Protein AF-A0A7S1TZX6-F1 (afdb_monomer_lite)

pLDDT: mean 81.47, std 16.45, range [40.19, 98.0]

Foldseek 3Di:
DDDDDDDDDDDDDDDDDDDDDDDDDDPPDPPPVCVVVVVVVVVVVVVVVVVVVVVVVVVVVVVVVVVVVVVVVVVVVLVVQLVCLLVQNAAADPVQAAFAAEEEEAFQHDPVVLVCCVVVPRRYAYEHAHSVVCVVSSCVNCVSNVHNRYHYAHHLCLLPLVSCPRNQAEQRNFDADPVRATEHEYEYEQEADPDPVVVCVVCVVPDRHTSDDLVSLLSNQVSNVVVNQVNHVVVVVVVVVVVVVVVPDPDDDPPDDDDDPDPPPPDRHHYAYEYEEAQQDWDQDPPRDTDGNVRCCVVPVSGRYYDHPCVVVLVVVLVVQLVVCVVVVVVLVVVCVVDPVSVPDDDRPAAEDEDEDPDVVVVVVSQVSSCVRNVHGYHYPVRVVVVLVVCCVVVVVVVSVVPDD

Structure (mmCIF, N/CA/C/O backbone):
data_AF-A0A7S1TZX6-F1
#
_entry.id   AF-A0A7S1TZX6-F1
#
loop_
_atom_site.group_PDB
_atom_site.id
_atom_site.type_symbol
_atom_site.label_atom_id
_atom_site.label_alt_id
_atom_site.label_comp_id
_atom_site.label_asym_id
_atom_site.label_entity_id
_atom_site.label_seq_id
_atom_site.pdbx_PDB_ins_code
_atom_site.Cartn_x
_atom_site.Cartn_y
_atom_site.Cartn_z
_atom_site.occupancy
_atom_site.B_iso_or_equiv
_atom_site.auth_seq_id
_atom_site.auth_comp_id
_atom_site.auth_asym_id
_atom_site.auth_atom_id
_atom_site.pdbx_PDB_model_num
ATOM 1 N N . PRO A 1 1 ? -36.248 17.668 15.592 1.00 43.88 1 PRO A N 1
ATOM 2 C CA . PRO A 1 1 ? -36.673 16.410 16.256 1.00 43.88 1 PRO A CA 1
ATOM 3 C C . PRO A 1 1 ? -35.793 16.163 17.499 1.00 43.88 1 PRO A C 1
ATOM 5 O O . PRO A 1 1 ? -34.654 15.756 17.356 1.00 43.88 1 PRO A O 1
ATOM 8 N N . TRP A 1 2 ? -36.149 16.548 18.720 1.00 40.19 2 TRP A N 1
ATOM 9 C CA . TRP A 1 2 ? -37.441 16.517 19.392 1.00 40.19 2 TRP A CA 1
ATOM 10 C C . TRP A 1 2 ? -37.632 17.768 20.257 1.00 40.19 2 TRP A C 1
ATOM 12 O O . TRP A 1 2 ? -36.689 18.249 20.879 1.00 40.19 2 TRP A O 1
ATOM 22 N N . ALA A 1 3 ? -38.860 18.282 20.257 1.00 42.69 3 ALA A N 1
ATOM 23 C CA . ALA A 1 3 ? -39.301 19.406 21.065 1.00 42.69 3 ALA A CA 1
ATOM 24 C C . ALA A 1 3 ? -39.999 18.905 22.336 1.00 42.69 3 ALA A C 1
ATOM 26 O O . ALA A 1 3 ? -40.673 17.876 22.340 1.00 42.69 3 ALA A O 1
ATOM 27 N N . SER A 1 4 ? -39.815 19.674 23.399 1.00 48.91 4 SER A N 1
ATOM 28 C CA . SER A 1 4 ? -40.460 19.593 24.701 1.00 48.91 4 SER A CA 1
ATOM 29 C C . SER A 1 4 ? -41.943 19.979 24.644 1.00 48.91 4 SER A C 1
ATOM 31 O O . SER A 1 4 ? -42.313 20.939 23.974 1.00 48.91 4 SER A O 1
ATOM 33 N N . SER A 1 5 ? -42.782 19.275 25.411 1.00 45.03 5 SER A N 1
ATOM 34 C CA . SER A 1 5 ? -44.053 19.769 25.975 1.00 45.03 5 SER A CA 1
ATOM 35 C C . SER A 1 5 ? -44.575 18.792 27.042 1.00 45.03 5 SER A C 1
ATOM 37 O O . SER A 1 5 ? -44.648 17.597 26.759 1.00 45.03 5 SER A O 1
ATOM 39 N N . PRO A 1 6 ? -44.969 19.256 28.241 1.00 55.25 6 PRO A N 1
ATOM 40 C CA . PRO A 1 6 ? -45.874 18.526 29.127 1.00 55.25 6 PRO A CA 1
ATOM 41 C C . PRO A 1 6 ? -47.339 18.962 28.895 1.00 55.25 6 PRO A C 1
ATOM 43 O O . PRO A 1 6 ? -47.577 20.127 28.562 1.00 55.25 6 PRO A O 1
ATOM 46 N N . PRO A 1 7 ? -48.340 18.078 29.076 1.00 54.97 7 PRO A N 1
ATOM 47 C CA . PRO A 1 7 ? -49.736 18.439 28.878 1.00 54.97 7 PRO A CA 1
ATOM 48 C C . PRO A 1 7 ? -50.384 19.037 30.136 1.00 54.97 7 PRO A C 1
ATOM 50 O O . PRO A 1 7 ? -50.297 18.498 31.236 1.00 54.97 7 PRO A O 1
ATOM 53 N N . GLY A 1 8 ? -51.039 20.174 29.892 1.00 40.62 8 GLY A N 1
ATOM 54 C CA . GLY A 1 8 ? -52.385 20.577 30.314 1.00 40.62 8 GLY A CA 1
ATOM 55 C C . GLY A 1 8 ? -53.061 19.870 31.489 1.00 40.62 8 GLY A C 1
ATOM 56 O O . GLY A 1 8 ? -53.340 18.675 31.452 1.00 40.62 8 GLY A O 1
ATOM 57 N N . GLY A 1 9 ? -53.452 20.684 32.472 1.00 41.34 9 GLY A N 1
ATOM 58 C CA . GLY A 1 9 ? -54.417 20.325 33.500 1.00 41.34 9 GLY A CA 1
ATOM 59 C C . GLY A 1 9 ? -55.816 20.063 32.936 1.00 41.34 9 GLY A C 1
ATOM 60 O O . GLY A 1 9 ? -56.297 20.777 32.058 1.00 41.34 9 GLY A O 1
ATOM 61 N N . GLY A 1 10 ? -56.474 19.050 33.494 1.00 41.59 10 GLY A N 1
ATOM 62 C CA . GLY A 1 10 ? -57.908 18.822 33.374 1.00 41.59 10 GLY A CA 1
ATOM 63 C C . GLY A 1 10 ? -58.571 19.133 34.711 1.00 41.59 10 GLY A C 1
ATOM 64 O O . GLY A 1 10 ? -58.334 18.443 35.700 1.00 41.59 10 GLY A O 1
ATOM 65 N N . ALA A 1 11 ? -59.381 20.187 34.737 1.00 45.25 11 ALA A N 1
ATOM 66 C CA . ALA A 1 11 ? -60.305 20.472 35.822 1.00 45.25 11 ALA A CA 1
ATOM 67 C C . ALA A 1 11 ? -61.515 19.532 35.701 1.00 45.25 11 ALA A C 1
ATOM 69 O O . ALA A 1 11 ? -62.225 19.569 34.698 1.00 45.25 11 ALA A O 1
ATOM 70 N N . ALA A 1 12 ? -61.759 18.712 36.722 1.00 42.88 12 ALA A N 1
ATOM 71 C CA . ALA A 1 12 ? -63.009 17.983 36.886 1.00 42.88 12 ALA A CA 1
ATOM 72 C C . ALA A 1 12 ? -63.681 18.461 38.175 1.00 42.88 12 ALA A C 1
ATOM 74 O O . ALA A 1 12 ? -63.168 18.280 39.279 1.00 42.88 12 ALA A O 1
ATOM 75 N N . ALA A 1 13 ? -64.818 19.122 37.985 1.00 47.53 13 ALA A N 1
ATOM 76 C CA . ALA A 1 13 ? -65.748 19.523 39.020 1.00 47.53 13 ALA A CA 1
ATOM 77 C C . ALA A 1 13 ? -66.343 18.287 39.712 1.00 47.53 13 ALA A C 1
ATOM 79 O O . ALA A 1 13 ? -66.833 17.378 39.046 1.00 47.53 13 ALA A O 1
ATOM 80 N N . ALA A 1 14 ? -66.359 18.290 41.043 1.00 44.19 14 ALA A N 1
ATOM 81 C CA . ALA A 1 14 ? -67.194 17.398 41.833 1.00 44.19 14 ALA A CA 1
ATOM 82 C C . ALA A 1 14 ? -67.961 18.241 42.853 1.00 44.19 14 ALA A C 1
ATOM 84 O O . ALA A 1 14 ? -67.382 18.897 43.719 1.00 44.19 14 ALA A O 1
ATOM 85 N N . ALA A 1 15 ? -69.277 18.251 42.666 1.00 52.75 15 ALA A N 1
ATOM 86 C CA . ALA A 1 15 ? -70.264 18.878 43.520 1.00 52.75 15 ALA A CA 1
ATOM 87 C C . ALA A 1 15 ? -70.200 18.302 44.942 1.00 52.75 15 ALA A C 1
ATOM 89 O O . ALA A 1 15 ? -70.263 17.087 45.125 1.00 52.75 15 ALA A O 1
ATOM 90 N N . ALA A 1 16 ? -70.120 19.179 45.942 1.00 43.97 16 ALA A N 1
ATOM 91 C CA . ALA A 1 16 ? -70.277 18.821 47.343 1.00 43.97 16 ALA A CA 1
ATOM 92 C C . ALA A 1 16 ? -71.576 19.438 47.868 1.00 43.97 16 ALA A C 1
ATOM 94 O O . ALA A 1 16 ? -71.802 20.645 47.776 1.00 43.97 16 ALA A O 1
ATOM 95 N N . ALA A 1 17 ? -72.435 18.549 48.353 1.00 48.28 17 ALA A N 1
ATOM 96 C CA . ALA A 1 17 ? -73.750 18.804 48.904 1.00 48.28 17 ALA A CA 1
ATOM 97 C C . AL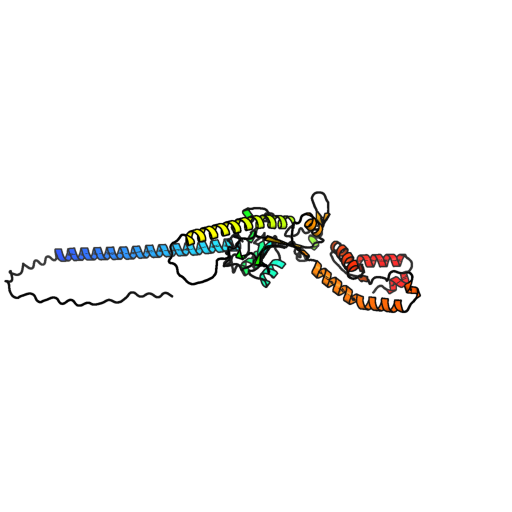A A 1 17 ? -73.714 19.691 50.160 1.00 48.28 17 ALA A C 1
ATOM 99 O O . ALA A 1 17 ? -72.768 19.657 50.948 1.00 48.28 17 ALA A O 1
ATOM 100 N N . ALA A 1 18 ? -74.791 20.454 50.341 1.00 52.69 18 ALA A N 1
ATOM 101 C CA . ALA A 1 18 ? -75.049 21.284 51.508 1.00 52.69 18 ALA A CA 1
ATOM 102 C C . ALA A 1 18 ? -75.212 20.441 52.792 1.00 52.69 18 ALA A C 1
ATOM 104 O O . ALA A 1 18 ? -75.983 19.477 52.779 1.00 52.69 18 ALA A O 1
ATOM 105 N N . PRO A 1 19 ? -74.551 20.805 53.908 1.00 58.22 19 PRO A N 1
ATOM 106 C CA . PRO A 1 19 ? -74.873 20.273 55.225 1.00 58.22 19 PRO A CA 1
ATOM 107 C C . PRO A 1 19 ? -76.014 21.063 55.917 1.00 58.22 19 PRO A C 1
ATOM 109 O O . PRO A 1 19 ? -76.268 22.219 55.570 1.00 58.22 19 PRO A O 1
ATOM 112 N N . PRO A 1 20 ? -76.720 20.423 56.871 1.00 59.84 20 PRO A N 1
ATOM 113 C CA . PRO A 1 20 ? -77.959 20.895 57.509 1.00 59.84 20 PRO A CA 1
ATOM 114 C C . PRO A 1 20 ? -77.770 22.054 58.514 1.00 59.84 20 PRO A C 1
ATOM 116 O O . PRO A 1 20 ? -76.640 22.342 58.913 1.00 59.84 20 PRO A O 1
ATOM 119 N N . PRO A 1 21 ? -78.874 22.709 58.940 1.00 56.88 21 PRO A N 1
ATOM 120 C CA . PRO A 1 21 ? -78.853 23.841 59.863 1.00 56.88 21 PRO A CA 1
ATOM 121 C C . PRO A 1 21 ? -78.749 23.411 61.335 1.00 56.88 21 PRO A C 1
ATOM 123 O O . PRO A 1 21 ? -79.190 22.330 61.713 1.00 56.88 21 PRO A O 1
ATOM 126 N N . ASP A 1 22 ? -78.211 24.327 62.140 1.00 55.03 22 ASP A N 1
ATOM 127 C CA . ASP A 1 22 ? -78.401 24.478 63.586 1.00 55.03 22 ASP A CA 1
ATOM 128 C C . ASP A 1 22 ? -78.277 23.235 64.479 1.00 55.03 22 ASP A C 1
ATOM 130 O O . ASP A 1 22 ? -79.243 22.556 64.824 1.00 55.03 22 ASP A O 1
ATOM 134 N N . ALA A 1 23 ? -77.076 23.072 65.032 1.00 48.22 23 ALA A N 1
ATOM 135 C CA . ALA A 1 23 ? -76.910 22.553 66.381 1.00 48.22 23 ALA A CA 1
ATOM 136 C C . ALA A 1 23 ? -75.883 23.424 67.118 1.00 48.22 23 ALA A C 1
ATOM 138 O O . ALA A 1 23 ? -74.691 23.361 66.836 1.00 48.22 23 ALA A O 1
ATOM 139 N N . GLY A 1 24 ? -76.403 24.264 68.019 1.00 50.59 24 GLY A N 1
ATOM 140 C CA . GLY A 1 24 ? -75.735 24.902 69.157 1.00 50.59 24 GLY A CA 1
ATOM 141 C C . GLY A 1 24 ? -74.248 25.219 69.018 1.00 50.59 24 GLY A C 1
ATOM 142 O O . GLY A 1 24 ? -73.406 24.367 69.282 1.00 50.59 24 GLY A O 1
ATOM 143 N N . LEU A 1 25 ? -73.946 26.488 68.736 1.00 54.00 25 LEU A N 1
ATOM 144 C CA . LEU A 1 25 ? -72.635 27.091 68.970 1.00 54.00 25 LEU A CA 1
ATOM 145 C C . LEU A 1 25 ? -72.185 26.829 70.423 1.00 54.00 25 LEU A C 1
ATOM 147 O O . LEU A 1 25 ? -72.789 27.389 71.344 1.00 54.00 25 LEU A O 1
ATOM 151 N N . PRO A 1 26 ? -71.124 26.037 70.668 1.00 65.75 26 PRO A N 1
ATOM 152 C CA . PRO A 1 26 ? -70.394 26.165 71.917 1.00 65.75 26 PRO A CA 1
ATOM 153 C C . PRO A 1 26 ? -69.751 27.563 71.960 1.00 65.75 26 PRO A C 1
ATOM 155 O O . PRO A 1 26 ? -69.431 28.125 70.905 1.00 65.75 26 PRO A O 1
ATOM 158 N N . PRO A 1 27 ? -69.577 28.155 73.155 1.00 64.19 27 PRO A N 1
ATOM 159 C CA . PRO A 1 27 ? -68.960 29.469 73.289 1.00 64.19 27 PRO A CA 1
ATOM 160 C C . PRO A 1 27 ? -67.597 29.477 72.584 1.00 64.19 27 PRO A C 1
ATOM 162 O O . PRO A 1 27 ? -66.893 28.460 72.629 1.00 64.19 27 PRO A O 1
ATOM 165 N N . PRO A 1 28 ? -67.221 30.588 71.921 1.00 59.44 28 PRO A N 1
ATOM 166 C CA . PRO A 1 28 ? -65.953 30.663 71.215 1.00 59.44 28 PRO A CA 1
ATOM 167 C C . PRO A 1 28 ? -64.838 30.297 72.200 1.00 59.44 28 PRO A C 1
ATOM 169 O O . PRO A 1 28 ? -64.794 30.873 73.295 1.00 59.44 28 PRO A O 1
ATOM 172 N N . PRO A 1 29 ? -63.969 29.322 71.871 1.00 62.72 29 PRO A N 1
ATOM 173 C CA . PRO A 1 29 ? -62.828 29.038 72.717 1.00 62.72 29 PRO A CA 1
ATOM 174 C C . PRO A 1 29 ? -62.040 30.341 72.874 1.00 62.72 29 PRO A C 1
ATOM 176 O O . PRO A 1 29 ? -61.973 31.128 71.922 1.00 62.72 29 PRO A O 1
ATOM 179 N N . PRO A 1 30 ? -61.487 30.607 74.068 1.00 53.19 30 PRO A N 1
ATOM 180 C CA . PRO A 1 30 ? -60.738 31.826 74.305 1.00 53.19 30 PRO A CA 1
ATOM 181 C C . PRO A 1 30 ? -59.703 31.965 73.192 1.00 53.19 30 PRO A C 1
ATOM 183 O O . PRO A 1 30 ? -58.960 31.019 72.920 1.00 53.19 30 PRO A O 1
ATOM 186 N N . HIS A 1 31 ? -59.685 33.126 72.532 1.00 53.53 31 HIS A N 1
ATOM 187 C CA . HIS A 1 31 ? -58.597 33.527 71.654 1.00 53.53 31 HIS A CA 1
ATOM 188 C C . HIS A 1 31 ? -57.337 33.644 72.513 1.00 53.53 31 HIS A C 1
ATOM 190 O O . HIS A 1 31 ? -56.897 34.731 72.880 1.00 53.53 31 HIS A O 1
ATOM 196 N N . ILE A 1 32 ? -56.747 32.501 72.854 1.00 52.62 32 ILE A N 1
ATOM 197 C CA . ILE A 1 32 ? -55.339 32.427 73.165 1.00 52.62 32 ILE A CA 1
ATOM 198 C C . ILE A 1 32 ? -54.704 32.689 71.812 1.00 52.62 32 ILE A C 1
ATOM 200 O O . ILE A 1 32 ? -54.556 31.801 70.972 1.00 52.62 32 ILE A O 1
ATOM 204 N N . HIS A 1 33 ? -54.427 33.966 71.568 1.00 50.19 33 HIS A N 1
ATOM 205 C CA . HIS A 1 33 ? -53.440 34.394 70.605 1.00 50.19 33 HIS A CA 1
ATOM 206 C C . HIS A 1 33 ? -52.102 33.819 71.062 1.00 50.19 33 HIS A C 1
ATOM 208 O O . HIS A 1 33 ? -51.241 34.522 71.586 1.00 50.19 33 HIS A O 1
ATOM 214 N N . ASP A 1 34 ? -51.941 32.507 70.901 1.00 49.25 34 ASP A N 1
ATOM 215 C CA . ASP A 1 34 ? -50.688 31.828 71.137 1.00 49.25 34 ASP A CA 1
ATOM 216 C C . ASP A 1 34 ? -49.831 32.101 69.905 1.00 49.25 34 ASP A C 1
ATOM 218 O O . ASP A 1 34 ? -49.605 31.265 69.026 1.00 49.25 34 ASP A O 1
ATOM 222 N N . HIS A 1 35 ? -49.397 33.359 69.807 1.00 52.50 35 HIS A N 1
ATOM 223 C CA . HIS A 1 35 ? -48.445 33.823 68.812 1.00 52.50 35 HIS A CA 1
ATOM 224 C C . HIS A 1 35 ? -47.194 32.926 68.817 1.00 52.50 35 HIS A C 1
ATOM 226 O O . HIS A 1 35 ? -46.535 32.805 67.792 1.00 52.50 35 HIS A O 1
ATOM 232 N N . SER A 1 36 ? -46.918 32.217 69.917 1.00 54.78 36 SER A N 1
ATOM 233 C CA . SER A 1 36 ? -45.843 31.231 70.037 1.00 54.78 36 SER A CA 1
ATOM 234 C C . SER A 1 36 ? -46.018 29.990 69.129 1.00 54.78 36 SER A C 1
ATOM 236 O O . SER A 1 36 ? -45.044 29.526 68.527 1.00 54.78 36 SER A O 1
ATOM 238 N N . VAL A 1 37 ? -47.246 29.488 68.929 1.00 54.25 37 VAL A N 1
ATOM 239 C CA . VAL A 1 37 ? -47.546 28.307 68.084 1.00 54.25 37 VAL A CA 1
ATOM 240 C C . VAL A 1 37 ? -47.561 28.677 66.591 1.00 54.25 37 VAL A C 1
ATOM 242 O O . VAL A 1 37 ? -47.129 27.912 65.723 1.00 54.25 37 VAL A O 1
ATOM 245 N N . VAL A 1 38 ? -47.981 29.903 66.269 1.00 57.44 38 VAL A N 1
ATOM 246 C CA . VAL A 1 38 ? -47.939 30.435 64.895 1.00 57.44 38 VAL A CA 1
ATOM 247 C C . VAL A 1 38 ? -46.505 30.801 64.482 1.00 57.44 38 VAL A C 1
ATOM 249 O O . VAL A 1 38 ? -46.101 30.525 63.354 1.00 57.44 38 VAL A O 1
ATOM 252 N N . VAL A 1 39 ? -45.697 31.352 65.396 1.00 59.66 39 VAL A N 1
ATOM 253 C CA . VAL A 1 39 ? -44.287 31.692 65.129 1.00 59.66 39 VAL A CA 1
ATOM 254 C C . VAL A 1 39 ? -43.419 30.437 64.989 1.00 59.66 39 VAL A C 1
ATOM 256 O O . VAL A 1 39 ? -42.605 30.366 64.068 1.00 59.66 39 VAL A O 1
ATOM 259 N N . SER A 1 40 ? -43.616 29.415 65.828 1.00 68.19 40 SER A N 1
ATOM 260 C CA . SER A 1 40 ? -42.875 28.146 65.717 1.00 68.19 40 SER A CA 1
ATOM 261 C C . SER A 1 40 ? -43.184 27.400 64.413 1.00 68.19 40 SER A C 1
ATOM 263 O O . SER A 1 40 ? -42.260 26.951 63.734 1.00 68.19 40 SER A O 1
ATOM 265 N N . SER A 1 41 ? -44.450 27.352 63.988 1.00 73.06 41 SER A N 1
ATOM 266 C CA . SER A 1 41 ? -44.830 26.747 62.702 1.00 73.06 41 SER A CA 1
ATOM 267 C C . SER A 1 41 ? -44.348 27.549 61.483 1.00 73.06 41 SER A C 1
ATOM 269 O O . SER A 1 41 ? -43.955 26.950 60.478 1.00 73.06 41 SER A O 1
ATOM 271 N N . ALA A 1 42 ? -44.302 28.884 61.558 1.00 75.25 42 ALA A N 1
ATOM 272 C CA . ALA A 1 42 ? -43.724 29.727 60.509 1.00 75.25 42 ALA A CA 1
ATOM 273 C C . ALA A 1 42 ? -42.205 29.524 60.373 1.00 75.25 42 ALA A C 1
ATOM 275 O O . ALA A 1 42 ? -41.704 29.363 59.258 1.00 75.25 42 ALA A O 1
ATOM 276 N N . LEU A 1 43 ? -41.482 29.450 61.495 1.00 80.88 43 LEU A N 1
ATOM 277 C CA . LEU A 1 43 ? -40.040 29.190 61.517 1.00 80.88 43 LEU A CA 1
ATOM 278 C C . LEU A 1 43 ? -39.712 27.796 60.960 1.00 80.88 43 LEU A C 1
ATOM 280 O O . LEU A 1 43 ? -38.785 27.634 60.169 1.00 80.88 43 LEU A O 1
ATOM 284 N N . GLN A 1 44 ? -40.516 26.791 61.307 1.00 80.62 44 GLN A N 1
ATOM 285 C CA . GLN A 1 44 ? -40.342 25.422 60.824 1.00 80.62 44 GLN A CA 1
ATOM 286 C C . GLN A 1 44 ? -40.613 25.307 59.315 1.00 80.62 44 GLN A C 1
ATOM 288 O O . GLN A 1 44 ? -39.852 24.653 58.601 1.00 80.62 44 GLN A O 1
ATOM 293 N N . ARG A 1 45 ? -41.635 26.006 58.796 1.00 82.44 45 ARG A N 1
ATOM 294 C CA . ARG A 1 45 ? -41.876 26.114 57.346 1.00 82.44 45 ARG A CA 1
ATOM 295 C C . ARG A 1 45 ? -40.728 26.829 56.635 1.00 82.44 45 ARG A C 1
ATOM 297 O O . ARG A 1 45 ? -40.283 26.329 55.609 1.00 82.44 45 ARG A O 1
ATOM 304 N N . ALA A 1 46 ? -40.206 27.922 57.199 1.00 81.75 46 ALA A N 1
ATOM 305 C CA . ALA A 1 46 ? -39.063 28.645 56.643 1.00 81.75 46 ALA A CA 1
ATOM 306 C C . ALA A 1 46 ? -37.801 27.762 56.566 1.00 81.75 46 ALA A C 1
ATOM 308 O O . ALA A 1 46 ? -37.141 27.710 55.526 1.00 81.75 46 ALA A O 1
ATOM 309 N N . HIS A 1 47 ? -37.508 26.994 57.621 1.00 86.12 47 HIS A N 1
ATOM 310 C CA . HIS A 1 47 ? -36.407 26.025 57.631 1.00 86.12 47 HIS A CA 1
ATOM 311 C C . HIS A 1 47 ? -36.589 24.913 56.593 1.00 86.12 47 HIS A C 1
ATOM 313 O O . HIS A 1 47 ? -35.634 24.564 55.899 1.00 86.12 47 HIS A O 1
ATOM 319 N N . LEU A 1 48 ? -37.802 24.373 56.442 1.00 86.31 48 LEU A N 1
ATOM 320 C CA . LEU A 1 48 ? -38.090 23.358 55.426 1.00 86.31 48 LEU A CA 1
ATOM 321 C C . LEU A 1 48 ? -37.949 23.918 54.007 1.00 86.31 48 LEU A C 1
ATOM 323 O O . LEU A 1 48 ? -37.349 23.257 53.159 1.00 86.31 48 LEU A O 1
ATOM 327 N N . THR A 1 49 ? -38.422 25.141 53.752 1.00 88.56 49 THR A N 1
ATOM 328 C CA . THR A 1 49 ? -38.227 25.802 52.454 1.00 88.56 49 THR A CA 1
ATOM 329 C C . THR A 1 49 ? -36.754 26.083 52.175 1.00 88.56 49 THR A C 1
ATOM 331 O O . THR A 1 49 ? -36.304 25.833 51.061 1.00 88.56 49 THR A O 1
ATOM 334 N N . ALA A 1 50 ? -35.983 26.504 53.184 1.00 89.56 50 ALA A N 1
ATOM 335 C CA . ALA A 1 50 ? -34.548 26.753 53.053 1.00 89.56 50 ALA A CA 1
ATOM 336 C C . ALA A 1 50 ? -33.756 25.460 52.779 1.00 89.56 50 ALA A C 1
ATOM 338 O O . ALA A 1 50 ? -32.852 25.442 51.943 1.00 89.56 50 ALA A O 1
ATOM 339 N N . LEU A 1 51 ? -34.113 24.349 53.436 1.00 90.06 51 LEU A N 1
ATOM 340 C CA . LEU A 1 51 ? -33.519 23.034 53.177 1.00 90.06 51 LEU A CA 1
ATOM 341 C C . LEU A 1 51 ? -33.888 22.504 51.787 1.00 90.06 51 LEU A C 1
ATOM 343 O O . LEU A 1 51 ? -33.035 21.939 51.100 1.00 90.06 51 LEU A O 1
ATOM 347 N N . ALA A 1 52 ? -35.137 22.695 51.356 1.00 87.62 52 ALA A N 1
ATOM 348 C CA . ALA A 1 52 ? -35.578 22.323 50.017 1.00 87.62 52 ALA A CA 1
ATOM 349 C C . ALA A 1 52 ? -34.840 23.134 48.938 1.00 87.62 52 ALA A C 1
ATOM 351 O O . ALA A 1 52 ? -34.333 22.547 47.980 1.00 87.62 52 ALA A O 1
ATOM 352 N N . SER A 1 53 ? -34.689 24.451 49.121 1.00 91.12 53 SER A N 1
ATOM 353 C CA . SER A 1 53 ? -33.925 25.297 48.198 1.00 91.12 53 SER A CA 1
ATOM 354 C C . SER A 1 53 ? -32.437 24.945 48.193 1.00 91.12 53 SER A C 1
ATOM 356 O O . SER A 1 53 ? -31.845 24.853 47.121 1.00 91.12 53 SER A O 1
ATOM 358 N N . ALA A 1 54 ? -31.834 24.668 49.355 1.00 90.94 54 ALA A N 1
ATOM 359 C CA . ALA A 1 54 ? -30.432 24.257 49.445 1.00 90.94 54 ALA A CA 1
ATOM 360 C C . ALA A 1 54 ? -30.178 22.925 48.721 1.00 90.94 54 ALA A C 1
ATOM 362 O O . ALA A 1 54 ? -29.214 22.808 47.967 1.00 90.94 54 ALA A O 1
ATOM 363 N N . ARG A 1 55 ? -31.071 21.937 48.877 1.00 88.88 55 ARG A N 1
ATOM 364 C CA . ARG A 1 55 ? -31.007 20.676 48.119 1.00 88.88 55 ARG A CA 1
ATOM 365 C C . ARG A 1 55 ? -31.132 20.906 46.617 1.00 88.88 55 ARG A C 1
ATOM 367 O O . ARG A 1 55 ? -30.396 20.279 45.864 1.00 88.88 55 ARG A O 1
ATOM 374 N N . GLY A 1 56 ? -32.015 21.811 46.192 1.00 94.12 56 GLY A N 1
ATOM 375 C CA . GLY A 1 56 ? -32.150 22.199 44.787 1.00 94.12 56 GLY A CA 1
ATOM 376 C C . GLY A 1 56 ? -30.859 22.796 44.221 1.00 94.12 56 GLY A C 1
ATOM 377 O O . GLY A 1 56 ? -30.386 22.357 43.174 1.00 94.12 56 GLY A O 1
ATOM 378 N N . VAL A 1 57 ? -30.238 23.730 44.950 1.00 93.31 57 VAL A N 1
ATOM 379 C CA . VAL A 1 57 ? -28.950 24.331 44.566 1.00 93.31 57 VAL A CA 1
ATOM 380 C C . VAL A 1 57 ? -27.857 23.264 44.492 1.00 93.31 57 VAL A C 1
ATOM 382 O O . VAL A 1 57 ? -27.186 23.156 43.468 1.00 93.31 57 VAL A O 1
ATOM 385 N N . ILE A 1 58 ? -27.719 22.415 45.514 1.00 93.00 58 ILE A N 1
ATOM 386 C CA . ILE A 1 58 ? -26.714 21.340 45.529 1.00 93.00 58 ILE A CA 1
ATOM 387 C C . ILE A 1 58 ? -26.930 20.372 44.359 1.00 93.00 58 ILE A C 1
ATOM 389 O O . ILE A 1 58 ? -25.979 20.051 43.651 1.00 93.00 58 ILE A O 1
ATOM 393 N N . ALA A 1 59 ? -28.170 19.946 44.105 1.00 93.06 59 ALA A N 1
ATOM 394 C CA . ALA A 1 59 ? -28.488 19.062 42.987 1.00 93.06 59 ALA A CA 1
ATOM 395 C C . ALA A 1 59 ? -28.125 19.697 41.635 1.00 93.06 59 ALA A C 1
ATOM 397 O O . ALA A 1 59 ? -27.532 19.028 40.790 1.00 93.06 59 ALA A O 1
ATOM 398 N N . SER A 1 60 ? -28.402 20.993 41.447 1.00 92.19 60 SER A N 1
ATOM 399 C CA . SER A 1 60 ? -28.025 21.710 40.222 1.00 92.19 60 SER A CA 1
ATOM 400 C C . SER A 1 60 ? -26.506 21.762 40.016 1.00 92.19 60 SER A C 1
ATOM 402 O O . SER A 1 60 ? -26.031 21.523 38.907 1.00 92.19 60 SER A O 1
ATOM 404 N N . VAL A 1 61 ? -25.733 21.970 41.089 1.00 95.88 61 VAL A N 1
ATOM 405 C CA . VAL A 1 61 ? -24.263 21.965 41.047 1.00 95.88 61 VAL A CA 1
ATOM 406 C C . VAL A 1 61 ? -23.728 20.569 40.720 1.00 95.88 61 VAL A C 1
ATOM 408 O O . VAL A 1 61 ? -22.809 20.443 39.912 1.00 95.88 61 VAL A O 1
ATOM 411 N N . VAL A 1 62 ? -24.315 19.510 41.288 1.00 95.75 62 VAL A N 1
ATOM 412 C CA . VAL A 1 62 ? -23.928 18.121 40.988 1.00 95.75 62 VAL A CA 1
ATOM 413 C C . VAL A 1 62 ? -24.204 17.774 39.526 1.00 95.75 62 VAL A C 1
ATOM 415 O O . VAL A 1 62 ? -23.321 17.236 38.860 1.00 95.75 62 VAL A O 1
ATOM 418 N N . VAL A 1 63 ? -25.384 18.115 39.000 1.00 95.75 63 VAL A N 1
ATOM 419 C CA . VAL A 1 63 ? -25.726 17.880 37.587 1.00 95.75 63 VAL A CA 1
ATOM 420 C C . VAL A 1 63 ? -24.788 18.660 36.665 1.00 95.75 63 VAL A C 1
ATOM 422 O O . VAL A 1 63 ? -24.262 18.092 35.709 1.00 95.75 63 VAL A O 1
ATOM 425 N N . LEU A 1 64 ? -24.509 19.930 36.971 1.00 95.31 64 LEU A N 1
ATOM 426 C CA . LEU A 1 64 ? -23.575 20.739 36.188 1.00 95.31 64 LEU A CA 1
ATOM 427 C C . LEU A 1 64 ? -22.157 20.146 36.206 1.00 95.31 64 LEU A C 1
ATOM 429 O O . LEU A 1 64 ? -21.516 20.059 35.162 1.00 95.31 64 LEU A O 1
ATOM 433 N N . SER A 1 65 ? -21.688 19.675 37.364 1.00 96.00 65 SER A N 1
ATOM 434 C CA . SER A 1 65 ? -20.394 18.994 37.499 1.00 96.00 65 SER A CA 1
ATOM 435 C C . SER A 1 65 ? -20.330 17.706 36.667 1.00 96.00 65 SER A C 1
ATOM 437 O O . SER A 1 65 ? -19.352 17.466 35.960 1.00 96.00 65 SER A O 1
ATOM 439 N N . GLN A 1 66 ? -21.399 16.902 36.664 1.00 97.12 66 GLN A N 1
ATOM 440 C CA . GLN A 1 66 ? -21.486 15.700 35.829 1.00 97.12 66 GLN A CA 1
ATOM 441 C C . GLN A 1 66 ? -21.459 16.027 34.330 1.00 97.12 66 GLN A C 1
ATOM 443 O O . GLN A 1 66 ? -20.769 15.341 33.576 1.00 97.12 66 GLN A O 1
ATOM 448 N N . LEU A 1 67 ? -22.149 17.088 33.900 1.00 95.94 67 LEU A N 1
ATOM 449 C CA . LEU A 1 67 ? -22.129 17.545 32.507 1.00 95.94 67 LEU A CA 1
ATOM 450 C C . LEU A 1 67 ? -20.742 18.043 32.085 1.00 95.94 67 LEU A C 1
ATOM 452 O O . LEU A 1 67 ? -20.267 17.678 31.011 1.00 95.94 67 LEU A O 1
ATOM 456 N N . LEU A 1 68 ? -20.065 18.821 32.936 1.00 95.94 68 LEU A N 1
ATOM 457 C CA . LEU A 1 68 ? -18.698 19.280 32.675 1.00 95.94 68 LEU A CA 1
ATOM 458 C C . LEU A 1 68 ? -17.720 18.103 32.574 1.00 95.94 68 LEU A C 1
ATOM 460 O O . LEU A 1 68 ? -16.915 18.063 31.646 1.00 95.94 68 LEU A O 1
ATOM 464 N N . ASN A 1 69 ? -17.830 17.111 33.462 1.00 96.12 69 ASN A N 1
ATOM 465 C CA . ASN A 1 69 ? -17.011 15.898 33.404 1.00 96.12 69 ASN A CA 1
ATOM 466 C C . ASN A 1 69 ? -17.283 15.080 32.134 1.00 96.12 69 ASN A C 1
ATOM 468 O O . ASN A 1 69 ? -16.347 14.598 31.497 1.00 96.12 69 ASN A O 1
ATOM 472 N N . ALA A 1 70 ? -18.550 14.935 31.736 1.00 95.44 70 ALA A N 1
ATOM 473 C CA . ALA A 1 70 ? -18.912 14.256 30.496 1.00 95.44 70 ALA A CA 1
ATOM 474 C C . ALA A 1 70 ? -18.316 14.970 29.272 1.00 95.44 70 ALA A C 1
ATOM 476 O O . ALA A 1 70 ? -17.713 14.320 28.418 1.00 95.44 70 ALA A O 1
ATOM 477 N N . PHE A 1 71 ? -18.402 16.302 29.230 1.00 97.06 71 PHE A N 1
ATOM 478 C CA . PHE A 1 71 ? -17.819 17.112 28.163 1.00 97.06 71 PHE A CA 1
ATOM 479 C C . PHE A 1 71 ? -16.288 17.004 28.115 1.00 97.06 71 PHE A C 1
ATOM 481 O O . PHE A 1 71 ? -15.720 16.769 27.051 1.00 97.06 71 PHE A O 1
ATOM 488 N N . GLN A 1 72 ? -15.603 17.101 29.259 1.00 97.12 72 GLN A N 1
ATOM 489 C CA . GLN A 1 72 ? -14.146 16.937 29.329 1.00 97.12 72 GLN A CA 1
ATOM 490 C C . GLN A 1 72 ? -13.701 15.545 28.864 1.00 97.12 72 GLN A C 1
ATOM 492 O O . GLN A 1 72 ? -12.737 15.423 28.104 1.00 97.12 72 GLN A O 1
ATOM 497 N N . ASN A 1 73 ? -14.424 14.497 29.267 1.00 96.38 73 ASN A N 1
ATOM 498 C CA . ASN A 1 73 ? -14.158 13.133 28.819 1.00 96.38 73 ASN A CA 1
ATOM 499 C C . ASN A 1 73 ? -14.375 12.974 27.312 1.00 96.38 73 ASN A C 1
ATOM 501 O O . ASN A 1 73 ? -13.589 12.288 26.662 1.00 96.38 73 ASN A O 1
ATOM 505 N N . GLN A 1 74 ? -15.391 13.630 26.747 1.00 96.31 74 GLN A N 1
ATOM 506 C CA . GLN A 1 74 ? -15.634 13.631 25.308 1.00 96.31 74 GLN A CA 1
ATOM 507 C C . GLN A 1 74 ? -14.500 14.324 24.545 1.00 96.31 74 GLN A C 1
ATOM 509 O O . GLN A 1 74 ? -13.940 13.726 23.630 1.00 96.31 74 GLN A O 1
ATOM 514 N N . VAL A 1 75 ? -14.096 15.532 24.957 1.00 96.75 75 VAL A N 1
ATOM 515 C CA . VAL A 1 75 ? -12.979 16.260 24.328 1.00 96.75 75 VAL A CA 1
ATOM 516 C C . VAL A 1 75 ? -11.692 15.435 24.380 1.00 96.75 75 VAL A C 1
ATOM 518 O O . VAL A 1 75 ? -10.990 15.321 23.376 1.00 96.75 75 VAL A O 1
ATOM 521 N N . ARG A 1 76 ? -11.400 14.799 25.522 1.00 97.12 76 ARG A N 1
ATOM 522 C CA . ARG A 1 76 ? -10.223 13.934 25.676 1.00 97.12 76 ARG A CA 1
ATOM 523 C C . ARG A 1 76 ? -10.307 12.679 24.807 1.00 97.12 76 ARG A C 1
ATOM 525 O O . ARG A 1 76 ? -9.306 12.284 24.215 1.00 97.12 76 ARG A O 1
ATOM 532 N N . ALA A 1 77 ? -11.478 12.050 24.727 1.00 95.81 77 ALA A N 1
ATOM 533 C CA . ALA A 1 77 ? -11.694 10.884 23.877 1.00 95.81 77 ALA A CA 1
ATOM 534 C C . ALA A 1 77 ? -11.532 11.234 22.392 1.00 95.81 77 ALA A C 1
ATOM 536 O O . ALA A 1 77 ? -10.914 10.470 21.654 1.00 95.81 77 ALA A O 1
ATOM 537 N N . ASP A 1 78 ? -12.023 12.399 21.968 1.00 95.81 78 ASP A N 1
ATOM 538 C CA . ASP A 1 78 ? -11.891 12.874 20.593 1.00 95.81 78 ASP A CA 1
ATOM 539 C C . ASP A 1 78 ? -10.442 13.241 20.251 1.00 95.81 78 ASP A C 1
ATOM 541 O O . ASP A 1 78 ? -9.968 12.885 19.174 1.00 95.81 78 ASP A O 1
ATOM 545 N N . GLN A 1 79 ? -9.703 13.875 21.167 1.00 96.88 79 GLN A N 1
ATOM 546 C CA . GLN A 1 79 ? -8.267 14.129 20.997 1.00 96.88 79 GLN A CA 1
ATOM 547 C C . GLN A 1 79 ? -7.470 12.825 20.886 1.00 96.88 79 GLN A C 1
ATOM 549 O O . GLN A 1 79 ? -6.696 12.666 19.945 1.00 96.88 79 GLN A O 1
ATOM 554 N N . LEU A 1 80 ? -7.707 11.869 21.791 1.00 96.81 80 LEU A N 1
ATOM 555 C CA . LEU A 1 80 ? -7.041 10.566 21.763 1.00 96.81 80 LEU A CA 1
ATOM 556 C C . LEU A 1 80 ? -7.379 9.791 20.484 1.00 96.81 80 LEU A C 1
ATOM 558 O O . LEU A 1 80 ? -6.514 9.129 19.915 1.00 96.81 80 LEU A O 1
ATOM 562 N N . ARG A 1 81 ? -8.633 9.867 20.018 1.00 95.94 81 ARG A N 1
ATOM 563 C CA . ARG A 1 81 ? -9.040 9.266 18.745 1.00 95.94 81 ARG A CA 1
ATOM 564 C C . ARG A 1 81 ? -8.291 9.915 17.588 1.00 95.94 81 ARG A C 1
ATOM 566 O O . ARG A 1 81 ? -7.701 9.194 16.798 1.00 95.94 81 ARG A O 1
ATOM 573 N N . ARG A 1 82 ? -8.254 11.250 17.509 1.00 96.62 82 ARG A N 1
ATOM 574 C CA . ARG A 1 82 ? -7.518 11.967 16.453 1.00 96.62 82 ARG A CA 1
ATOM 575 C C . ARG A 1 82 ? -6.038 11.611 16.448 1.00 96.62 82 ARG A C 1
ATOM 577 O O . ARG A 1 82 ? -5.493 11.366 15.381 1.00 96.62 82 ARG A O 1
ATOM 584 N N . GLU A 1 83 ? -5.408 11.524 17.615 1.00 96.62 83 GLU A N 1
ATOM 585 C CA . GLU A 1 83 ? -4.010 11.102 17.744 1.00 96.62 83 GLU A CA 1
ATOM 586 C C . GLU A 1 83 ? -3.801 9.671 17.228 1.00 96.62 83 GLU A C 1
ATOM 588 O O . GLU A 1 83 ? -2.878 9.417 16.459 1.00 96.62 83 GLU A O 1
ATOM 593 N N . LYS A 1 84 ? -4.694 8.735 17.573 1.00 96.75 84 LYS A N 1
ATOM 594 C CA . LYS A 1 84 ? -4.641 7.355 17.062 1.00 96.75 84 LYS A CA 1
ATOM 595 C C . LYS A 1 84 ? -4.881 7.268 15.559 1.00 96.75 84 LYS A C 1
ATOM 597 O O . LYS A 1 84 ? -4.203 6.490 14.890 1.00 96.75 84 LYS A O 1
ATOM 602 N N . THR A 1 85 ? -5.811 8.060 15.032 1.00 96.25 85 THR A N 1
ATOM 603 C CA . THR A 1 85 ? -6.103 8.149 13.598 1.00 96.25 85 THR A CA 1
ATOM 604 C C . THR A 1 85 ? -4.909 8.715 12.834 1.00 96.25 85 THR A C 1
ATOM 606 O O . THR A 1 85 ? -4.462 8.122 11.856 1.00 96.25 85 THR A O 1
ATOM 609 N N . LEU A 1 86 ? -4.340 9.828 13.305 1.00 96.31 86 LEU A N 1
ATOM 610 C CA . LEU A 1 86 ? -3.132 10.440 12.739 1.00 96.31 86 LEU A CA 1
ATOM 611 C C . LEU A 1 86 ? -1.868 9.613 12.986 1.00 96.31 86 LEU A C 1
ATOM 613 O O . LEU A 1 86 ? -0.843 9.899 12.384 1.00 96.31 86 LEU A O 1
ATOM 617 N N . GLY A 1 87 ? -1.929 8.612 13.862 1.00 96.75 87 GLY A N 1
ATOM 618 C CA . GLY A 1 87 ? -0.879 7.622 14.078 1.00 96.75 87 GLY A CA 1
ATOM 619 C C . GLY A 1 87 ? -1.127 6.286 13.375 1.00 96.75 87 GLY A C 1
ATOM 620 O O . GLY A 1 87 ? -0.386 5.345 13.647 1.00 96.75 87 GLY A O 1
ATOM 621 N N . GLY A 1 88 ? -2.178 6.165 12.551 1.00 96.38 88 GLY A N 1
ATOM 622 C CA . GLY A 1 88 ? -2.467 4.964 11.757 1.00 96.38 88 GLY A CA 1
ATOM 623 C C . GLY A 1 88 ? -2.789 3.716 12.587 1.00 96.38 88 GLY A C 1
ATOM 624 O O . GLY A 1 88 ? -2.519 2.603 12.146 1.00 96.38 88 GLY A O 1
ATOM 625 N N . LYS A 1 89 ? -3.312 3.891 13.810 1.00 95.38 89 LYS A N 1
ATOM 626 C CA . LYS A 1 89 ? -3.620 2.803 14.766 1.00 95.38 89 LYS A CA 1
ATOM 627 C C . LYS A 1 89 ? -5.100 2.687 15.113 1.00 95.38 89 LYS A C 1
ATOM 629 O O . LYS A 1 89 ? -5.491 1.781 15.851 1.00 95.38 89 LYS A O 1
ATOM 634 N N . GLU A 1 90 ? -5.918 3.631 14.659 1.00 95.69 90 GLU A N 1
ATOM 635 C CA . GLU A 1 90 ? -7.357 3.582 14.893 1.00 95.69 90 GLU A CA 1
ATOM 636 C C . GLU A 1 90 ? -7.992 2.508 14.007 1.00 95.69 90 GLU A C 1
ATOM 638 O O . GLU A 1 90 ? -7.661 2.368 12.830 1.00 95.69 90 GLU A O 1
ATOM 643 N N . ARG A 1 91 ? -8.917 1.733 14.581 1.00 93.75 91 ARG A N 1
ATOM 644 C CA . ARG A 1 91 ? -9.618 0.679 13.847 1.00 93.75 91 ARG A CA 1
ATOM 645 C C . ARG A 1 91 ? -10.394 1.278 12.681 1.00 93.75 91 ARG A C 1
ATOM 647 O O . ARG A 1 91 ? -11.207 2.185 12.858 1.00 93.75 91 ARG A O 1
ATOM 654 N N . ILE A 1 92 ? -10.224 0.677 11.515 1.00 91.62 92 ILE A N 1
ATOM 655 C CA . ILE A 1 92 ? -10.897 1.117 10.306 1.00 91.62 92 ILE A CA 1
ATOM 656 C C . ILE A 1 92 ? -12.305 0.529 10.303 1.00 91.62 92 ILE A C 1
ATOM 658 O O . ILE A 1 92 ? -12.505 -0.688 10.341 1.00 91.62 92 ILE A O 1
ATOM 662 N N . LEU A 1 93 ? -13.305 1.407 10.336 1.00 85.81 93 LEU A N 1
ATOM 663 C CA . LEU A 1 93 ? -14.701 0.995 10.307 1.00 85.81 93 LEU A CA 1
ATOM 664 C C . LEU A 1 93 ? -15.170 0.876 8.849 1.00 85.81 93 LEU A C 1
ATOM 666 O O . LEU A 1 93 ? -14.951 1.808 8.073 1.00 85.81 93 LEU A O 1
ATOM 670 N N . PRO A 1 94 ? -15.877 -0.206 8.475 1.00 79.12 94 PRO A N 1
ATOM 671 C CA . PRO A 1 94 ? -16.383 -0.393 7.108 1.00 79.12 94 PRO A CA 1
ATOM 672 C C . PRO A 1 94 ? -17.374 0.683 6.669 1.00 79.12 94 PRO A C 1
ATOM 674 O O . PRO A 1 94 ? -17.599 0.882 5.491 1.00 79.12 94 PRO A O 1
ATOM 677 N N . THR A 1 95 ? -18.000 1.375 7.620 1.00 77.38 95 THR A N 1
ATOM 678 C CA . THR A 1 95 ? -18.925 2.475 7.328 1.00 77.38 95 THR A CA 1
ATOM 679 C C . THR A 1 95 ? -18.213 3.776 6.972 1.00 77.38 95 THR A C 1
ATOM 681 O O . THR A 1 95 ? -18.861 4.684 6.469 1.00 77.38 95 THR A O 1
ATOM 684 N N . LEU A 1 96 ? -16.927 3.895 7.314 1.00 75.81 96 LEU A N 1
ATOM 685 C CA . LEU A 1 96 ? -16.115 5.101 7.114 1.00 75.81 96 LEU A CA 1
ATOM 686 C C . LEU A 1 96 ? -15.121 4.958 5.964 1.00 75.81 96 LEU A C 1
ATOM 688 O O . LEU A 1 96 ? -14.536 5.943 5.538 1.00 75.81 96 LEU A O 1
ATOM 692 N N . THR A 1 97 ? -14.895 3.728 5.520 1.00 71.56 97 THR A N 1
ATOM 693 C CA . THR A 1 97 ? -14.052 3.417 4.374 1.00 71.56 97 THR A CA 1
ATOM 694 C C . THR A 1 97 ? -14.941 2.841 3.293 1.00 71.56 97 THR A C 1
ATOM 696 O O . THR A 1 97 ? -15.958 2.221 3.603 1.00 71.56 97 THR A O 1
ATOM 699 N N . GLY A 1 98 ? -14.616 3.102 2.033 1.00 81.44 98 GLY A N 1
ATOM 700 C CA . GLY A 1 98 ? -15.437 2.676 0.912 1.00 81.44 98 GLY A CA 1
ATOM 701 C C . GLY A 1 98 ? -15.695 1.167 0.933 1.00 81.44 98 GLY A C 1
ATOM 702 O O . GLY A 1 98 ? -15.059 0.384 1.642 1.00 81.44 98 GLY A O 1
ATOM 703 N N . ARG A 1 99 ? -16.644 0.722 0.116 1.00 90.75 99 ARG A N 1
ATOM 704 C CA . ARG A 1 99 ? -16.741 -0.709 -0.201 1.00 90.75 99 ARG A CA 1
ATOM 705 C C . ARG A 1 99 ? -15.646 -1.055 -1.200 1.00 90.75 99 ARG A C 1
ATOM 707 O O . ARG A 1 99 ? -15.279 -0.204 -1.999 1.00 90.75 99 ARG A O 1
ATOM 714 N N . GLU A 1 100 ? -15.214 -2.311 -1.198 1.00 93.50 100 GLU A N 1
ATOM 715 C CA . GLU A 1 100 ? -14.250 -2.841 -2.168 1.00 93.50 100 GLU A CA 1
ATOM 716 C C . GLU A 1 100 ? -12.918 -2.079 -2.093 1.00 93.50 100 GLU A C 1
ATOM 718 O O . GLU A 1 100 ? -12.641 -1.172 -2.874 1.00 93.50 100 GLU A O 1
ATOM 723 N N . ILE A 1 101 ? -12.122 -2.435 -1.085 1.00 94.69 101 ILE A N 1
ATOM 724 C CA . ILE A 1 101 ? -10.889 -1.740 -0.723 1.00 94.69 101 ILE A CA 1
ATOM 725 C C . ILE A 1 101 ? -9.688 -2.536 -1.224 1.00 94.69 101 ILE A C 1
ATOM 727 O O . ILE A 1 101 ? -9.574 -3.738 -0.972 1.00 94.69 101 ILE A O 1
ATOM 731 N N . VAL A 1 102 ? -8.763 -1.835 -1.870 1.00 96.44 102 VAL A N 1
ATOM 732 C CA . VAL A 1 102 ? -7.414 -2.306 -2.172 1.00 96.44 102 VAL A CA 1
ATOM 733 C C . VAL A 1 102 ? -6.493 -1.867 -1.042 1.00 96.44 102 VAL A C 1
ATOM 735 O O . VAL A 1 102 ? -6.321 -0.673 -0.798 1.00 96.44 102 VAL A O 1
ATOM 738 N N . LEU A 1 103 ? -5.907 -2.830 -0.333 1.00 97.38 103 LEU A N 1
ATOM 739 C CA . LEU A 1 103 ? -4.878 -2.530 0.657 1.00 97.38 103 LEU A CA 1
ATOM 740 C C . LEU A 1 103 ? -3.541 -2.377 -0.055 1.00 97.38 103 LEU A C 1
ATOM 742 O O . LEU A 1 103 ? -3.139 -3.308 -0.744 1.00 97.38 103 LEU A O 1
ATOM 746 N N . ARG A 1 104 ? -2.849 -1.254 0.130 1.00 97.69 104 ARG A N 1
ATOM 747 C CA . ARG A 1 104 ? -1.572 -0.985 -0.539 1.00 97.69 104 ARG A CA 1
ATOM 748 C C . ARG A 1 104 ? -0.434 -0.845 0.467 1.00 97.69 104 ARG A C 1
ATOM 750 O O . ARG A 1 104 ? -0.483 0.027 1.326 1.00 97.69 104 ARG A O 1
ATOM 757 N N . LEU A 1 105 ? 0.585 -1.691 0.366 1.00 98.00 105 LEU A N 1
ATOM 758 C CA . LEU A 1 105 ? 1.836 -1.604 1.121 1.00 98.00 105 LEU A CA 1
ATOM 759 C C . LEU A 1 105 ? 2.731 -0.575 0.435 1.00 98.00 105 LEU A C 1
ATOM 761 O O . LEU A 1 105 ? 3.015 -0.735 -0.743 1.00 98.00 105 LEU A O 1
ATOM 765 N N . CYS A 1 106 ? 3.105 0.488 1.141 1.00 96.06 106 CYS A N 1
ATOM 766 C CA . CYS A 1 106 ? 3.688 1.680 0.522 1.00 96.06 106 CYS A CA 1
ATOM 767 C C . CYS A 1 106 ? 5.128 1.974 0.963 1.00 96.06 106 CYS A C 1
ATOM 769 O O . CYS A 1 106 ? 5.654 2.998 0.554 1.00 96.06 106 CYS A O 1
ATOM 771 N N . GLY A 1 107 ? 5.720 1.168 1.853 1.00 95.31 107 GLY A N 1
ATOM 772 C CA . GLY A 1 107 ? 7.005 1.500 2.475 1.00 95.31 107 GLY A CA 1
ATOM 773 C C . GLY A 1 107 ? 6.938 2.785 3.308 1.00 95.31 107 GLY A C 1
ATOM 774 O O . GLY A 1 107 ? 5.889 3.132 3.872 1.00 95.31 107 GLY A O 1
ATOM 775 N N . ALA A 1 108 ? 8.058 3.498 3.391 1.00 93.81 108 ALA A N 1
ATOM 776 C CA . ALA A 1 108 ? 8.167 4.761 4.119 1.00 93.81 108 ALA A CA 1
ATOM 777 C C . ALA A 1 108 ? 7.305 5.879 3.506 1.00 93.81 108 ALA A C 1
ATOM 779 O O . ALA A 1 108 ? 6.589 6.578 4.231 1.00 93.81 108 ALA A O 1
ATOM 780 N N . GLN A 1 109 ? 7.329 6.011 2.181 1.00 92.31 109 GLN A N 1
ATOM 781 C CA . GLN A 1 109 ? 6.570 6.991 1.409 1.00 92.31 109 GLN A CA 1
ATOM 782 C C . GLN A 1 109 ? 6.261 6.442 0.008 1.00 92.31 109 GLN A C 1
ATOM 784 O O . GLN A 1 109 ? 6.932 5.547 -0.482 1.00 92.31 109 GLN A O 1
ATOM 789 N N . SER A 1 110 ? 5.224 6.968 -0.648 1.00 91.75 110 SER A N 1
ATOM 790 C CA . SER A 1 110 ? 4.907 6.597 -2.034 1.00 91.75 110 SER A CA 1
ATOM 791 C C . SER A 1 110 ? 4.083 7.693 -2.704 1.00 91.75 110 SER A C 1
ATOM 793 O O . SER A 1 110 ? 2.918 7.927 -2.358 1.00 91.75 110 SER A O 1
ATOM 795 N N . GLU A 1 111 ? 4.674 8.357 -3.695 1.00 88.12 111 GLU A N 1
ATOM 796 C CA . GLU A 1 111 ? 3.999 9.390 -4.486 1.00 88.12 111 GLU A CA 1
ATOM 797 C C . GLU A 1 111 ? 2.864 8.806 -5.327 1.00 88.12 111 GLU A C 1
ATOM 799 O O . GLU A 1 111 ? 1.761 9.359 -5.380 1.00 88.12 111 GLU A O 1
ATOM 804 N N . THR A 1 112 ? 3.095 7.626 -5.908 1.00 88.62 112 THR A N 1
ATOM 805 C CA . THR A 1 112 ? 2.089 6.861 -6.650 1.00 88.62 112 THR A CA 1
ATOM 806 C C . THR A 1 112 ? 0.863 6.590 -5.784 1.00 88.62 112 THR A C 1
ATOM 808 O O . THR A 1 112 ? -0.276 6.688 -6.251 1.00 88.62 112 THR A O 1
ATOM 811 N N . THR A 1 113 ? 1.065 6.295 -4.499 1.00 92.38 113 THR A N 1
ATOM 812 C CA . THR A 1 113 ? -0.022 6.111 -3.537 1.00 92.38 113 THR A CA 1
ATOM 813 C C . THR A 1 113 ? -0.723 7.420 -3.213 1.00 92.38 113 THR A C 1
ATOM 815 O O . THR A 1 113 ? -1.952 7.443 -3.191 1.00 92.38 113 THR A O 1
ATOM 818 N N . VAL A 1 114 ? 0.001 8.521 -3.008 1.00 91.75 114 VAL A N 1
ATOM 819 C CA . VAL A 1 114 ? -0.618 9.841 -2.787 1.00 91.75 114 VAL A CA 1
ATOM 820 C C . VAL A 1 114 ? -1.502 10.235 -3.978 1.00 91.75 114 VAL A C 1
ATOM 822 O O . VAL A 1 114 ? -2.651 10.652 -3.797 1.00 91.75 114 VAL A O 1
ATOM 825 N N . LEU A 1 115 ? -1.026 10.013 -5.203 1.00 91.31 115 LEU A N 1
ATOM 826 C CA . LEU A 1 115 ? -1.804 10.239 -6.418 1.00 91.31 115 LEU A CA 1
ATOM 827 C C . LEU A 1 115 ? -3.007 9.287 -6.523 1.00 91.31 115 LEU A C 1
ATOM 829 O O . LEU A 1 115 ? -4.106 9.712 -6.892 1.00 91.31 115 LEU A O 1
ATOM 833 N N . ALA A 1 116 ? -2.833 8.007 -6.180 1.00 91.62 116 ALA A N 1
ATOM 834 C CA . ALA A 1 116 ? -3.916 7.025 -6.164 1.00 91.62 116 ALA A CA 1
ATOM 835 C C . ALA A 1 116 ? -5.001 7.390 -5.142 1.00 91.62 116 ALA A C 1
ATOM 837 O O . ALA A 1 116 ? -6.186 7.315 -5.462 1.00 91.62 116 ALA A O 1
ATOM 838 N N . LEU A 1 117 ? -4.620 7.873 -3.957 1.00 91.94 117 LEU A N 1
ATOM 839 C CA . LEU A 1 117 ? -5.550 8.415 -2.966 1.00 91.94 117 LEU A CA 1
ATOM 840 C C . LEU A 1 117 ? -6.328 9.602 -3.528 1.00 91.94 117 LEU A C 1
ATOM 842 O O . LEU A 1 117 ? -7.523 9.728 -3.269 1.00 91.94 117 LEU A O 1
ATOM 846 N N . HIS A 1 118 ? -5.686 10.452 -4.333 1.00 90.94 118 HIS A N 1
ATOM 847 C CA . HIS A 1 118 ? -6.368 11.557 -4.998 1.00 90.94 118 HIS A CA 1
ATOM 848 C C . HIS A 1 118 ? -7.390 11.106 -6.039 1.00 90.94 118 HIS A C 1
ATOM 850 O O . HIS A 1 118 ? -8.475 11.681 -6.113 1.00 90.94 118 HIS A O 1
ATOM 856 N N . ARG A 1 119 ? -7.076 10.072 -6.820 1.00 93.31 119 ARG A N 1
ATOM 857 C CA . ARG A 1 119 ? -7.948 9.593 -7.903 1.00 93.31 119 ARG A CA 1
ATOM 858 C C . ARG A 1 119 ? -9.064 8.667 -7.427 1.00 93.31 119 ARG A C 1
ATOM 860 O O . ARG A 1 119 ? -10.193 8.797 -7.885 1.00 93.31 119 ARG A O 1
ATOM 867 N N . TYR A 1 120 ? -8.746 7.737 -6.533 1.00 91.50 120 TYR A N 1
ATOM 868 C CA . TYR A 1 120 ? -9.636 6.642 -6.136 1.00 91.50 120 TYR A CA 1
ATOM 869 C C . TYR A 1 120 ? -10.215 6.814 -4.730 1.00 91.50 120 TYR A C 1
ATOM 871 O O . TYR A 1 120 ? -11.158 6.113 -4.366 1.00 91.50 120 TYR A O 1
ATOM 879 N N . GLY A 1 121 ? -9.689 7.756 -3.942 1.00 89.25 121 GLY A N 1
ATOM 880 C CA . GLY A 1 121 ? -10.237 8.111 -2.638 1.00 89.25 121 GLY A CA 1
ATOM 881 C C . GLY A 1 121 ? -10.304 6.921 -1.685 1.00 89.25 121 GLY A C 1
ATOM 882 O O . GLY A 1 121 ? -9.296 6.295 -1.375 1.00 89.25 121 GLY A O 1
ATOM 883 N N . GLU A 1 122 ? -11.513 6.623 -1.217 1.00 90.25 122 GLU A N 1
ATOM 884 C CA . GLU A 1 122 ? -11.788 5.659 -0.146 1.00 90.25 122 GLU A CA 1
ATOM 885 C C . GLU A 1 122 ? -11.608 4.183 -0.547 1.00 90.25 122 GLU A C 1
ATOM 887 O O . GLU A 1 122 ? -11.733 3.302 0.303 1.00 90.25 122 GLU A O 1
ATOM 892 N N . HIS A 1 123 ? -11.330 3.905 -1.825 1.00 93.81 123 HIS A N 1
ATOM 893 C CA . HIS A 1 123 ? -11.095 2.551 -2.338 1.00 93.81 123 HIS A CA 1
ATOM 894 C C . HIS A 1 123 ? -9.658 2.063 -2.143 1.00 93.81 123 HIS A C 1
ATOM 896 O O . HIS A 1 123 ? -9.391 0.877 -2.323 1.00 93.81 123 HIS A O 1
ATOM 902 N N . VAL A 1 124 ? -8.729 2.949 -1.779 1.00 95.31 124 VAL A N 1
ATOM 903 C CA . VAL A 1 124 ? -7.337 2.588 -1.498 1.00 95.31 124 VAL A CA 1
ATOM 904 C C . VAL A 1 124 ? -7.069 2.815 -0.023 1.00 95.31 124 VAL A C 1
ATOM 906 O O . VAL A 1 124 ? -7.277 3.910 0.496 1.00 95.31 124 VAL A O 1
ATOM 909 N N . LEU A 1 125 ? -6.588 1.773 0.646 1.00 96.88 125 LEU A N 1
ATOM 910 C CA . LEU A 1 125 ? -6.156 1.841 2.029 1.00 96.88 125 LEU A CA 1
ATOM 911 C C . LEU A 1 125 ? -4.631 1.710 2.097 1.00 96.88 125 LEU A C 1
ATOM 913 O O . LEU A 1 125 ? -4.110 0.594 2.005 1.00 96.88 125 LEU A O 1
ATOM 917 N N . PRO A 1 126 ? -3.914 2.831 2.245 1.00 97.12 126 PRO A N 1
ATOM 918 C CA . PRO A 1 126 ? -2.468 2.846 2.230 1.00 97.12 126 PRO A CA 1
ATOM 919 C C . PRO A 1 126 ? -1.908 2.398 3.581 1.00 97.12 126 PRO A C 1
ATOM 921 O O . PRO A 1 126 ? -2.451 2.710 4.649 1.00 97.12 126 PRO A O 1
ATOM 924 N N . VAL A 1 127 ? -0.803 1.668 3.513 1.00 97.69 127 VAL A N 1
ATOM 925 C CA . VAL A 1 127 ? -0.050 1.151 4.649 1.00 97.69 127 VAL A CA 1
ATOM 926 C C . VAL A 1 127 ? 1.367 1.696 4.576 1.00 97.69 127 VAL A C 1
ATOM 928 O O . VAL A 1 127 ? 2.180 1.199 3.795 1.00 97.69 127 VAL A O 1
ATOM 931 N N . PHE A 1 128 ? 1.641 2.704 5.398 1.00 97.44 128 PHE A N 1
ATOM 932 C CA . PHE A 1 128 ? 2.930 3.391 5.454 1.00 97.44 128 PHE A CA 1
ATOM 933 C C . PHE A 1 128 ? 3.755 2.936 6.655 1.00 97.44 128 PHE A C 1
ATOM 935 O O . PHE A 1 128 ? 3.206 2.441 7.646 1.00 97.44 128 PHE A O 1
ATOM 942 N N . GLU A 1 129 ? 5.064 3.151 6.576 1.00 96.56 129 GLU A N 1
ATOM 943 C CA . GLU A 1 129 ? 6.004 2.866 7.659 1.00 96.56 129 GLU A CA 1
ATOM 944 C C . GLU A 1 129 ? 6.335 4.080 8.531 1.00 96.56 129 GLU A C 1
ATOM 946 O O . GLU A 1 129 ? 6.580 3.932 9.734 1.00 96.56 129 GLU A O 1
ATOM 951 N N . ASP A 1 130 ? 6.302 5.284 7.949 1.00 95.06 130 ASP A N 1
ATOM 952 C CA . ASP A 1 130 ? 6.630 6.530 8.639 1.00 95.06 130 ASP A CA 1
ATOM 953 C C . ASP A 1 130 ? 5.514 7.575 8.502 1.00 95.06 130 ASP A C 1
ATOM 955 O O . ASP A 1 130 ? 5.288 8.166 7.450 1.00 95.06 130 ASP A O 1
ATOM 959 N N . ALA A 1 131 ? 4.839 7.860 9.617 1.00 94.19 131 ALA A N 1
ATOM 960 C CA . ALA A 1 131 ? 3.793 8.877 9.693 1.00 94.19 131 ALA A CA 1
ATOM 961 C C . ALA A 1 131 ? 4.302 10.305 9.422 1.00 94.19 131 ALA A C 1
ATOM 963 O O . ALA A 1 131 ? 3.518 11.170 9.030 1.00 94.19 131 ALA A O 1
ATOM 964 N N . GLY A 1 132 ? 5.581 10.577 9.696 1.00 94.31 132 GLY A N 1
ATOM 965 C CA . GLY A 1 132 ? 6.201 11.890 9.546 1.00 94.31 132 GLY A CA 1
ATOM 966 C C . GLY A 1 132 ? 6.294 12.306 8.084 1.00 94.31 132 GLY A C 1
ATOM 967 O O . GLY A 1 132 ? 5.833 13.399 7.736 1.00 94.31 132 GLY A O 1
ATOM 968 N N . LEU A 1 133 ? 6.802 11.403 7.240 1.00 91.81 133 LEU A N 1
ATOM 969 C CA . LEU A 1 133 ? 6.997 11.628 5.803 1.00 91.81 133 LEU A CA 1
ATOM 970 C C . LEU A 1 133 ? 5.671 11.850 5.068 1.00 91.81 133 LEU A C 1
ATOM 972 O O . LEU A 1 133 ? 5.567 12.730 4.220 1.00 91.81 133 LEU A O 1
ATOM 976 N N . VAL A 1 134 ? 4.611 11.140 5.465 1.00 92.75 134 VAL A N 1
ATOM 977 C CA . VAL A 1 134 ? 3.284 11.250 4.828 1.00 92.75 134 VAL A CA 1
ATOM 978 C C . VAL A 1 134 ? 2.294 12.130 5.594 1.00 92.75 134 VAL A C 1
ATOM 980 O O . VAL A 1 134 ? 1.095 12.133 5.303 1.00 92.75 134 VAL A O 1
ATOM 983 N N . SER A 1 135 ? 2.759 12.899 6.583 1.00 93.56 135 SER A N 1
ATOM 984 C CA . SER A 1 135 ? 1.880 13.626 7.510 1.00 93.56 135 SER A CA 1
ATOM 985 C C . SER A 1 135 ? 0.940 14.621 6.818 1.00 93.56 135 SER A C 1
ATOM 987 O O . SER A 1 135 ? -0.202 14.784 7.256 1.00 93.56 135 SER A O 1
ATOM 989 N N . ALA A 1 136 ? 1.377 15.262 5.730 1.00 94.50 136 ALA A N 1
ATOM 990 C CA . ALA A 1 136 ? 0.548 16.178 4.948 1.00 94.50 136 ALA A CA 1
ATOM 991 C C . ALA A 1 136 ? -0.609 15.440 4.251 1.00 94.50 136 ALA A C 1
ATOM 993 O O . ALA A 1 136 ? -1.774 15.763 4.496 1.00 94.50 136 ALA A O 1
ATOM 994 N N . ALA A 1 137 ? -0.292 14.395 3.478 1.00 92.69 137 ALA A N 1
ATOM 995 C CA . ALA A 1 137 ? -1.276 13.575 2.772 1.00 92.69 137 ALA A CA 1
ATOM 996 C C . ALA A 1 137 ? -2.257 12.898 3.746 1.00 92.69 137 ALA A C 1
ATOM 998 O O . ALA A 1 137 ? -3.470 12.904 3.528 1.00 92.69 137 ALA A O 1
ATOM 999 N N . VAL A 1 138 ? -1.750 12.377 4.869 1.00 93.88 138 VAL A N 1
ATOM 1000 C CA . VAL A 1 138 ? -2.569 11.777 5.929 1.00 93.88 138 VAL A CA 1
ATOM 1001 C C . VAL A 1 138 ? -3.503 12.803 6.561 1.00 93.88 138 VAL A C 1
ATOM 1003 O O . VAL A 1 138 ? -4.686 12.511 6.734 1.00 93.88 138 VAL A O 1
ATOM 1006 N N . ARG A 1 139 ? -3.030 14.004 6.923 1.00 95.50 139 ARG A N 1
ATOM 1007 C CA . ARG A 1 139 ? -3.885 15.036 7.543 1.00 95.50 139 ARG A CA 1
ATOM 1008 C C . ARG A 1 139 ? -4.987 15.502 6.608 1.00 95.50 139 ARG A C 1
ATOM 1010 O O . ARG A 1 139 ? -6.116 15.678 7.062 1.00 95.50 139 ARG A O 1
ATOM 1017 N N . GLU A 1 140 ? -4.668 15.689 5.333 1.00 94.75 140 GLU A N 1
ATOM 1018 C CA . GLU A 1 140 ? -5.649 16.052 4.316 1.00 94.75 140 GLU A CA 1
ATOM 1019 C C . GLU A 1 140 ? -6.725 14.965 4.196 1.00 94.75 140 GLU A C 1
ATOM 1021 O O . GLU A 1 140 ? -7.912 15.232 4.390 1.00 94.75 140 GLU A O 1
ATOM 1026 N N . ARG A 1 141 ? -6.309 13.711 3.976 1.00 92.19 141 ARG A N 1
ATOM 1027 C CA . ARG A 1 141 ? -7.223 12.586 3.720 1.00 92.19 141 ARG A CA 1
ATOM 1028 C C . ARG A 1 141 ? -8.040 12.172 4.933 1.00 92.19 141 ARG A C 1
ATOM 1030 O O . ARG A 1 141 ? -9.233 11.917 4.812 1.00 92.19 141 ARG A O 1
ATOM 1037 N N . SER A 1 142 ? -7.424 12.155 6.111 1.00 93.88 142 SER A N 1
ATOM 1038 C CA . SER A 1 142 ? -8.103 11.814 7.367 1.00 93.88 142 SER A CA 1
ATOM 1039 C C . SER A 1 142 ? -9.006 12.933 7.886 1.00 93.88 142 SER A C 1
ATOM 1041 O O . SER A 1 142 ? -9.583 12.784 8.965 1.00 93.88 142 SER A O 1
ATOM 1043 N N . GLN A 1 143 ? -9.110 14.064 7.173 1.00 95.00 143 GLN A N 1
ATOM 1044 C CA . GLN A 1 143 ? -9.808 15.267 7.627 1.00 95.00 143 GLN A CA 1
ATOM 1045 C C . GLN A 1 143 ? -9.324 15.692 9.023 1.00 95.00 143 GLN A C 1
ATOM 1047 O O . GLN A 1 143 ? -10.111 15.839 9.955 1.00 95.00 143 GLN A O 1
ATOM 1052 N N . GLN A 1 144 ? -8.007 15.845 9.187 1.00 96.12 144 GLN A N 1
ATOM 1053 C CA . GLN A 1 144 ? -7.359 16.178 10.465 1.00 96.12 144 GLN A CA 1
ATOM 1054 C C . GLN A 1 144 ? -7.587 15.121 11.566 1.00 96.12 144 GLN A C 1
ATOM 1056 O O . GLN A 1 144 ? -7.795 15.447 12.739 1.00 96.12 144 GLN A O 1
ATOM 1061 N N . GLY A 1 145 ? -7.551 13.836 11.199 1.00 94.88 145 GLY A N 1
ATOM 1062 C CA . GLY A 1 145 ? -7.690 12.716 12.134 1.00 94.88 145 GLY A CA 1
ATOM 1063 C C . GLY A 1 145 ? -9.131 12.346 12.498 1.00 94.88 145 GLY A C 1
ATOM 1064 O O . GLY A 1 145 ? -9.341 11.579 13.440 1.00 94.88 145 GLY A O 1
ATOM 1065 N N . LEU A 1 146 ? -10.127 12.879 11.788 1.00 93.94 146 LEU A N 1
ATOM 1066 C CA . LEU A 1 146 ? -11.531 12.508 11.977 1.00 93.94 146 LEU A CA 1
ATOM 1067 C C . LEU A 1 146 ? -11.855 11.131 11.383 1.00 93.94 146 LEU A C 1
ATOM 1069 O O . LEU A 1 146 ? -12.704 10.429 11.933 1.00 93.94 146 LEU A O 1
ATOM 1073 N N . LEU A 1 147 ? -11.174 10.735 10.301 1.00 94.06 147 LEU A N 1
ATOM 1074 C CA . LEU A 1 147 ? -11.434 9.495 9.567 1.00 94.06 147 LEU A CA 1
ATOM 1075 C C . LEU A 1 147 ? -10.200 8.572 9.531 1.00 94.06 147 LEU A C 1
ATOM 1077 O O . LEU A 1 147 ? -9.127 9.011 9.111 1.00 94.06 147 LEU A O 1
ATOM 1081 N N . PRO A 1 148 ? -10.327 7.288 9.924 1.00 94.38 148 PRO A N 1
ATOM 1082 C CA . PRO A 1 148 ? -9.257 6.301 9.802 1.00 94.38 148 PRO A CA 1
ATOM 1083 C C . PRO A 1 148 ? -9.151 5.809 8.356 1.00 94.38 148 PRO A C 1
ATOM 1085 O O . PRO A 1 148 ? -9.824 4.863 7.958 1.00 94.38 148 PRO A O 1
ATOM 1088 N N . CYS A 1 149 ? -8.311 6.479 7.567 1.00 94.12 149 CYS A N 1
ATOM 1089 C CA . CYS A 1 149 ? -8.154 6.232 6.131 1.00 94.12 149 CYS A CA 1
ATOM 1090 C C . CYS A 1 149 ? -6.779 5.667 5.734 1.00 94.12 149 CYS A C 1
ATOM 1092 O O . CYS A 1 149 ? -6.436 5.691 4.559 1.00 94.12 149 CYS A O 1
ATOM 1094 N N . TRP A 1 150 ? -5.963 5.226 6.693 1.00 96.81 150 TRP A N 1
ATOM 1095 C CA . TRP A 1 150 ? -4.630 4.666 6.456 1.00 96.81 150 TRP A CA 1
ATOM 1096 C C . TRP A 1 150 ? -4.195 3.806 7.647 1.00 96.81 150 TRP A C 1
ATOM 1098 O O . TRP A 1 150 ? -4.834 3.832 8.704 1.00 96.81 150 TRP A O 1
ATOM 1108 N N . TRP A 1 151 ? -3.114 3.048 7.479 1.00 97.81 151 TRP A N 1
ATOM 1109 C CA . TRP A 1 151 ? -2.578 2.171 8.514 1.00 97.81 151 TRP A CA 1
ATOM 1110 C C . TRP A 1 151 ? -1.061 2.325 8.659 1.00 97.81 151 TRP A C 1
ATOM 1112 O O . TRP A 1 151 ? -0.356 2.479 7.664 1.00 97.81 151 TRP A O 1
ATOM 1122 N N . LEU A 1 152 ? -0.563 2.265 9.896 1.00 97.88 152 LEU A N 1
ATOM 1123 C CA . LEU A 1 152 ? 0.866 2.343 10.193 1.00 97.88 152 LEU A CA 1
ATOM 1124 C C . LEU A 1 152 ? 1.425 0.948 10.493 1.00 97.88 152 LEU A C 1
ATOM 1126 O O . LEU A 1 152 ? 1.032 0.303 11.470 1.00 97.88 152 LEU A O 1
ATOM 1130 N N . VAL A 1 153 ? 2.402 0.519 9.704 1.00 97.75 153 VAL A N 1
ATOM 1131 C CA . VAL A 1 153 ? 3.289 -0.607 10.028 1.00 97.75 153 VAL A CA 1
ATOM 1132 C C . VAL A 1 153 ? 4.634 -0.028 10.461 1.00 97.75 153 VAL A C 1
ATOM 1134 O O . VAL A 1 153 ? 4.938 1.114 10.169 1.00 97.75 153 VAL A O 1
ATOM 1137 N N . ARG A 1 154 ? 5.423 -0.741 11.267 1.00 96.88 154 ARG A N 1
ATOM 1138 C CA . ARG A 1 154 ? 6.789 -0.279 11.566 1.00 96.88 154 ARG A CA 1
ATOM 1139 C C . ARG A 1 154 ? 7.734 -0.728 10.449 1.00 96.88 154 ARG A C 1
ATOM 1141 O O . ARG A 1 154 ? 7.511 -1.843 9.968 1.00 96.88 154 ARG A O 1
ATOM 1148 N N . PRO A 1 155 ? 8.812 0.030 10.174 1.00 95.31 155 PRO A N 1
ATOM 1149 C CA . PRO A 1 155 ? 9.855 -0.386 9.246 1.00 95.31 155 PRO A CA 1
ATOM 1150 C C . PRO A 1 155 ? 10.282 -1.831 9.472 1.00 95.31 155 PRO A C 1
ATOM 1152 O O . PRO A 1 155 ? 10.536 -2.234 10.620 1.00 95.31 155 PRO A O 1
ATOM 1155 N N . HIS A 1 156 ? 10.298 -2.622 8.404 1.00 95.06 156 HIS A N 1
ATOM 1156 C CA . HIS A 1 156 ? 10.704 -4.029 8.424 1.00 95.06 156 HIS A CA 1
ATOM 1157 C C . HIS A 1 156 ? 9.861 -4.941 9.335 1.00 95.06 156 HIS A C 1
ATOM 1159 O O . HIS A 1 156 ? 10.332 -5.949 9.886 1.00 95.06 156 HIS A O 1
ATOM 1165 N N . LYS A 1 157 ? 8.593 -4.582 9.586 1.00 97.25 157 LYS A N 1
ATOM 1166 C CA . LYS A 1 157 ? 7.669 -5.362 10.435 1.00 97.25 157 LYS A CA 1
ATOM 1167 C C . LYS A 1 157 ? 6.405 -5.818 9.718 1.00 97.25 157 LYS A C 1
ATOM 1169 O O . LYS A 1 157 ? 5.461 -6.217 10.401 1.00 97.25 157 LYS A O 1
ATOM 1174 N N . TYR A 1 158 ? 6.379 -5.877 8.391 1.00 96.69 158 TYR A N 1
ATOM 1175 C CA . TYR A 1 158 ? 5.232 -6.408 7.639 1.00 96.69 158 TYR A CA 1
ATOM 1176 C C . TYR A 1 158 ? 4.884 -7.872 7.992 1.00 96.69 158 TYR A C 1
ATOM 1178 O O . TYR A 1 158 ? 3.706 -8.228 8.081 1.00 96.69 158 TYR A O 1
ATOM 1186 N N . ALA A 1 159 ? 5.871 -8.716 8.324 1.00 96.38 159 ALA A N 1
ATOM 1187 C CA . ALA A 1 159 ? 5.624 -10.074 8.834 1.00 96.38 159 ALA A CA 1
ATOM 1188 C C . ALA A 1 159 ? 5.018 -10.121 10.247 1.00 96.38 159 ALA A C 1
ATOM 1190 O O . ALA A 1 159 ? 4.416 -11.127 10.634 1.00 96.38 159 ALA A O 1
ATOM 1191 N N . SER A 1 160 ? 5.191 -9.073 11.056 1.00 96.75 160 SER A N 1
ATOM 1192 C CA . SER A 1 160 ? 4.825 -9.111 12.471 1.00 96.75 160 SER A CA 1
ATOM 1193 C C . SER A 1 160 ? 3.310 -9.127 12.648 1.00 96.75 160 SER A C 1
ATOM 1195 O O . SER A 1 160 ? 2.585 -8.296 12.109 1.00 96.75 160 SER A O 1
ATOM 1197 N N . ARG A 1 161 ? 2.816 -10.046 13.482 1.00 93.50 161 ARG A N 1
ATOM 1198 C CA . ARG A 1 161 ? 1.385 -10.148 13.803 1.00 93.50 161 ARG A CA 1
ATOM 1199 C C . ARG A 1 161 ? 0.832 -8.864 14.428 1.00 93.50 161 ARG A C 1
ATOM 1201 O O . ARG A 1 161 ? -0.310 -8.503 14.160 1.00 93.50 161 ARG A O 1
ATOM 1208 N N . ASN A 1 162 ? 1.641 -8.186 15.240 1.00 96.06 162 ASN A N 1
ATOM 1209 C CA . ASN A 1 162 ? 1.233 -6.966 15.938 1.00 96.06 162 ASN A CA 1
ATOM 1210 C C . ASN A 1 162 ? 1.084 -5.780 14.976 1.00 96.06 162 ASN A C 1
ATOM 1212 O O . ASN A 1 162 ? 0.381 -4.830 15.297 1.00 96.06 162 ASN A O 1
ATOM 1216 N N . SER A 1 163 ? 1.699 -5.845 13.790 1.00 96.56 163 SER A N 1
ATOM 1217 C CA . SER A 1 163 ? 1.566 -4.812 12.757 1.00 96.56 163 SER A CA 1
ATOM 1218 C C . SER A 1 163 ? 0.160 -4.749 12.167 1.00 96.56 163 SER A C 1
ATOM 1220 O O . SER A 1 163 ? -0.208 -3.725 11.617 1.00 96.56 163 SER A O 1
ATOM 1222 N N . TRP A 1 164 ? -0.642 -5.808 12.309 1.00 96.56 164 TRP A N 1
ATOM 1223 C CA . TRP A 1 164 ? -1.999 -5.913 11.750 1.00 96.56 164 TRP A CA 1
ATOM 1224 C C . TRP A 1 164 ? -3.081 -5.994 12.833 1.00 96.56 164 TRP A C 1
ATOM 1226 O O . TRP A 1 164 ? -4.250 -6.306 12.567 1.00 96.56 164 TRP A O 1
ATOM 1236 N N . GLU A 1 165 ? -2.694 -5.792 14.092 1.00 94.00 165 GLU A N 1
ATOM 1237 C CA . GLU A 1 165 ? -3.607 -5.865 15.221 1.00 94.00 165 GLU A CA 1
ATOM 1238 C C . GLU A 1 165 ? -4.546 -4.653 15.231 1.00 94.00 165 GLU A C 1
ATOM 1240 O O . GLU A 1 165 ? -4.112 -3.512 15.189 1.00 94.00 165 GLU A O 1
ATOM 1245 N N . GLY A 1 166 ? -5.856 -4.901 15.288 1.00 91.69 166 GLY A N 1
ATOM 1246 C CA . GLY A 1 166 ? -6.869 -3.842 15.356 1.00 91.69 166 GLY A CA 1
ATOM 1247 C C . GLY A 1 166 ? -7.394 -3.327 14.011 1.00 91.69 166 GLY A C 1
ATOM 1248 O O . GLY A 1 166 ? -8.475 -2.746 14.006 1.00 91.69 166 GLY A O 1
ATOM 1249 N N . MET A 1 167 ? -6.731 -3.616 12.884 1.00 92.75 167 MET A N 1
ATOM 1250 C CA . MET A 1 167 ? -7.097 -3.096 11.553 1.00 92.75 167 MET A CA 1
ATOM 1251 C C . MET A 1 167 ? -8.549 -3.396 11.136 1.00 92.75 167 MET A C 1
ATOM 1253 O O . MET A 1 167 ? -9.225 -2.543 10.576 1.00 92.75 167 MET A O 1
ATOM 1257 N N . GLY A 1 168 ? -9.065 -4.576 11.499 1.00 90.69 168 GLY A N 1
ATOM 1258 C CA . GLY A 1 168 ? -10.486 -4.912 11.385 1.00 90.69 168 GLY A CA 1
ATOM 1259 C C . GLY A 1 168 ? -10.987 -5.096 9.949 1.00 90.69 168 GLY A C 1
ATOM 1260 O O . GLY A 1 168 ? -11.855 -4.358 9.501 1.00 90.69 168 GLY A O 1
ATOM 1261 N N . VAL A 1 169 ? -10.520 -6.137 9.266 1.00 92.75 169 VAL A N 1
ATOM 1262 C CA . VAL A 1 169 ? -10.956 -6.510 7.916 1.00 92.75 169 VAL A CA 1
ATOM 1263 C C . VAL A 1 169 ? -12.379 -7.063 7.936 1.00 92.75 169 VAL A C 1
ATOM 1265 O O . VAL A 1 169 ? -12.742 -7.905 8.767 1.00 92.75 169 VAL A O 1
ATOM 1268 N N . THR A 1 170 ? -13.194 -6.618 6.982 1.00 91.75 170 THR A N 1
ATOM 1269 C CA . THR A 1 170 ? -14.573 -7.087 6.817 1.00 91.75 170 THR A CA 1
ATOM 1270 C C . THR A 1 170 ? -14.842 -7.558 5.396 1.00 91.75 170 THR A C 1
ATOM 1272 O O . THR A 1 170 ? -14.104 -7.246 4.469 1.00 91.75 170 THR A O 1
ATOM 1275 N N . GLU A 1 171 ? -15.924 -8.314 5.203 1.00 91.44 171 GLU A N 1
ATOM 1276 C CA . GLU A 1 171 ? -16.319 -8.803 3.874 1.00 91.44 171 GLU A CA 1
ATOM 1277 C C . GLU A 1 171 ? -16.623 -7.683 2.868 1.00 91.44 171 GLU A C 1
ATOM 1279 O O . GLU A 1 171 ? -16.648 -7.938 1.664 1.00 91.44 171 GLU A O 1
ATOM 1284 N N . GLU A 1 172 ? -16.909 -6.471 3.347 1.00 91.88 172 GLU A N 1
ATOM 1285 C CA . GLU A 1 172 ? -17.198 -5.298 2.517 1.00 91.88 172 GLU A CA 1
ATOM 1286 C C . GLU A 1 172 ? -15.950 -4.760 1.823 1.00 91.88 172 GLU A C 1
ATOM 1288 O O . GLU A 1 172 ? -16.080 -4.119 0.788 1.00 91.88 172 GLU A O 1
ATOM 1293 N N . TRP A 1 173 ? -14.759 -5.081 2.336 1.00 93.56 173 TRP A N 1
ATOM 1294 C CA . TRP A 1 173 ? -13.493 -4.738 1.692 1.00 93.56 173 TRP A CA 1
ATOM 1295 C C . TRP A 1 173 ? -13.211 -5.614 0.473 1.00 93.56 173 TRP A C 1
ATOM 1297 O O . TRP A 1 173 ? -12.439 -5.227 -0.392 1.00 93.56 173 TRP A O 1
ATOM 1307 N N . LEU A 1 174 ? -13.822 -6.796 0.388 1.00 94.38 174 LEU A N 1
ATOM 1308 C CA . LEU A 1 174 ? -13.545 -7.732 -0.693 1.00 94.38 174 LEU A CA 1
ATOM 1309 C C . LEU A 1 174 ? -14.211 -7.268 -1.994 1.00 94.38 174 LEU A C 1
ATOM 1311 O O . LEU A 1 174 ? -15.431 -7.087 -2.028 1.00 94.38 174 LEU A O 1
ATOM 1315 N N . LEU A 1 175 ? -13.429 -7.179 -3.068 1.00 94.12 175 LEU A N 1
ATOM 1316 C CA . LEU A 1 175 ? -13.900 -6.832 -4.405 1.00 94.12 175 LEU A CA 1
ATOM 1317 C C . LEU A 1 175 ? -14.810 -7.932 -4.948 1.00 94.12 175 LEU A C 1
ATOM 1319 O O . LEU A 1 175 ? -14.494 -9.127 -4.855 1.00 94.12 175 LEU A O 1
ATOM 1323 N N . ARG A 1 176 ? -15.939 -7.546 -5.546 1.00 91.81 176 ARG A N 1
ATOM 1324 C CA . ARG A 1 176 ? -16.835 -8.483 -6.224 1.00 91.81 176 ARG A CA 1
ATOM 1325 C C . ARG A 1 176 ? -16.367 -8.733 -7.649 1.00 91.81 176 ARG A C 1
ATOM 1327 O O . ARG A 1 176 ? -16.164 -7.823 -8.439 1.00 91.81 176 ARG A O 1
ATOM 1334 N N . THR A 1 177 ? -16.261 -10.005 -7.998 1.00 90.12 177 THR A N 1
ATOM 1335 C CA . THR A 1 177 ? -16.005 -10.436 -9.376 1.00 90.12 177 THR A CA 1
ATOM 1336 C C . THR A 1 177 ? -17.309 -10.571 -10.158 1.00 90.12 177 THR A C 1
ATOM 1338 O O . THR A 1 177 ? -18.376 -10.767 -9.572 1.00 90.12 177 THR A O 1
ATOM 1341 N N . SER A 1 178 ? -17.213 -10.595 -11.489 1.00 89.00 178 SER A N 1
ATOM 1342 C CA . SER A 1 178 ? -18.335 -10.908 -12.392 1.00 89.00 178 SER A CA 1
ATOM 1343 C C . SER A 1 178 ? -18.998 -12.261 -12.094 1.00 89.00 178 SER A C 1
ATOM 1345 O O . SER A 1 178 ? -20.189 -12.435 -12.322 1.00 89.00 178 SER A O 1
ATOM 1347 N N . THR A 1 179 ? -18.250 -13.208 -11.517 1.00 87.25 179 THR A N 1
ATOM 1348 C CA . THR A 1 179 ? -18.760 -14.527 -11.096 1.00 87.25 179 THR A CA 1
ATOM 1349 C C . THR A 1 179 ? -19.500 -14.511 -9.751 1.00 87.25 179 THR A C 1
ATOM 1351 O O . THR A 1 179 ? -19.902 -15.561 -9.254 1.00 87.25 179 THR A O 1
ATOM 1354 N N . GLY A 1 180 ? -19.623 -13.349 -9.101 1.00 85.38 180 GLY A N 1
ATOM 1355 C CA . GLY A 1 180 ? -20.195 -13.208 -7.759 1.00 85.38 180 GLY A CA 1
ATOM 1356 C C . GLY A 1 180 ? -19.261 -13.638 -6.620 1.00 85.38 180 GLY A C 1
ATOM 1357 O O . GLY A 1 180 ? -19.610 -13.489 -5.447 1.00 85.38 180 GLY A O 1
ATOM 1358 N N . ARG A 1 181 ? -18.058 -14.140 -6.932 1.00 87.81 181 ARG A N 1
ATOM 1359 C CA . ARG A 1 181 ? -17.008 -14.418 -5.938 1.00 87.81 181 ARG A CA 1
ATOM 1360 C C . ARG A 1 181 ? -16.414 -13.120 -5.404 1.00 87.81 181 ARG A C 1
ATOM 1362 O O . ARG A 1 181 ? -16.426 -12.106 -6.100 1.00 87.81 181 ARG A O 1
ATOM 1369 N N . ARG A 1 182 ? -15.862 -13.182 -4.193 1.00 90.50 182 ARG A N 1
ATOM 1370 C CA . ARG A 1 182 ? -15.206 -12.058 -3.522 1.00 90.50 182 ARG A CA 1
ATOM 1371 C C . ARG A 1 182 ? -13.706 -12.292 -3.388 1.00 90.50 182 ARG A C 1
ATOM 1373 O O . ARG A 1 182 ? -13.300 -13.406 -3.049 1.00 90.50 182 ARG A O 1
ATOM 1380 N N . ILE A 1 183 ? -12.913 -11.258 -3.647 1.00 95.25 183 ILE A N 1
ATOM 1381 C CA . ILE A 1 183 ? -11.449 -11.316 -3.621 1.00 95.25 183 ILE A CA 1
ATOM 1382 C C . ILE A 1 183 ? -10.909 -10.191 -2.738 1.00 95.25 183 ILE A C 1
ATOM 1384 O O . ILE A 1 183 ? -11.332 -9.046 -2.855 1.00 95.25 183 ILE A O 1
ATOM 1388 N N . LEU A 1 184 ? -9.979 -10.525 -1.848 1.00 96.31 184 LEU A N 1
ATOM 1389 C CA . LEU A 1 184 ? -9.164 -9.551 -1.131 1.00 96.31 184 LEU A CA 1
ATOM 1390 C C . LEU A 1 184 ? -8.002 -9.135 -2.032 1.00 96.31 184 LEU A C 1
ATOM 1392 O O . LEU A 1 184 ? -7.204 -9.993 -2.398 1.00 96.31 184 LEU A O 1
ATOM 1396 N N . VAL A 1 185 ? -7.886 -7.857 -2.375 1.00 97.44 185 VAL A N 1
ATOM 1397 C CA . VAL A 1 185 ? -6.740 -7.373 -3.154 1.00 97.44 185 VAL A CA 1
ATOM 1398 C C . VAL A 1 185 ? -5.750 -6.710 -2.212 1.00 97.44 185 VAL A C 1
ATOM 1400 O O . VAL A 1 185 ? -6.113 -5.816 -1.444 1.00 97.44 185 VAL A O 1
ATOM 1403 N N . VAL A 1 186 ? -4.512 -7.188 -2.268 1.00 97.75 186 VAL A N 1
ATOM 1404 C CA . VAL A 1 186 ? -3.383 -6.606 -1.555 1.00 97.75 186 VAL A CA 1
ATOM 1405 C C . VAL A 1 186 ? -2.333 -6.247 -2.584 1.00 97.75 186 VAL A C 1
ATOM 1407 O O . VAL A 1 186 ? -1.891 -7.098 -3.350 1.00 97.75 186 VAL A O 1
ATOM 1410 N N . GLU A 1 187 ? -1.965 -4.984 -2.604 1.00 97.69 187 GLU A N 1
ATOM 1411 C CA . GLU A 1 187 ? -0.988 -4.404 -3.499 1.00 97.69 187 GLU A CA 1
ATOM 1412 C C . GLU A 1 187 ? 0.256 -4.019 -2.704 1.00 97.69 187 GLU A C 1
ATOM 1414 O O . GLU A 1 187 ? 0.145 -3.634 -1.543 1.00 97.69 187 GLU A O 1
ATOM 1419 N N . ALA A 1 188 ? 1.431 -4.119 -3.305 1.00 96.88 188 ALA A N 1
ATOM 1420 C CA . ALA A 1 188 ? 2.648 -3.535 -2.771 1.00 96.88 188 ALA A CA 1
ATOM 1421 C C . ALA A 1 188 ? 3.290 -2.649 -3.823 1.00 96.88 188 ALA A C 1
ATOM 1423 O O . ALA A 1 188 ? 3.459 -3.068 -4.967 1.00 96.88 188 ALA A O 1
ATOM 1424 N N . ASP A 1 189 ? 3.623 -1.442 -3.400 1.00 94.50 189 ASP A N 1
ATOM 1425 C CA . ASP A 1 189 ? 4.353 -0.466 -4.177 1.00 94.50 189 ASP A CA 1
ATOM 1426 C C . ASP A 1 189 ? 5.828 -0.549 -3.796 1.00 94.50 189 ASP A C 1
ATOM 1428 O O . ASP A 1 189 ? 6.229 -0.084 -2.733 1.00 94.50 189 ASP A O 1
ATOM 1432 N N . ALA A 1 190 ? 6.599 -1.232 -4.636 1.00 89.31 190 ALA A N 1
ATOM 1433 C CA . ALA A 1 190 ? 8.041 -1.391 -4.507 1.00 89.31 190 ALA A CA 1
ATOM 1434 C C . ALA A 1 190 ? 8.768 -0.580 -5.595 1.00 89.31 190 ALA A C 1
ATOM 1436 O O . ALA A 1 190 ? 9.838 -0.973 -6.061 1.00 89.31 190 ALA A O 1
ATOM 1437 N N . THR A 1 191 ? 8.173 0.531 -6.051 1.00 83.06 191 THR A N 1
ATOM 1438 C CA . THR A 1 191 ? 8.869 1.474 -6.929 1.00 83.06 191 THR A CA 1
ATOM 1439 C C . THR A 1 191 ? 9.936 2.233 -6.152 1.00 83.06 191 THR A C 1
ATOM 1441 O O . THR A 1 191 ? 9.720 2.613 -5.003 1.00 83.06 191 THR A O 1
ATOM 1444 N N . ILE A 1 192 ? 11.073 2.481 -6.793 1.00 75.75 192 ILE A N 1
ATOM 1445 C CA . ILE A 1 192 ? 12.132 3.318 -6.232 1.00 75.75 192 ILE A CA 1
ATOM 1446 C C . ILE A 1 192 ? 11.624 4.769 -6.252 1.00 75.75 192 ILE A C 1
ATOM 1448 O O . ILE A 1 192 ? 11.192 5.221 -7.316 1.00 75.75 192 ILE A O 1
ATOM 1452 N N . PRO A 1 193 ? 11.615 5.490 -5.118 1.00 69.19 193 PRO A N 1
ATOM 1453 C CA . PRO A 1 193 ? 11.264 6.905 -5.127 1.00 69.19 193 PRO A CA 1
ATOM 1454 C C . PRO A 1 193 ? 12.278 7.679 -5.979 1.00 69.19 193 PRO A C 1
ATOM 1456 O O . PRO A 1 193 ? 13.484 7.472 -5.838 1.00 69.19 193 PRO A O 1
ATOM 1459 N N . GLU A 1 194 ? 11.803 8.584 -6.838 1.00 63.56 194 GLU A N 1
ATOM 1460 C CA . GLU A 1 194 ? 12.680 9.561 -7.489 1.00 63.56 194 GLU A CA 1
ATOM 1461 C C . GLU A 1 194 ? 13.286 10.430 -6.378 1.00 63.56 194 GLU A C 1
ATOM 1463 O O . GLU A 1 194 ? 12.590 11.200 -5.717 1.00 63.56 194 GLU A O 1
ATOM 1468 N N . ALA A 1 195 ? 14.575 10.255 -6.085 1.00 57.06 195 ALA A N 1
ATOM 1469 C CA . ALA A 1 195 ? 15.244 11.134 -5.143 1.00 57.06 195 ALA A CA 1
ATOM 1470 C C . ALA A 1 195 ? 15.323 12.527 -5.779 1.00 57.06 195 ALA A C 1
ATOM 1472 O O . ALA A 1 195 ? 15.790 12.654 -6.907 1.00 57.06 195 ALA A O 1
ATOM 1473 N N . ASP A 1 196 ? 14.904 13.574 -5.057 1.00 55.66 196 ASP A N 1
ATOM 1474 C CA . ASP A 1 196 ? 15.103 14.964 -5.479 1.00 55.66 196 ASP A CA 1
ATOM 1475 C C . ASP A 1 196 ? 16.540 15.125 -6.006 1.00 55.66 196 ASP A C 1
ATOM 1477 O O . ASP A 1 196 ? 17.500 14.944 -5.246 1.00 55.66 196 ASP A O 1
ATOM 1481 N N . GLY A 1 197 ? 16.689 15.443 -7.300 1.00 49.84 197 GLY A N 1
ATOM 1482 C CA . GLY A 1 197 ? 17.929 15.325 -8.093 1.00 49.84 197 GLY A CA 1
ATOM 1483 C C . GLY A 1 197 ? 19.163 16.102 -7.600 1.00 49.84 197 GLY A C 1
ATOM 1484 O O . GLY A 1 197 ? 20.178 16.167 -8.286 1.00 49.84 197 GLY A O 1
ATOM 1485 N N . GLN A 1 198 ? 19.118 16.697 -6.406 1.00 45.78 198 GLN A N 1
ATOM 1486 C CA . GLN A 1 198 ? 20.265 17.272 -5.701 1.00 45.78 198 GLN A CA 1
ATOM 1487 C C . GLN A 1 198 ? 20.903 16.318 -4.672 1.00 45.78 198 GLN A C 1
ATOM 1489 O O . GLN A 1 198 ? 22.074 16.498 -4.340 1.00 45.78 198 GLN A O 1
ATOM 1494 N N . ALA A 1 199 ? 20.190 15.299 -4.173 1.00 47.88 199 ALA A N 1
ATOM 1495 C CA . ALA A 1 199 ? 20.740 14.316 -3.226 1.00 47.88 199 ALA A CA 1
ATOM 1496 C C . ALA A 1 199 ? 21.386 13.098 -3.915 1.00 47.88 199 ALA A C 1
ATOM 1498 O O . ALA A 1 199 ? 22.144 12.357 -3.288 1.00 47.88 199 ALA A O 1
ATOM 1499 N N . GLU A 1 200 ? 21.103 12.908 -5.201 1.00 44.44 200 GLU A N 1
ATOM 1500 C CA . GLU A 1 200 ? 21.481 11.735 -5.992 1.00 44.44 200 GLU A CA 1
ATOM 1501 C C . GLU A 1 200 ? 22.951 11.776 -6.442 1.00 44.44 200 GLU A C 1
ATOM 1503 O O . GLU A 1 200 ? 23.669 10.786 -6.309 1.00 44.44 200 GLU A O 1
ATOM 1508 N N . ALA A 1 201 ? 23.469 12.957 -6.806 1.00 47.94 201 ALA A N 1
ATOM 1509 C CA . ALA A 1 201 ? 24.881 13.144 -7.169 1.00 47.94 201 ALA A CA 1
ATOM 1510 C C . ALA A 1 201 ? 25.863 12.832 -6.018 1.00 47.94 201 ALA A C 1
ATOM 1512 O O . ALA A 1 201 ? 27.035 12.551 -6.254 1.00 47.94 201 ALA A O 1
ATOM 1513 N N . ALA A 1 202 ? 25.394 12.860 -4.765 1.00 47.59 202 ALA A N 1
ATOM 1514 C CA . ALA A 1 202 ? 26.178 12.463 -3.594 1.00 47.59 202 ALA A CA 1
ATOM 1515 C C . ALA A 1 202 ? 25.944 11.000 -3.167 1.00 47.59 202 ALA A C 1
ATOM 1517 O O . ALA A 1 202 ? 26.700 10.478 -2.347 1.00 47.59 202 ALA A O 1
ATOM 1518 N N . ARG A 1 203 ? 24.900 10.341 -3.691 1.00 47.34 203 ARG A N 1
ATOM 1519 C CA . ARG A 1 203 ? 24.470 8.986 -3.305 1.00 47.34 203 ARG A CA 1
ATOM 1520 C C . ARG A 1 203 ? 24.668 7.932 -4.396 1.00 47.34 203 ARG A C 1
ATOM 1522 O O . ARG A 1 203 ? 24.548 6.757 -4.074 1.00 47.34 203 ARG A O 1
ATOM 1529 N N . SER A 1 204 ? 25.058 8.303 -5.620 1.00 44.28 204 SER A N 1
ATOM 1530 C CA . SER A 1 204 ? 25.156 7.391 -6.778 1.00 44.28 204 SER A CA 1
ATOM 1531 C C . SER A 1 204 ? 26.182 6.245 -6.665 1.00 44.28 204 SER A C 1
ATOM 1533 O O . SER A 1 204 ? 26.301 5.442 -7.583 1.00 44.28 204 SER A O 1
ATOM 1535 N N . ALA A 1 205 ? 26.912 6.121 -5.550 1.00 47.09 205 ALA A N 1
ATOM 1536 C CA . ALA A 1 205 ? 27.761 4.961 -5.256 1.00 47.09 205 ALA A CA 1
ATOM 1537 C C . ALA A 1 205 ? 27.091 3.911 -4.342 1.00 47.09 205 ALA A C 1
ATOM 1539 O O . ALA A 1 205 ? 27.625 2.815 -4.176 1.00 47.09 205 ALA A O 1
ATOM 1540 N N . ALA A 1 206 ? 25.946 4.229 -3.732 1.00 50.31 206 ALA A N 1
ATOM 1541 C CA . ALA A 1 206 ? 25.175 3.312 -2.904 1.00 50.31 206 ALA A CA 1
ATOM 1542 C C . ALA A 1 206 ? 23.847 3.020 -3.606 1.00 50.31 206 ALA A C 1
ATOM 1544 O O . ALA A 1 206 ? 23.024 3.919 -3.768 1.00 50.31 206 ALA A O 1
ATOM 1545 N N . VAL A 1 207 ? 23.667 1.765 -4.028 1.00 54.72 207 VAL A N 1
ATOM 1546 C CA . VAL A 1 207 ? 22.390 1.214 -4.506 1.00 54.72 207 VAL A CA 1
ATOM 1547 C C . VAL A 1 207 ? 21.276 1.761 -3.618 1.00 54.72 207 VAL A C 1
ATOM 1549 O O . VAL A 1 207 ? 21.310 1.577 -2.402 1.00 54.72 207 VAL A O 1
ATOM 1552 N N . THR A 1 208 ? 20.359 2.531 -4.200 1.00 61.81 208 THR A N 1
ATOM 1553 C CA . THR A 1 208 ? 19.242 3.097 -3.447 1.00 61.81 208 THR A CA 1
ATOM 1554 C C . THR A 1 208 ? 18.283 1.948 -3.199 1.00 61.81 208 THR A C 1
ATOM 1556 O O . THR A 1 208 ? 17.600 1.494 -4.117 1.00 61.81 208 THR A O 1
ATOM 1559 N N . ASP A 1 209 ? 18.328 1.395 -1.988 1.00 67.31 209 ASP A N 1
ATOM 1560 C CA . ASP A 1 209 ? 17.424 0.320 -1.605 1.00 67.31 209 ASP A CA 1
ATOM 1561 C C . ASP A 1 209 ? 15.977 0.825 -1.766 1.00 67.31 209 ASP A C 1
ATOM 1563 O O . ASP A 1 209 ? 15.682 1.962 -1.381 1.00 67.31 209 ASP A O 1
ATOM 1567 N N . PRO A 1 210 ? 15.081 0.039 -2.390 1.00 72.56 210 PRO A N 1
ATOM 1568 C CA . PRO A 1 210 ? 13.692 0.444 -2.565 1.00 72.56 210 PRO A CA 1
ATOM 1569 C C . PRO A 1 210 ? 13.042 0.702 -1.200 1.00 72.56 210 PRO A C 1
ATOM 1571 O O . PRO A 1 210 ? 13.280 -0.049 -0.255 1.00 72.56 210 PRO A O 1
ATOM 1574 N N . ASP A 1 211 ? 12.163 1.709 -1.116 1.00 84.12 211 ASP A N 1
ATOM 1575 C CA . ASP A 1 211 ? 11.439 2.059 0.123 1.00 84.12 211 ASP A CA 1
ATOM 1576 C C . ASP A 1 211 ? 10.650 0.875 0.706 1.00 84.12 211 ASP A C 1
ATOM 1578 O O . ASP A 1 211 ? 10.398 0.820 1.909 1.00 84.12 211 ASP A O 1
ATOM 1582 N N . LEU A 1 212 ? 10.244 -0.065 -0.150 1.00 91.19 212 LEU A N 1
ATOM 1583 C CA . LEU A 1 212 ? 9.656 -1.338 0.233 1.00 91.19 212 LEU A CA 1
ATOM 1584 C C . LEU A 1 212 ? 10.339 -2.472 -0.529 1.00 91.19 212 LEU A C 1
ATOM 1586 O O . LEU A 1 212 ? 10.144 -2.647 -1.733 1.00 91.19 212 LEU A O 1
ATOM 1590 N N . GLU A 1 213 ? 11.088 -3.304 0.183 1.00 90.75 213 GLU A N 1
ATOM 1591 C CA . GLU A 1 213 ? 11.653 -4.514 -0.404 1.00 90.75 213 GLU A CA 1
ATOM 1592 C C . GLU A 1 213 ? 10.538 -5.520 -0.747 1.00 90.75 213 GLU A C 1
ATOM 1594 O O . GLU A 1 213 ? 9.607 -5.745 0.035 1.00 90.75 213 GLU A O 1
ATOM 1599 N N . VAL A 1 214 ? 10.635 -6.226 -1.882 1.00 90.50 214 VAL A N 1
ATOM 1600 C CA . VAL A 1 214 ? 9.635 -7.250 -2.237 1.00 90.50 214 VAL A CA 1
ATOM 1601 C C . VAL A 1 214 ? 9.557 -8.411 -1.230 1.00 90.50 214 VAL A C 1
ATOM 1603 O O . VAL A 1 214 ? 8.496 -9.008 -1.073 1.00 90.50 214 VAL A O 1
ATOM 1606 N N . ASP A 1 215 ? 10.607 -8.693 -0.455 1.00 91.81 215 ASP A N 1
ATOM 1607 C CA . ASP A 1 215 ? 10.589 -9.667 0.640 1.00 91.81 215 ASP A CA 1
ATOM 1608 C C . ASP A 1 215 ? 9.634 -9.230 1.745 1.00 91.81 215 ASP A C 1
ATOM 1610 O O . ASP A 1 215 ? 8.866 -10.036 2.281 1.00 91.81 215 ASP A O 1
ATOM 1614 N N . GLU A 1 216 ? 9.634 -7.940 2.048 1.00 94.25 216 GLU A N 1
ATOM 1615 C CA . GLU A 1 216 ? 8.750 -7.338 3.029 1.00 94.25 216 GLU A CA 1
ATOM 1616 C C . GLU A 1 216 ? 7.326 -7.243 2.513 1.00 94.25 216 GLU A C 1
ATOM 1618 O O . GLU A 1 216 ? 6.392 -7.587 3.242 1.00 94.25 216 GLU A O 1
ATOM 1623 N N . ALA A 1 217 ? 7.156 -6.896 1.236 1.00 95.38 217 ALA A N 1
ATOM 1624 C CA . ALA A 1 217 ? 5.868 -6.953 0.561 1.00 95.38 217 ALA A CA 1
ATOM 1625 C C . ALA A 1 217 ? 5.256 -8.361 0.640 1.00 95.38 217 ALA A C 1
ATOM 1627 O O . ALA A 1 217 ? 4.120 -8.528 1.087 1.00 95.38 217 ALA A O 1
ATOM 1628 N N . VAL A 1 218 ? 6.025 -9.399 0.296 1.00 95.06 218 VAL A N 1
ATOM 1629 C CA . VAL A 1 218 ? 5.592 -10.805 0.339 1.00 95.06 218 VAL A CA 1
ATOM 1630 C C . VAL A 1 218 ? 5.247 -11.238 1.760 1.00 95.06 218 VAL A C 1
ATOM 1632 O O . VAL A 1 218 ? 4.231 -11.906 1.997 1.00 95.06 218 VAL A O 1
ATOM 1635 N N . GLN A 1 219 ? 6.069 -10.854 2.734 1.00 95.75 219 GLN A N 1
ATOM 1636 C CA . GLN A 1 219 ? 5.783 -11.078 4.147 1.00 95.75 219 GLN A CA 1
ATOM 1637 C C . GLN A 1 219 ? 4.482 -10.387 4.576 1.00 95.75 219 GLN A C 1
ATOM 1639 O O . GLN A 1 219 ? 3.659 -10.999 5.269 1.00 95.75 219 GLN A O 1
ATOM 1644 N N . GLY A 1 220 ? 4.270 -9.150 4.127 1.00 96.81 220 GLY A N 1
ATOM 1645 C CA . GLY A 1 220 ? 3.060 -8.367 4.341 1.00 96.81 220 GLY A CA 1
ATOM 1646 C C . GLY A 1 220 ? 1.829 -9.043 3.759 1.00 96.81 220 GLY A C 1
ATOM 1647 O O . GLY A 1 220 ? 0.863 -9.261 4.490 1.00 96.81 220 GLY A O 1
ATOM 1648 N N . PHE A 1 221 ? 1.891 -9.485 2.499 1.00 97.19 221 PHE A N 1
ATOM 1649 C CA . PHE A 1 221 ? 0.826 -10.237 1.835 1.00 97.19 221 PHE A CA 1
ATOM 1650 C C . PHE A 1 221 ? 0.394 -11.444 2.665 1.00 97.19 221 PHE A C 1
ATOM 1652 O O . PHE A 1 221 ? -0.777 -11.577 3.025 1.00 97.19 221 PHE A O 1
ATOM 1659 N N . ARG A 1 222 ? 1.350 -12.304 3.036 1.00 95.94 222 ARG A N 1
ATOM 1660 C CA . ARG A 1 222 ? 1.069 -13.545 3.773 1.00 95.94 222 ARG A CA 1
ATOM 1661 C C . ARG A 1 222 ? 0.540 -13.271 5.182 1.00 95.94 222 ARG A C 1
ATOM 1663 O O . ARG A 1 222 ? -0.352 -13.984 5.655 1.00 95.94 222 ARG A O 1
ATOM 1670 N N . SER A 1 223 ? 1.100 -12.277 5.872 1.00 96.44 223 SER A N 1
ATOM 1671 C CA . SER A 1 223 ? 0.713 -11.930 7.243 1.00 96.44 223 SER A CA 1
ATOM 1672 C C . SER A 1 223 ? -0.688 -11.317 7.287 1.00 96.44 223 SER A C 1
ATOM 1674 O O . SER A 1 223 ? -1.554 -11.796 8.031 1.00 96.44 223 SER A O 1
ATOM 1676 N N . PHE A 1 224 ? -0.951 -10.337 6.420 1.00 96.56 224 PHE A N 1
ATOM 1677 C CA . PHE A 1 224 ? -2.250 -9.686 6.323 1.00 96.56 224 PHE A CA 1
ATOM 1678 C C . PHE A 1 224 ? -3.341 -10.650 5.845 1.00 96.56 224 PHE A C 1
ATOM 1680 O O . PHE A 1 224 ? -4.401 -10.720 6.464 1.00 96.56 224 PHE A O 1
ATOM 1687 N N . GLU A 1 225 ? -3.085 -11.472 4.822 1.00 95.75 225 GLU A N 1
ATOM 1688 C CA . GLU A 1 225 ? -4.054 -12.461 4.331 1.00 95.75 225 GLU A CA 1
ATOM 1689 C C . GLU A 1 225 ? -4.484 -13.436 5.435 1.00 95.75 225 GLU A C 1
ATOM 1691 O O . GLU A 1 225 ? -5.676 -13.711 5.614 1.00 95.75 225 GLU A O 1
ATOM 1696 N N . ARG A 1 226 ? -3.525 -13.939 6.222 1.00 95.25 226 ARG A N 1
ATOM 1697 C CA . ARG A 1 226 ? -3.804 -14.835 7.352 1.00 95.25 226 ARG A CA 1
ATOM 1698 C C . ARG A 1 226 ? -4.697 -14.157 8.390 1.00 95.25 226 ARG A C 1
ATOM 1700 O O . ARG A 1 226 ? -5.645 -14.773 8.884 1.00 95.25 226 ARG A O 1
ATOM 1707 N N . GLN A 1 227 ? -4.405 -12.899 8.711 1.00 94.81 227 GLN A N 1
ATOM 1708 C CA . GLN A 1 227 ? -5.188 -12.108 9.655 1.00 94.81 227 GLN A CA 1
ATOM 1709 C C . GLN A 1 227 ? -6.602 -11.829 9.119 1.00 94.81 227 GLN A C 1
ATOM 1711 O O . GLN A 1 227 ? -7.581 -12.040 9.839 1.00 94.81 227 GLN A O 1
ATOM 1716 N N . ALA A 1 228 ? -6.723 -11.436 7.850 1.00 94.25 228 ALA A N 1
ATOM 1717 C CA . ALA A 1 228 ? -7.990 -11.177 7.176 1.00 94.25 228 ALA A CA 1
ATOM 1718 C C . ALA A 1 228 ? -8.885 -12.423 7.154 1.00 94.25 228 ALA A C 1
ATOM 1720 O O . ALA A 1 228 ? -10.044 -12.355 7.565 1.00 94.25 228 ALA A O 1
ATOM 1721 N N . ARG A 1 229 ? -8.338 -13.592 6.780 1.00 93.94 229 ARG A N 1
ATOM 1722 C CA . ARG A 1 229 ? -9.072 -14.873 6.808 1.00 93.94 229 ARG A CA 1
ATOM 1723 C C . ARG A 1 229 ? -9.620 -15.187 8.194 1.00 93.94 229 ARG A C 1
ATOM 1725 O O . ARG A 1 229 ? -10.781 -15.578 8.325 1.00 93.94 229 ARG A O 1
ATOM 1732 N N . LYS A 1 230 ? -8.804 -15.000 9.235 1.00 93.56 230 LYS A N 1
ATOM 1733 C CA . LYS A 1 230 ? -9.216 -15.231 10.625 1.00 93.56 230 LYS A CA 1
ATOM 1734 C C . LYS A 1 230 ? -10.343 -14.286 11.054 1.00 93.56 230 LYS A C 1
ATOM 1736 O O . LYS A 1 230 ? -11.278 -14.714 11.720 1.00 93.56 230 LYS A O 1
ATOM 1741 N N . GLN A 1 231 ? -10.267 -13.011 10.684 1.00 92.62 231 GLN A N 1
ATOM 1742 C CA . GLN A 1 231 ? -11.289 -12.027 11.049 1.00 92.62 231 GLN A CA 1
ATOM 1743 C C . GLN A 1 231 ? -12.599 -12.246 10.287 1.00 92.62 231 GLN A C 1
ATOM 1745 O O . GLN A 1 231 ? -13.670 -12.203 10.888 1.00 92.62 231 GLN A O 1
ATOM 1750 N N . ILE A 1 232 ? -12.528 -12.534 8.987 1.00 91.25 232 ILE A N 1
ATOM 1751 C CA . ILE A 1 232 ? -13.712 -12.781 8.157 1.00 91.25 232 ILE A CA 1
ATOM 1752 C C . ILE A 1 232 ? -14.440 -14.053 8.601 1.00 91.25 232 ILE A C 1
ATOM 1754 O O . ILE A 1 232 ? -15.655 -14.010 8.774 1.00 91.25 232 ILE A O 1
ATOM 1758 N N . SER A 1 233 ? -13.718 -15.148 8.866 1.00 90.62 233 SER A N 1
ATOM 1759 C CA . SER A 1 233 ? -14.323 -16.380 9.404 1.00 90.62 233 SER A CA 1
ATOM 1760 C C . SER A 1 233 ? -14.993 -16.145 10.760 1.00 90.62 233 SER A C 1
ATOM 1762 O O . SER A 1 233 ? -16.173 -16.451 10.915 1.00 90.62 233 SER A O 1
ATOM 1764 N N . ALA A 1 234 ? -14.309 -15.486 11.701 1.00 91.50 234 ALA A N 1
ATOM 1765 C CA . ALA A 1 234 ? -14.891 -15.155 13.001 1.00 91.50 234 ALA A CA 1
ATOM 1766 C C . ALA A 1 234 ? -16.155 -14.278 12.884 1.00 91.50 234 ALA A C 1
ATOM 1768 O O . ALA A 1 234 ? -17.135 -14.486 13.602 1.00 91.50 234 ALA A O 1
ATOM 1769 N N . ASN A 1 235 ? -16.163 -13.308 11.964 1.00 88.94 235 ASN A N 1
ATOM 1770 C CA . ASN A 1 235 ? -17.333 -12.467 11.703 1.00 88.94 235 ASN A CA 1
ATOM 1771 C C . ASN A 1 235 ? -18.492 -13.269 11.086 1.00 88.94 235 ASN A C 1
ATOM 1773 O O . ASN A 1 235 ? -19.654 -13.021 11.424 1.00 88.94 235 ASN A O 1
ATOM 1777 N N . ALA A 1 236 ? -18.200 -14.223 10.199 1.00 87.75 236 ALA A N 1
ATOM 1778 C CA . ALA A 1 236 ? -19.198 -15.110 9.608 1.00 87.75 236 ALA A CA 1
ATOM 1779 C C . ALA A 1 236 ? -19.855 -16.004 10.673 1.00 87.75 236 ALA A C 1
ATOM 1781 O O . ALA A 1 236 ? -21.086 -16.071 10.733 1.00 87.75 236 ALA A O 1
ATOM 1782 N N . ASP A 1 237 ? -19.061 -16.582 11.576 1.00 89.25 237 ASP A N 1
ATOM 1783 C CA . ASP A 1 237 ? -19.551 -17.419 12.678 1.00 89.25 237 ASP A CA 1
ATOM 1784 C C . ASP A 1 237 ? -20.453 -16.627 13.631 1.00 89.25 237 ASP A C 1
ATOM 1786 O O . ASP A 1 237 ? -21.558 -17.059 13.968 1.00 89.25 237 ASP A O 1
ATOM 1790 N N . GLN A 1 238 ? -20.043 -15.410 14.006 1.00 90.25 238 GLN A N 1
ATOM 1791 C CA . GLN A 1 238 ? -20.863 -14.529 14.843 1.00 90.25 238 GLN A CA 1
ATOM 1792 C C . GLN A 1 238 ? -22.196 -14.173 14.174 1.00 90.25 238 GLN A C 1
ATOM 1794 O O . GLN A 1 238 ? -23.238 -14.133 14.836 1.00 90.25 238 GLN A O 1
ATOM 1799 N N . ARG A 1 239 ? -22.199 -13.921 12.858 1.00 87.94 239 ARG A N 1
ATOM 1800 C CA . ARG A 1 239 ? -23.433 -13.664 12.096 1.00 87.94 239 ARG A CA 1
ATOM 1801 C C . ARG A 1 239 ? -24.327 -14.902 12.051 1.00 87.94 239 ARG A C 1
ATOM 1803 O O . ARG A 1 239 ? -25.536 -14.766 12.237 1.00 87.94 239 ARG A O 1
ATOM 1810 N N . ALA A 1 240 ? -23.755 -16.087 11.845 1.00 87.38 240 ALA A N 1
ATOM 1811 C CA . ALA A 1 240 ? -24.492 -17.347 11.867 1.00 87.38 240 ALA A CA 1
ATOM 1812 C C . ALA A 1 240 ? -25.129 -17.597 13.244 1.00 87.38 240 ALA A C 1
ATOM 1814 O O . ALA A 1 240 ? -26.321 -17.897 13.326 1.00 87.38 240 ALA A O 1
ATOM 1815 N N . GLN A 1 241 ? -24.385 -17.363 14.329 1.00 90.44 241 GLN A N 1
ATOM 1816 C CA . GLN A 1 241 ? -24.888 -17.493 15.695 1.00 90.44 241 GLN A CA 1
ATOM 1817 C C . GLN A 1 241 ? -26.025 -16.505 15.985 1.00 90.44 241 GLN A C 1
ATOM 1819 O O . GLN A 1 241 ? -27.066 -16.903 16.506 1.00 90.44 241 GLN A O 1
ATOM 1824 N N . ARG A 1 242 ? -25.879 -15.230 15.595 1.00 90.12 242 ARG A N 1
ATOM 1825 C CA . ARG A 1 242 ? -26.943 -14.219 15.745 1.00 90.12 242 ARG A CA 1
ATOM 1826 C C . ARG A 1 242 ? -28.207 -14.596 14.978 1.00 90.12 242 ARG A C 1
ATOM 1828 O O . ARG A 1 242 ? -29.301 -14.453 15.514 1.00 90.12 242 ARG A O 1
ATOM 1835 N N . ARG A 1 243 ? -28.068 -15.118 13.755 1.00 87.06 243 ARG A N 1
ATOM 1836 C CA . ARG A 1 243 ? -29.200 -15.619 12.959 1.00 87.06 243 ARG A CA 1
ATOM 1837 C C . ARG A 1 243 ? -29.880 -16.813 13.624 1.00 87.06 243 ARG A C 1
ATOM 1839 O O . ARG A 1 243 ? -31.101 -16.842 13.683 1.00 87.06 243 ARG A O 1
ATOM 1846 N N . ALA A 1 244 ? -29.113 -17.756 14.164 1.00 88.38 244 ALA A N 1
ATOM 1847 C CA . ALA A 1 244 ? -29.664 -18.909 14.872 1.00 88.38 244 ALA A CA 1
ATOM 1848 C C . ALA A 1 244 ? -30.420 -18.505 16.150 1.00 88.38 244 ALA A C 1
ATOM 1850 O O . ALA A 1 244 ? -31.463 -19.080 16.449 1.00 88.38 244 ALA A O 1
ATOM 1851 N N . VAL A 1 245 ? -29.928 -17.506 16.892 1.00 90.81 245 VAL A N 1
ATOM 1852 C CA . VAL A 1 245 ? -30.627 -16.955 18.066 1.00 90.81 245 VAL A CA 1
ATOM 1853 C C . VAL A 1 245 ? -31.906 -16.227 17.651 1.00 90.81 245 VAL A C 1
ATOM 1855 O O . VAL A 1 245 ? -32.949 -16.458 18.254 1.00 90.81 245 VAL A O 1
ATOM 1858 N N . ALA A 1 246 ? -31.854 -15.407 16.597 1.00 85.00 246 ALA A N 1
ATOM 1859 C CA . ALA A 1 246 ? -33.030 -14.717 16.070 1.00 85.00 246 ALA A CA 1
ATOM 1860 C C . ALA A 1 246 ? -34.106 -15.703 15.581 1.00 85.00 246 ALA A C 1
ATOM 1862 O O . ALA A 1 246 ? -35.273 -15.527 15.903 1.00 85.00 246 ALA A O 1
ATOM 1863 N N . ALA A 1 247 ? -33.712 -16.779 14.892 1.00 84.81 247 ALA A N 1
ATOM 1864 C CA . ALA A 1 247 ? -34.627 -17.821 14.419 1.00 84.81 247 ALA A CA 1
ATOM 1865 C C . ALA A 1 247 ? -35.278 -18.632 15.554 1.00 84.81 247 ALA A C 1
ATOM 1867 O O . ALA A 1 247 ? -36.356 -19.188 15.373 1.00 84.81 247 ALA A O 1
ATOM 1868 N N . LYS A 1 248 ? -34.631 -18.713 16.724 1.00 86.06 248 LYS A N 1
ATOM 1869 C CA . LYS A 1 248 ? -35.193 -19.347 17.928 1.00 86.06 248 LYS A CA 1
ATOM 1870 C C . LYS A 1 248 ? -36.074 -18.401 18.746 1.00 86.06 248 LYS A C 1
ATOM 1872 O O . LYS A 1 248 ? -36.748 -18.860 19.664 1.00 86.06 248 LYS A O 1
ATOM 1877 N N . SER A 1 249 ? -36.049 -17.100 18.457 1.00 79.75 249 SER A N 1
ATOM 1878 C CA . SER A 1 249 ? -36.900 -16.132 19.138 1.00 79.75 249 SER A CA 1
ATOM 1879 C C . SER A 1 249 ? -38.313 -16.212 18.543 1.00 79.75 249 SER A C 1
ATOM 1881 O O . SER A 1 249 ? -38.455 -16.052 17.331 1.00 79.75 249 SER A O 1
ATOM 1883 N N . PRO A 1 250 ? -39.359 -16.476 19.346 1.00 69.06 250 PRO A N 1
ATOM 1884 C CA . PRO A 1 250 ? -40.730 -16.624 18.870 1.00 69.06 250 PRO A CA 1
ATOM 1885 C C . PRO A 1 250 ? -41.330 -15.241 18.592 1.00 69.06 250 PRO A C 1
ATOM 1887 O O . PRO A 1 250 ? -42.189 -14.756 19.323 1.00 69.06 250 PRO A O 1
ATOM 1890 N N . LEU A 1 251 ? -40.833 -14.559 17.563 1.00 59.69 251 LEU A N 1
ATOM 1891 C CA . LEU A 1 251 ? -41.458 -13.347 17.053 1.00 59.69 251 LEU A CA 1
ATOM 1892 C C . LEU A 1 251 ? -42.420 -13.740 15.932 1.00 59.69 251 LEU A C 1
ATOM 1894 O O . LEU A 1 251 ? -42.028 -14.346 14.940 1.00 59.69 251 LEU A O 1
ATOM 1898 N N . VAL A 1 252 ? -43.687 -13.433 16.213 1.00 57.12 252 VAL A N 1
ATOM 1899 C CA . VAL A 1 252 ? -44.923 -13.521 15.424 1.00 57.12 252 VAL A CA 1
ATOM 1900 C C . VAL A 1 252 ? -44.708 -13.772 13.922 1.00 57.12 252 VAL A C 1
ATOM 1902 O O . VAL A 1 252 ? -43.989 -13.003 13.282 1.00 57.12 252 VAL A O 1
ATOM 1905 N N . PRO A 1 253 ? -45.368 -14.789 13.334 1.00 51.12 253 PRO A N 1
ATOM 1906 C CA . PRO A 1 253 ? -45.305 -15.036 11.902 1.00 51.12 253 PRO A CA 1
ATOM 1907 C C . PRO A 1 253 ? -45.949 -13.858 11.166 1.00 51.12 253 PRO A C 1
ATOM 1909 O O . PRO A 1 253 ? -47.167 -13.697 11.171 1.00 51.12 253 PRO A O 1
ATOM 1912 N N . VAL A 1 254 ? -45.123 -13.010 10.558 1.00 55.94 254 VAL A N 1
ATOM 1913 C CA . VAL A 1 254 ? -45.566 -12.086 9.514 1.00 55.94 254 VAL A CA 1
ATOM 1914 C C . VAL A 1 254 ? -45.456 -12.864 8.209 1.00 55.94 254 VAL A C 1
ATOM 1916 O O . VAL A 1 254 ? -44.366 -13.067 7.673 1.00 55.94 254 VAL A O 1
ATOM 1919 N N . ASP A 1 255 ? -46.595 -13.406 7.795 1.00 56.75 255 ASP A N 1
ATOM 1920 C CA . ASP A 1 255 ? -46.790 -14.172 6.570 1.00 56.75 255 ASP A CA 1
ATOM 1921 C C . ASP A 1 255 ? -46.834 -13.220 5.366 1.00 56.75 255 ASP A C 1
ATOM 1923 O O . ASP A 1 255 ? -47.898 -12.848 4.888 1.00 56.75 255 ASP A O 1
ATOM 1927 N N . ASP A 1 256 ? -45.660 -12.786 4.907 1.00 53.00 256 ASP A N 1
ATOM 1928 C CA . ASP A 1 256 ? -45.504 -12.047 3.654 1.00 53.00 256 ASP A CA 1
ATOM 1929 C C . ASP A 1 256 ? -44.631 -12.882 2.714 1.00 53.00 256 ASP A C 1
ATOM 1931 O O . ASP A 1 256 ? -43.400 -12.873 2.799 1.00 53.00 256 ASP A O 1
ATOM 1935 N N . GLY A 1 257 ? -45.276 -13.643 1.825 1.00 65.25 257 GLY A N 1
ATOM 1936 C CA . GLY A 1 257 ? -44.631 -14.536 0.862 1.00 65.25 257 GLY A CA 1
ATOM 1937 C C . GLY A 1 257 ? -43.459 -13.883 0.124 1.00 65.25 257 GLY A C 1
ATOM 1938 O O . GLY A 1 257 ? -43.653 -13.086 -0.794 1.00 65.25 257 GLY A O 1
ATOM 1939 N N . LYS A 1 258 ? -42.225 -14.224 0.521 1.00 52.53 258 LYS A N 1
ATOM 1940 C CA . LYS A 1 258 ? -40.987 -13.789 -0.141 1.00 52.53 258 LYS A CA 1
ATOM 1941 C C . LYS A 1 258 ? -39.771 -14.644 0.261 1.00 52.53 258 LYS A C 1
ATOM 1943 O O . LYS A 1 258 ? -39.863 -15.505 1.129 1.00 52.53 258 LYS A O 1
ATOM 1948 N N . PRO A 1 259 ? -38.657 -14.471 -0.467 1.00 47.31 259 PRO A N 1
ATOM 1949 C CA . PRO A 1 259 ? -37.947 -15.506 -1.206 1.00 47.31 259 PRO A CA 1
ATOM 1950 C C . PRO A 1 259 ? -37.218 -16.510 -0.309 1.00 47.31 259 PRO A C 1
ATOM 1952 O O . PRO A 1 259 ? -36.629 -16.158 0.711 1.00 47.31 259 PRO A O 1
ATOM 1955 N N . THR A 1 260 ? -37.200 -17.762 -0.765 1.00 48.56 260 THR A N 1
ATOM 1956 C CA . THR A 1 260 ? -36.421 -18.868 -0.200 1.00 48.56 260 THR A CA 1
ATOM 1957 C C . THR A 1 260 ? -34.986 -18.432 0.119 1.00 48.56 260 THR A C 1
ATOM 1959 O O . THR A 1 260 ? -34.289 -17.945 -0.777 1.00 48.56 260 THR A O 1
ATOM 1962 N N . PRO A 1 261 ? -34.512 -18.610 1.366 1.00 48.62 261 PRO A N 1
ATOM 1963 C CA . PRO A 1 261 ? -33.159 -18.250 1.749 1.00 48.62 261 PRO A CA 1
ATOM 1964 C C . PRO A 1 261 ? -32.184 -19.192 1.047 1.00 48.62 261 PRO A C 1
ATOM 1966 O O . PRO A 1 261 ? -31.985 -20.333 1.461 1.00 48.62 261 PRO A O 1
ATOM 1969 N N . THR A 1 262 ? -31.562 -18.716 -0.030 1.00 49.28 262 THR A N 1
ATOM 1970 C CA . THR A 1 262 ? -30.405 -19.382 -0.626 1.00 49.28 262 THR A CA 1
ATOM 1971 C C . THR A 1 262 ? -29.340 -19.506 0.451 1.00 49.28 262 THR A C 1
ATOM 1973 O O . THR A 1 262 ? -28.782 -18.501 0.901 1.00 49.28 262 THR A O 1
ATOM 1976 N N . THR A 1 263 ? -29.088 -20.736 0.886 1.00 48.06 263 THR A N 1
ATOM 1977 C CA . THR A 1 263 ? -28.005 -21.116 1.786 1.00 48.06 263 THR A CA 1
ATOM 1978 C C . THR A 1 263 ? -26.709 -20.685 1.115 1.00 48.06 263 THR A C 1
ATOM 1980 O O . THR A 1 263 ? -26.198 -21.347 0.219 1.00 48.06 263 THR A O 1
ATOM 1983 N N . T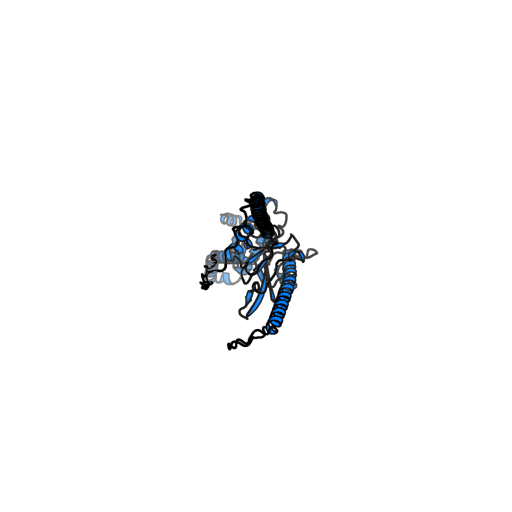HR A 1 264 ? -26.223 -19.495 1.465 1.00 50.78 264 THR A N 1
ATOM 1984 C CA . THR A 1 264 ? -24.993 -18.950 0.901 1.00 50.78 264 THR A CA 1
ATOM 1985 C C . THR A 1 264 ? -23.848 -19.750 1.499 1.00 50.78 264 THR A C 1
ATOM 1987 O O . THR A 1 264 ? -23.363 -19.435 2.582 1.00 50.78 264 THR A O 1
ATOM 1990 N N . THR A 1 265 ? -23.463 -20.839 0.836 1.00 53.69 265 THR A N 1
ATOM 1991 C CA . THR A 1 265 ? -22.238 -21.564 1.151 1.00 53.69 265 THR A CA 1
ATOM 1992 C C . THR A 1 265 ? -21.102 -20.560 0.997 1.00 53.69 265 THR A C 1
ATOM 1994 O O . THR A 1 265 ? -20.833 -20.075 -0.102 1.00 53.69 265 THR A O 1
ATOM 1997 N N . THR A 1 266 ? -20.500 -20.155 2.113 1.00 58.06 266 THR A N 1
ATOM 1998 C CA . THR A 1 266 ? -19.405 -19.186 2.127 1.00 58.06 266 THR A CA 1
ATOM 1999 C C . THR A 1 266 ? -18.206 -19.824 1.445 1.00 58.06 266 THR A C 1
ATOM 2001 O O . THR A 1 266 ? -17.488 -20.622 2.047 1.00 58.06 266 THR A O 1
ATOM 2004 N N . LEU A 1 267 ? -18.026 -19.522 0.160 1.00 64.50 267 LEU A N 1
ATOM 2005 C CA . LEU A 1 267 ? -16.835 -19.925 -0.573 1.00 64.50 267 LEU A CA 1
ATOM 2006 C C . LEU A 1 267 ? -15.593 -19.356 0.132 1.00 64.50 267 LEU A C 1
ATOM 2008 O O . LEU A 1 267 ? -15.651 -18.241 0.661 1.00 64.50 267 LEU A O 1
ATOM 2012 N N . PRO A 1 268 ? -14.473 -20.097 0.143 1.00 72.81 268 PRO A N 1
ATOM 2013 C CA . PRO A 1 268 ? -13.248 -19.636 0.777 1.00 72.81 268 PRO A CA 1
ATOM 2014 C C . PRO A 1 268 ? -12.796 -18.306 0.167 1.00 72.81 268 PRO A C 1
ATOM 2016 O O . PRO A 1 268 ? -12.787 -18.138 -1.056 1.00 72.81 268 PRO A O 1
ATOM 2019 N N . MET A 1 269 ? -12.415 -17.367 1.036 1.00 82.88 269 MET A N 1
ATOM 2020 C CA . MET A 1 269 ? -11.869 -16.071 0.640 1.00 82.88 269 MET A CA 1
ATOM 2021 C C . MET A 1 269 ? -10.603 -16.275 -0.198 1.00 82.88 269 MET A C 1
ATOM 2023 O O . MET A 1 269 ? -9.632 -16.880 0.269 1.00 82.88 269 MET A O 1
ATOM 2027 N N . ARG A 1 270 ? -10.609 -15.735 -1.417 1.00 91.06 270 ARG A N 1
ATOM 2028 C CA . ARG A 1 270 ? -9.425 -15.662 -2.277 1.00 91.06 270 ARG A CA 1
ATOM 2029 C C . ARG A 1 270 ? -8.728 -14.323 -2.075 1.00 91.06 270 ARG A C 1
ATOM 2031 O O . ARG A 1 270 ? -9.395 -13.322 -1.821 1.00 91.06 270 ARG A O 1
ATOM 2038 N N . SER A 1 271 ? -7.412 -14.325 -2.184 1.00 93.88 271 SER A N 1
ATOM 2039 C CA . SER A 1 271 ? -6.582 -13.126 -2.242 1.00 93.88 271 SER A CA 1
ATOM 2040 C C . SER A 1 271 ? -6.003 -12.982 -3.647 1.00 93.88 271 SER A C 1
ATOM 2042 O O . SER A 1 271 ? -5.849 -13.977 -4.354 1.00 93.88 271 SER A O 1
ATOM 2044 N N . ALA A 1 272 ? -5.734 -11.746 -4.050 1.00 96.81 272 ALA A N 1
ATOM 2045 C CA . ALA A 1 272 ? -4.890 -11.414 -5.186 1.00 96.81 272 ALA A CA 1
ATOM 2046 C C . ALA A 1 272 ? -3.778 -10.493 -4.681 1.00 96.81 272 ALA A C 1
ATOM 2048 O O . ALA A 1 272 ? -4.062 -9.443 -4.100 1.00 96.81 272 ALA A O 1
ATOM 2049 N N . ARG A 1 273 ? -2.533 -10.927 -4.863 1.00 97.12 273 ARG A N 1
ATOM 2050 C CA . ARG A 1 273 ? -1.317 -10.217 -4.470 1.00 97.12 273 ARG A CA 1
ATOM 2051 C C . ARG A 1 273 ? -0.744 -9.528 -5.697 1.00 97.12 273 ARG A C 1
ATOM 2053 O O . ARG A 1 273 ? -0.366 -10.202 -6.655 1.00 97.12 273 ARG A O 1
ATOM 2060 N N . VAL A 1 274 ? -0.714 -8.207 -5.668 1.00 97.12 274 VAL A N 1
ATOM 2061 C CA . VAL A 1 274 ? -0.272 -7.367 -6.780 1.00 97.12 274 VAL A CA 1
ATOM 2062 C C . VAL A 1 274 ? 1.035 -6.698 -6.383 1.00 97.12 274 VAL A C 1
ATOM 2064 O O . VAL A 1 274 ? 1.092 -6.059 -5.338 1.00 97.12 274 VAL A O 1
ATOM 2067 N N . LEU A 1 275 ? 2.078 -6.843 -7.191 1.00 95.75 275 LEU A N 1
ATOM 2068 C CA . LEU A 1 275 ? 3.354 -6.170 -6.975 1.00 95.75 275 LEU A CA 1
ATOM 2069 C C . LEU A 1 275 ? 3.574 -5.125 -8.069 1.00 95.75 275 LEU A C 1
ATOM 2071 O O . LEU A 1 275 ? 3.512 -5.464 -9.250 1.00 95.75 275 LEU A O 1
ATOM 2075 N N . LEU A 1 276 ? 3.814 -3.877 -7.672 1.00 93.81 276 LEU A N 1
ATOM 2076 C CA . LEU A 1 276 ? 4.244 -2.791 -8.550 1.00 93.81 276 LEU A CA 1
ATOM 2077 C C . LEU A 1 276 ? 5.746 -2.623 -8.366 1.00 93.81 276 LEU A C 1
ATOM 2079 O O . LEU A 1 276 ? 6.193 -2.264 -7.280 1.00 93.81 276 LEU A O 1
ATOM 2083 N N . CYS A 1 277 ? 6.516 -2.930 -9.401 1.00 90.94 277 CYS A N 1
ATOM 2084 C CA . CYS A 1 277 ? 7.973 -2.855 -9.364 1.00 90.94 277 CYS A CA 1
ATOM 2085 C C . CYS A 1 277 ? 8.548 -2.877 -10.783 1.00 90.94 277 CYS A C 1
ATOM 2087 O O . CYS A 1 277 ? 7.840 -3.193 -11.740 1.00 90.94 277 CYS A O 1
ATOM 2089 N N . ASP A 1 278 ? 9.850 -2.639 -10.914 1.00 88.31 278 ASP A N 1
ATOM 2090 C CA . ASP A 1 278 ? 10.589 -3.035 -12.109 1.00 88.31 278 ASP A CA 1
ATOM 2091 C C . ASP A 1 278 ? 10.753 -4.565 -12.096 1.00 88.31 278 ASP A C 1
ATOM 2093 O O . ASP A 1 278 ? 11.343 -5.140 -11.180 1.00 88.31 278 ASP A O 1
ATOM 2097 N N . SER A 1 279 ? 10.188 -5.257 -13.090 1.00 89.94 279 SER A N 1
ATOM 2098 C CA . SER A 1 279 ? 10.248 -6.724 -13.124 1.00 89.94 279 SER A CA 1
ATOM 2099 C C . SER A 1 279 ? 11.624 -7.266 -13.532 1.00 89.94 279 SER A C 1
ATOM 2101 O O . SER A 1 279 ? 11.914 -8.440 -13.277 1.00 89.94 279 SER A O 1
ATOM 2103 N N . SER A 1 280 ? 12.458 -6.423 -14.149 1.00 85.12 280 SER A N 1
ATOM 2104 C CA . SER A 1 280 ? 13.821 -6.733 -14.587 1.00 85.12 280 SER A CA 1
ATOM 2105 C C . SER A 1 280 ? 14.876 -6.458 -13.516 1.00 85.12 280 SER A C 1
ATOM 2107 O O . SER A 1 280 ? 16.006 -6.929 -13.641 1.00 85.12 280 SER A O 1
ATOM 2109 N N . GLN A 1 281 ? 14.500 -5.762 -12.439 1.00 83.88 281 GLN A N 1
ATOM 2110 C CA . GLN A 1 281 ? 15.398 -5.454 -11.336 1.00 83.88 281 GLN A CA 1
ATOM 2111 C C . GLN A 1 281 ? 16.026 -6.737 -10.777 1.00 83.88 281 GLN A C 1
ATOM 2113 O O . GLN A 1 281 ? 15.337 -7.704 -10.433 1.00 83.88 281 GLN A O 1
ATOM 2118 N N . PHE A 1 282 ? 17.357 -6.742 -10.691 1.00 82.75 282 PHE A N 1
ATOM 2119 C CA . PHE A 1 282 ? 18.103 -7.848 -10.109 1.00 82.75 282 PHE A CA 1
ATOM 2120 C C . PHE A 1 282 ? 18.077 -7.783 -8.596 1.00 82.75 282 PHE A C 1
ATOM 2122 O O . PHE A 1 282 ? 18.352 -6.748 -7.993 1.00 82.75 282 PHE A O 1
ATOM 2129 N N . TRP A 1 283 ? 17.848 -8.938 -7.991 1.00 76.25 283 TRP A N 1
ATOM 2130 C CA . TRP A 1 283 ? 17.840 -9.122 -6.556 1.00 76.25 283 TRP A CA 1
ATOM 2131 C C . TRP A 1 283 ? 18.874 -10.150 -6.131 1.00 76.25 283 TRP A C 1
ATOM 2133 O O . TRP A 1 283 ? 19.063 -11.185 -6.772 1.00 76.25 283 TRP A O 1
ATOM 2143 N N . ARG A 1 284 ? 19.563 -9.845 -5.030 1.00 72.12 284 ARG A N 1
ATOM 2144 C CA . ARG A 1 284 ? 20.612 -10.700 -4.485 1.00 72.12 284 ARG A CA 1
ATOM 2145 C C . ARG A 1 284 ? 19.972 -11.735 -3.562 1.00 72.12 284 ARG A C 1
ATOM 2147 O O . ARG A 1 284 ? 19.533 -11.407 -2.463 1.00 72.12 284 ARG A O 1
ATOM 2154 N N . VAL A 1 285 ? 19.931 -12.991 -3.995 1.00 75.06 285 VAL A N 1
ATOM 2155 C CA . VAL A 1 285 ? 19.440 -14.108 -3.180 1.00 75.06 285 VAL A CA 1
ATOM 2156 C C . VAL A 1 285 ? 20.641 -14.765 -2.499 1.00 75.06 285 VAL A C 1
ATOM 2158 O O . VAL A 1 285 ? 21.615 -15.103 -3.158 1.00 75.06 285 VAL A O 1
ATOM 2161 N N . GLY A 1 286 ? 20.587 -14.878 -1.164 1.00 63.72 286 GLY A N 1
ATOM 2162 C CA . GLY A 1 286 ? 21.641 -15.373 -0.261 1.00 63.72 286 GLY A CA 1
ATOM 2163 C C . GLY A 1 286 ? 22.795 -16.165 -0.894 1.00 63.72 286 GLY A C 1
ATOM 2164 O O . GLY A 1 286 ? 22.723 -17.388 -0.961 1.00 63.72 286 GLY A O 1
ATOM 2165 N N . GLY A 1 287 ? 23.877 -15.468 -1.270 1.00 65.19 287 GLY A N 1
ATOM 2166 C CA . GLY A 1 287 ? 25.094 -16.080 -1.830 1.00 65.19 287 GLY A CA 1
ATOM 2167 C C . GLY A 1 287 ? 25.556 -15.556 -3.197 1.00 65.19 287 GLY A C 1
ATOM 2168 O O . GLY A 1 287 ? 26.155 -16.316 -3.939 1.00 65.19 287 GLY A O 1
ATOM 2169 N N . GLU A 1 288 ? 25.301 -14.281 -3.520 1.00 73.12 288 GLU A N 1
ATOM 2170 C CA . GLU A 1 288 ? 25.658 -13.596 -4.787 1.00 73.12 288 GLU A CA 1
ATOM 2171 C C . GLU A 1 288 ? 24.825 -13.946 -6.025 1.00 73.12 288 GLU A C 1
ATOM 2173 O O . GLU A 1 288 ? 24.906 -13.214 -7.014 1.00 73.12 288 GLU A O 1
ATOM 2178 N N . GLU A 1 289 ? 23.975 -14.972 -5.973 1.00 73.38 289 GLU A N 1
ATOM 2179 C CA . GLU A 1 289 ? 23.093 -15.303 -7.091 1.00 73.38 289 GLU A CA 1
ATOM 2180 C C . GLU A 1 289 ? 22.117 -14.145 -7.352 1.00 73.38 289 GLU A C 1
ATOM 2182 O O . GLU A 1 289 ? 21.384 -13.692 -6.462 1.00 73.38 289 GLU A O 1
ATOM 2187 N N . ARG A 1 290 ? 22.174 -13.614 -8.578 1.00 83.00 290 ARG A N 1
ATOM 2188 C CA . ARG A 1 290 ? 21.306 -12.538 -9.051 1.00 83.00 290 ARG A CA 1
ATOM 2189 C C . ARG A 1 290 ? 20.138 -13.173 -9.784 1.0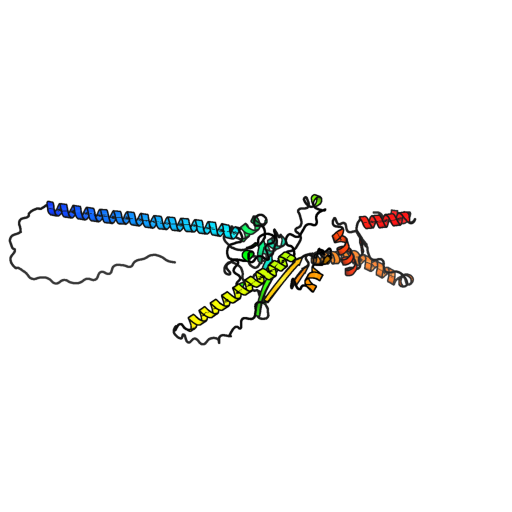0 83.00 290 ARG A C 1
ATOM 2191 O O . ARG A 1 290 ? 20.328 -13.750 -10.847 1.00 83.00 290 ARG A O 1
ATOM 2198 N N . GLN A 1 291 ? 18.949 -13.040 -9.217 1.00 89.00 291 GLN A N 1
ATOM 2199 C CA . GLN A 1 291 ? 17.702 -13.432 -9.862 1.00 89.00 291 GLN A CA 1
ATOM 2200 C C . GLN A 1 291 ? 16.876 -12.172 -10.108 1.00 89.00 291 GLN A C 1
ATOM 2202 O O . GLN A 1 291 ? 16.834 -11.287 -9.250 1.00 89.00 291 GLN A O 1
ATOM 2207 N N . THR A 1 292 ? 16.228 -12.062 -11.264 1.00 89.75 292 THR A N 1
ATOM 2208 C CA . THR A 1 292 ? 15.302 -10.947 -11.511 1.00 89.75 292 THR A CA 1
ATOM 2209 C C . THR A 1 292 ? 14.041 -11.097 -10.658 1.00 89.75 292 THR A C 1
ATOM 2211 O O . THR A 1 292 ? 13.640 -12.213 -10.303 1.00 89.75 292 THR A O 1
ATOM 2214 N N . VAL A 1 293 ? 13.364 -9.986 -10.350 1.00 89.31 293 VAL A N 1
ATOM 2215 C CA . VAL A 1 293 ? 12.069 -10.031 -9.646 1.00 89.31 293 VAL A CA 1
ATOM 2216 C C . VAL A 1 293 ? 11.081 -10.938 -10.387 1.00 89.31 293 VAL A C 1
ATOM 2218 O O . VAL A 1 293 ? 10.403 -11.755 -9.763 1.00 89.31 293 VAL A O 1
ATOM 2221 N N . ARG A 1 294 ? 11.039 -10.871 -11.723 1.00 91.25 294 ARG A N 1
ATOM 2222 C CA . ARG A 1 294 ? 10.182 -11.729 -12.551 1.00 91.25 294 ARG A CA 1
ATOM 2223 C C . ARG A 1 294 ? 10.449 -13.220 -12.346 1.00 91.25 294 ARG A C 1
ATOM 2225 O O . ARG A 1 294 ? 9.508 -13.962 -12.071 1.00 91.25 294 ARG A O 1
ATOM 2232 N N . GLU A 1 295 ? 11.696 -13.661 -12.493 1.00 91.69 295 GLU A N 1
ATOM 2233 C CA . GLU A 1 295 ? 12.067 -15.076 -12.331 1.00 91.69 295 GLU A CA 1
ATOM 2234 C C . GLU A 1 295 ? 11.720 -15.566 -10.929 1.00 91.69 295 GLU A C 1
ATOM 2236 O O . GLU A 1 295 ? 11.086 -16.606 -10.757 1.00 91.69 295 GLU A O 1
ATOM 2241 N N . ARG A 1 296 ? 12.033 -14.751 -9.920 1.00 89.44 296 ARG A N 1
ATOM 2242 C CA . ARG A 1 296 ? 11.739 -15.076 -8.530 1.00 89.44 296 ARG A CA 1
ATOM 2243 C C . ARG A 1 296 ? 10.243 -15.287 -8.293 1.00 89.44 296 ARG A C 1
ATOM 2245 O O . ARG A 1 296 ? 9.848 -16.191 -7.552 1.00 89.44 296 ARG A O 1
ATOM 2252 N N . LEU A 1 297 ? 9.403 -14.445 -8.887 1.00 90.50 297 LEU A N 1
ATOM 2253 C CA . LEU A 1 297 ? 7.953 -14.542 -8.747 1.00 90.50 297 LEU A CA 1
ATOM 2254 C C . LEU A 1 297 ? 7.382 -15.767 -9.464 1.00 90.50 297 LEU A C 1
ATOM 2256 O O . LEU A 1 297 ? 6.478 -16.399 -8.916 1.00 90.50 297 LEU A O 1
ATOM 2260 N N . LEU A 1 298 ? 7.935 -16.137 -10.622 1.00 91.94 298 LEU A N 1
ATOM 2261 C CA . LEU A 1 298 ? 7.581 -17.374 -11.323 1.00 91.94 298 LEU A CA 1
ATOM 2262 C C . LEU A 1 298 ? 7.952 -18.616 -10.502 1.00 91.94 298 LEU A C 1
ATOM 2264 O O . LEU A 1 298 ? 7.137 -19.529 -10.380 1.00 91.94 298 LEU A O 1
ATOM 2268 N N . ASP A 1 299 ? 9.132 -18.617 -9.883 1.00 92.50 299 ASP A N 1
ATOM 2269 C CA . ASP A 1 299 ? 9.633 -19.765 -9.125 1.00 92.50 299 ASP A CA 1
ATOM 2270 C C . ASP A 1 299 ? 8.930 -19.943 -7.776 1.00 92.50 299 ASP A C 1
ATOM 2272 O O . ASP A 1 299 ? 8.627 -21.062 -7.356 1.00 92.50 299 ASP A O 1
ATOM 2276 N N . ARG A 1 300 ? 8.681 -18.840 -7.059 1.00 93.12 300 ARG A N 1
ATOM 2277 C CA . ARG A 1 300 ? 8.174 -18.879 -5.676 1.00 93.12 300 ARG A CA 1
ATOM 2278 C C . ARG A 1 300 ? 6.674 -18.636 -5.559 1.00 93.12 300 ARG A C 1
ATOM 2280 O O . ARG A 1 300 ? 6.107 -18.903 -4.497 1.00 93.12 300 ARG A O 1
ATOM 2287 N N . GLY A 1 301 ? 6.026 -18.119 -6.605 1.00 93.44 301 GLY A N 1
ATOM 2288 C CA . GLY A 1 301 ? 4.615 -17.725 -6.559 1.00 93.44 301 GLY A CA 1
ATOM 2289 C C . GLY A 1 301 ? 4.346 -16.679 -5.475 1.00 93.44 301 GLY A C 1
ATOM 2290 O O . GLY A 1 301 ? 3.337 -16.742 -4.767 1.00 93.44 301 GLY A O 1
ATOM 2291 N N . ASP A 1 302 ? 5.293 -15.764 -5.275 1.00 93.12 302 ASP A N 1
ATOM 2292 C CA . ASP A 1 302 ? 5.312 -14.796 -4.173 1.00 93.12 302 ASP A CA 1
ATOM 2293 C C . ASP A 1 302 ? 4.268 -13.668 -4.368 1.00 93.12 302 ASP A C 1
ATOM 2295 O O . ASP A 1 302 ? 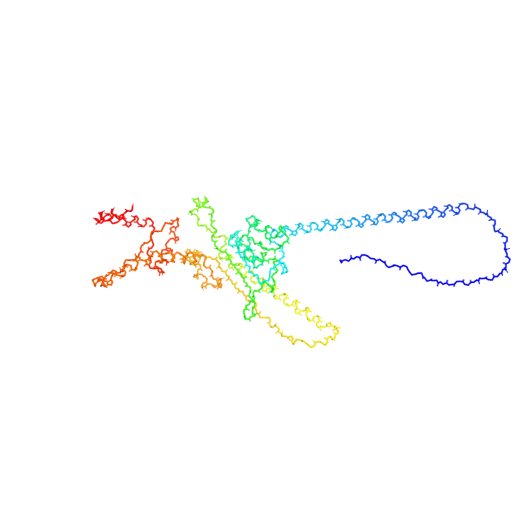3.698 -13.180 -3.384 1.00 93.12 302 ASP A O 1
ATOM 2299 N N . ALA A 1 303 ? 3.899 -13.382 -5.620 1.00 95.75 303 ALA A N 1
ATOM 2300 C CA . ALA A 1 303 ? 2.801 -12.511 -6.042 1.00 95.75 303 ALA A CA 1
ATOM 2301 C C . ALA A 1 303 ? 1.977 -13.190 -7.154 1.00 95.75 303 ALA A C 1
ATOM 2303 O O . ALA A 1 303 ? 2.464 -14.108 -7.812 1.00 95.75 303 ALA A O 1
ATOM 2304 N N . ASP A 1 304 ? 0.731 -12.755 -7.349 1.00 95.50 304 ASP A N 1
ATOM 2305 C CA . ASP A 1 304 ? -0.168 -13.296 -8.381 1.00 95.50 304 ASP A CA 1
ATOM 2306 C C . ASP A 1 304 ? -0.172 -12.429 -9.648 1.00 95.50 304 ASP A C 1
ATOM 2308 O O . ASP A 1 304 ? -0.413 -12.926 -10.747 1.00 95.50 304 ASP A O 1
ATOM 2312 N N . ILE A 1 305 ? 0.065 -11.124 -9.488 1.00 95.62 305 ILE A N 1
ATOM 2313 C CA . ILE A 1 305 ? 0.073 -10.128 -10.559 1.00 95.62 305 ILE A CA 1
ATOM 2314 C C . ILE A 1 305 ? 1.303 -9.241 -10.373 1.00 95.62 305 ILE A C 1
ATOM 2316 O O . ILE A 1 305 ? 1.568 -8.774 -9.266 1.00 95.62 305 ILE A O 1
ATOM 2320 N N . ILE A 1 306 ? 2.015 -8.983 -11.467 1.00 93.88 306 ILE A N 1
ATOM 2321 C CA . ILE A 1 306 ? 3.104 -8.007 -11.530 1.00 93.88 306 ILE A CA 1
ATOM 2322 C C . ILE A 1 306 ? 2.651 -6.884 -12.448 1.00 93.88 306 ILE A C 1
ATOM 2324 O O . ILE A 1 306 ? 2.219 -7.142 -13.573 1.00 93.88 306 ILE A O 1
ATOM 2328 N N . ILE A 1 307 ? 2.750 -5.655 -11.964 1.00 93.12 307 ILE A N 1
ATOM 2329 C CA . ILE A 1 307 ? 2.588 -4.451 -12.766 1.00 93.12 307 ILE A CA 1
ATOM 2330 C C . ILE A 1 307 ? 3.979 -3.849 -12.902 1.00 93.12 307 ILE A C 1
ATOM 2332 O O . ILE A 1 307 ? 4.516 -3.290 -11.949 1.00 93.12 307 ILE A O 1
ATOM 2336 N N . ASP A 1 308 ? 4.563 -4.018 -14.085 1.00 90.00 308 ASP A N 1
ATOM 2337 C CA . ASP A 1 308 ? 5.892 -3.497 -14.375 1.00 90.00 308 ASP A CA 1
ATOM 2338 C C . ASP A 1 308 ? 5.833 -1.972 -14.517 1.00 90.00 308 ASP A C 1
ATOM 2340 O O . ASP A 1 308 ? 5.183 -1.458 -15.432 1.00 90.00 308 ASP A O 1
ATOM 2344 N N . SER A 1 309 ? 6.480 -1.254 -13.599 1.00 85.00 309 SER A N 1
ATOM 2345 C CA . SER A 1 309 ? 6.484 0.212 -13.585 1.00 85.00 309 SER A CA 1
ATOM 2346 C C . SER A 1 309 ? 7.296 0.815 -14.732 1.00 85.00 309 SER A C 1
ATOM 2348 O O . SER A 1 309 ? 7.024 1.943 -15.139 1.00 85.00 309 SER A O 1
ATOM 2350 N N . THR A 1 310 ? 8.253 0.071 -15.291 1.00 84.19 310 THR A N 1
ATOM 2351 C CA . THR A 1 310 ? 9.117 0.544 -16.384 1.00 84.19 310 THR A CA 1
ATOM 2352 C C . THR A 1 310 ? 8.469 0.348 -17.751 1.00 84.19 310 THR A C 1
ATOM 2354 O O . THR A 1 310 ? 8.684 1.139 -18.670 1.00 84.19 310 THR A O 1
ATOM 2357 N N . MET A 1 311 ? 7.611 -0.665 -17.888 1.00 85.88 311 MET A N 1
ATOM 2358 C CA . MET A 1 311 ? 7.058 -1.072 -19.180 1.00 85.88 311 MET A CA 1
ATOM 2359 C C . MET A 1 311 ? 6.275 0.030 -19.920 1.00 85.88 311 MET A C 1
ATOM 2361 O O . MET A 1 311 ? 6.470 0.158 -21.127 1.00 85.88 311 MET A O 1
ATOM 2365 N N . PRO A 1 312 ? 5.436 0.868 -19.272 1.00 84.56 312 PRO A N 1
ATOM 2366 C CA . PRO A 1 312 ? 4.765 1.971 -19.966 1.00 84.56 312 PRO A CA 1
ATOM 2367 C C . PRO A 1 312 ? 5.739 2.996 -20.563 1.00 84.56 312 PRO A C 1
ATOM 2369 O O . PRO A 1 312 ? 5.480 3.541 -21.635 1.00 84.56 312 PRO A O 1
ATOM 2372 N N . ILE A 1 313 ? 6.862 3.248 -19.883 1.00 84.19 313 ILE A N 1
ATOM 2373 C CA . ILE A 1 313 ? 7.911 4.158 -20.356 1.00 84.19 313 ILE A CA 1
ATOM 2374 C C . ILE A 1 313 ? 8.629 3.524 -21.550 1.00 84.19 313 ILE A C 1
ATOM 2376 O O . ILE A 1 313 ? 8.796 4.168 -22.585 1.00 84.19 313 ILE A O 1
ATOM 2380 N N . LEU A 1 314 ? 8.992 2.244 -21.433 1.00 84.50 314 LEU A N 1
ATOM 2381 C CA . LEU A 1 314 ? 9.627 1.487 -22.510 1.00 84.50 314 LEU A CA 1
ATOM 2382 C C . LEU A 1 314 ? 8.748 1.423 -23.766 1.00 84.50 314 LEU A C 1
ATOM 2384 O O . LEU A 1 314 ? 9.250 1.626 -24.869 1.00 84.50 314 LEU A O 1
ATOM 2388 N N . ASP A 1 315 ? 7.441 1.206 -23.617 1.00 87.88 315 ASP A N 1
ATOM 2389 C CA . ASP A 1 315 ? 6.494 1.197 -24.736 1.00 87.88 315 ASP A CA 1
ATOM 2390 C C . ASP A 1 315 ? 6.406 2.572 -25.419 1.00 87.88 315 ASP A C 1
ATOM 2392 O O . ASP A 1 315 ? 6.493 2.673 -26.644 1.00 87.88 315 ASP A O 1
ATOM 2396 N N . ALA A 1 316 ? 6.334 3.657 -24.641 1.00 87.75 316 ALA A N 1
ATOM 2397 C CA . ALA A 1 316 ? 6.345 5.015 -25.185 1.00 87.75 316 ALA A CA 1
ATOM 2398 C C . ALA A 1 316 ? 7.644 5.329 -25.951 1.00 87.75 316 ALA A C 1
ATOM 2400 O O . ALA A 1 316 ? 7.605 5.964 -27.009 1.00 87.75 316 ALA A O 1
ATOM 2401 N N . LEU A 1 317 ? 8.789 4.854 -25.453 1.00 86.69 317 LEU A N 1
ATOM 2402 C CA . LEU A 1 317 ? 10.083 5.007 -26.119 1.00 86.69 317 LEU A CA 1
ATOM 2403 C C . LEU A 1 317 ? 10.165 4.170 -27.398 1.00 86.69 317 LEU A C 1
ATOM 2405 O O . LEU A 1 317 ? 10.595 4.684 -28.428 1.00 86.69 317 LEU A O 1
ATOM 2409 N N . VAL A 1 318 ? 9.670 2.931 -27.392 1.00 89.81 318 VAL A N 1
ATOM 2410 C CA . VAL A 1 318 ? 9.558 2.109 -28.607 1.00 89.81 318 VAL A CA 1
ATOM 2411 C C . VAL A 1 318 ? 8.706 2.815 -29.661 1.00 89.81 318 VAL A C 1
ATOM 2413 O O . VAL A 1 318 ? 9.134 2.933 -30.811 1.00 89.81 318 VAL A O 1
ATOM 2416 N N . GLN A 1 319 ? 7.543 3.350 -29.280 1.00 91.06 319 GLN A N 1
ATOM 2417 C CA . GLN A 1 319 ? 6.682 4.111 -30.189 1.00 91.06 319 GLN A CA 1
ATOM 2418 C C . GLN A 1 319 ? 7.388 5.365 -30.728 1.00 91.06 319 GLN A C 1
ATOM 2420 O O . GLN A 1 319 ? 7.276 5.685 -31.916 1.00 91.06 319 GLN A O 1
ATOM 2425 N N . PHE A 1 320 ? 8.150 6.066 -29.882 1.00 90.69 320 PHE A N 1
ATOM 2426 C CA . PHE A 1 320 ? 8.964 7.207 -30.294 1.00 90.69 320 PHE A CA 1
ATOM 2427 C C . PHE A 1 320 ? 10.023 6.803 -31.328 1.00 90.69 320 PHE A C 1
ATOM 2429 O O . PHE A 1 320 ? 10.055 7.391 -32.413 1.00 90.69 320 PHE A O 1
ATOM 2436 N N . CYS A 1 321 ? 10.827 5.777 -31.035 1.00 88.81 321 CYS A N 1
ATOM 2437 C CA . CYS A 1 321 ? 11.875 5.260 -31.914 1.00 88.81 321 CYS A CA 1
ATOM 2438 C C . CYS A 1 321 ? 11.304 4.802 -33.257 1.00 88.81 321 CYS A C 1
ATOM 2440 O O . CYS A 1 321 ? 11.828 5.163 -34.311 1.00 88.81 321 CYS A O 1
ATOM 2442 N N . GLN A 1 322 ? 10.191 4.068 -33.245 1.00 87.88 322 GLN A N 1
ATOM 2443 C CA . GLN A 1 322 ? 9.502 3.652 -34.465 1.00 87.88 322 GLN A CA 1
ATOM 2444 C C . GLN A 1 322 ? 9.060 4.865 -35.283 1.00 87.88 322 GLN A C 1
ATOM 2446 O O . GLN A 1 322 ? 9.299 4.912 -36.487 1.00 87.88 322 GLN A O 1
ATOM 2451 N N . ARG A 1 323 ? 8.477 5.888 -34.655 1.00 90.69 323 ARG A N 1
ATOM 2452 C CA . ARG A 1 323 ? 8.006 7.084 -35.361 1.00 90.69 323 ARG A CA 1
ATOM 2453 C C . ARG A 1 323 ? 9.132 7.841 -36.070 1.00 90.69 323 ARG A C 1
ATOM 2455 O O . ARG A 1 323 ? 8.917 8.299 -37.189 1.00 90.69 323 ARG A O 1
ATOM 2462 N N . ILE A 1 324 ? 10.308 7.966 -35.451 1.00 89.62 324 ILE A N 1
ATOM 2463 C CA . ILE A 1 324 ? 11.439 8.703 -36.046 1.00 89.62 324 ILE A CA 1
ATOM 2464 C C . ILE A 1 324 ? 12.230 7.873 -37.066 1.00 89.62 324 ILE A C 1
ATOM 2466 O O . ILE A 1 324 ? 12.744 8.430 -38.031 1.00 89.62 324 ILE A O 1
ATOM 2470 N N . THR A 1 325 ? 12.275 6.547 -36.911 1.00 87.44 325 THR A N 1
ATOM 2471 C CA . THR A 1 325 ? 13.024 5.659 -37.819 1.00 87.44 325 THR A CA 1
ATOM 2472 C C . THR A 1 325 ? 12.191 5.130 -38.981 1.00 87.44 325 THR A C 1
ATOM 2474 O O . THR A 1 325 ? 12.759 4.790 -40.015 1.00 87.44 325 THR A O 1
ATOM 2477 N N . THR A 1 326 ? 10.856 5.098 -38.880 1.00 87.12 326 THR A N 1
ATOM 2478 C CA . THR A 1 326 ? 9.975 4.601 -39.957 1.00 87.12 326 THR A CA 1
ATOM 2479 C C . THR A 1 326 ? 10.243 5.276 -41.311 1.00 87.12 326 THR A C 1
ATOM 2481 O O . THR A 1 326 ? 10.339 4.551 -42.303 1.00 87.12 326 THR A O 1
ATOM 2484 N N . PRO A 1 327 ? 10.414 6.612 -41.411 1.00 86.25 327 PRO A N 1
ATOM 2485 C CA . PRO A 1 327 ? 10.743 7.256 -42.684 1.00 86.25 327 PRO A CA 1
ATOM 2486 C C . PRO A 1 327 ? 12.099 6.810 -43.245 1.00 86.25 327 PRO A C 1
ATOM 2488 O O . PRO A 1 327 ? 12.197 6.498 -44.429 1.00 86.25 327 PRO A O 1
ATOM 2491 N N . GLN A 1 328 ? 13.125 6.714 -42.394 1.00 76.31 328 GLN A N 1
ATOM 2492 C CA . GLN A 1 328 ? 14.471 6.285 -42.790 1.00 76.31 328 GLN A CA 1
ATOM 2493 C C . GLN A 1 328 ? 14.481 4.822 -43.243 1.00 76.31 328 GLN A C 1
ATOM 2495 O O . GLN A 1 328 ? 15.018 4.495 -44.297 1.00 76.31 328 GLN A O 1
ATOM 2500 N N . LEU A 1 329 ? 13.822 3.943 -42.485 1.00 74.12 329 LEU A N 1
ATOM 2501 C CA . LEU A 1 329 ? 13.654 2.531 -42.823 1.00 74.12 329 LEU A CA 1
ATOM 2502 C C . LEU A 1 329 ? 12.897 2.348 -44.138 1.00 74.12 329 LEU A C 1
ATOM 2504 O O . LEU A 1 329 ? 13.219 1.444 -44.907 1.00 74.12 329 LEU A O 1
ATOM 2508 N N . ARG A 1 330 ? 11.896 3.194 -44.404 1.00 79.69 330 ARG A N 1
ATOM 2509 C CA . ARG A 1 330 ? 11.163 3.188 -45.670 1.00 79.69 330 ARG A CA 1
ATOM 2510 C C . ARG A 1 330 ? 12.069 3.579 -46.835 1.00 79.69 330 ARG A C 1
ATOM 2512 O O . ARG A 1 330 ? 12.117 2.832 -47.804 1.00 79.69 330 ARG A O 1
ATOM 2519 N N . MET A 1 331 ? 12.833 4.664 -46.706 1.00 79.81 331 MET A N 1
ATOM 2520 C CA . MET A 1 331 ? 13.796 5.082 -47.732 1.00 79.81 331 MET A CA 1
ATOM 2521 C C . MET A 1 331 ? 14.856 4.007 -48.004 1.00 79.81 331 MET A C 1
ATOM 2523 O O . MET A 1 331 ? 15.124 3.694 -49.159 1.00 79.81 331 MET A O 1
ATOM 2527 N N . LEU A 1 332 ? 15.418 3.397 -46.955 1.00 74.81 332 LEU A N 1
ATOM 2528 C CA . LEU A 1 332 ? 16.414 2.327 -47.087 1.00 74.81 332 LEU A CA 1
ATOM 2529 C C . LEU A 1 332 ? 15.841 1.066 -47.749 1.00 74.81 332 LEU A C 1
ATOM 2531 O O . LEU A 1 332 ? 16.548 0.377 -48.483 1.00 74.81 332 LEU A O 1
ATOM 2535 N N . ARG A 1 333 ? 14.566 0.741 -47.495 1.00 75.81 333 ARG A N 1
ATOM 2536 C CA . ARG A 1 333 ? 13.881 -0.374 -48.166 1.00 75.81 333 ARG A CA 1
ATOM 2537 C C . ARG A 1 333 ? 13.624 -0.076 -49.638 1.00 75.81 333 ARG A C 1
ATOM 2539 O O . ARG A 1 333 ? 13.940 -0.925 -50.461 1.00 75.81 333 ARG A O 1
ATOM 2546 N N . GLU A 1 334 ? 13.110 1.112 -49.950 1.00 82.69 334 GLU A N 1
ATOM 2547 C CA . GLU A 1 334 ? 12.845 1.549 -51.327 1.00 82.69 334 GLU A CA 1
ATOM 2548 C C . GLU A 1 334 ? 14.147 1.551 -52.155 1.00 82.69 334 GLU A C 1
ATOM 2550 O O . GLU A 1 334 ? 14.200 0.934 -53.212 1.00 82.69 334 GLU A O 1
ATOM 2555 N N . GLN A 1 335 ? 15.251 2.089 -51.617 1.00 78.44 335 GLN A N 1
ATOM 2556 C CA . GLN A 1 335 ? 16.568 2.054 -52.277 1.00 78.44 335 GLN A CA 1
ATOM 2557 C C . GLN A 1 335 ? 17.089 0.636 -52.557 1.00 78.44 335 GLN A C 1
ATOM 2559 O O . GLN A 1 335 ? 17.825 0.423 -53.519 1.00 78.44 335 GLN A O 1
ATOM 2564 N N . ARG A 1 336 ? 16.735 -0.344 -51.719 1.00 71.62 336 ARG A N 1
ATOM 2565 C CA . ARG A 1 336 ? 17.175 -1.737 -51.872 1.00 71.62 336 ARG A CA 1
ATOM 2566 C C . ARG A 1 336 ? 16.341 -2.515 -52.885 1.00 71.62 336 ARG A C 1
ATOM 2568 O O . ARG A 1 336 ? 16.863 -3.433 -53.515 1.00 71.62 336 ARG A O 1
ATOM 2575 N N . GLU A 1 337 ? 15.056 -2.197 -53.018 1.00 79.56 337 GLU A N 1
ATOM 2576 C CA . GLU A 1 337 ? 14.207 -2.802 -54.052 1.00 79.56 337 GLU A CA 1
ATOM 2577 C C . GLU A 1 337 ? 14.695 -2.427 -55.458 1.00 79.56 337 GLU A C 1
ATOM 2579 O O . GLU A 1 337 ? 14.624 -3.259 -56.363 1.00 79.56 337 GLU A O 1
ATOM 2584 N N . ASP A 1 338 ? 15.291 -1.242 -55.602 1.00 79.00 338 ASP A N 1
ATOM 2585 C CA . ASP A 1 338 ? 15.820 -0.739 -56.870 1.00 79.00 338 ASP A CA 1
ATOM 2586 C C . ASP A 1 338 ? 17.232 -1.261 -57.229 1.00 79.00 338 ASP A C 1
ATOM 2588 O O . ASP A 1 338 ? 17.633 -1.157 -58.391 1.00 79.00 338 ASP A O 1
ATOM 2592 N N . ASP A 1 339 ? 17.980 -1.868 -56.291 1.00 74.81 339 ASP A N 1
ATOM 2593 C CA . ASP A 1 339 ? 19.335 -2.396 -56.535 1.00 74.81 339 ASP A CA 1
ATOM 2594 C C . ASP A 1 339 ? 19.436 -3.932 -56.339 1.00 74.81 339 ASP A C 1
ATOM 2596 O O . ASP A 1 339 ? 19.528 -4.433 -55.209 1.00 74.81 339 ASP A O 1
ATOM 2600 N N . PRO A 1 340 ? 19.496 -4.714 -57.438 1.00 69.69 340 PRO A N 1
ATOM 2601 C CA . PRO A 1 340 ? 19.621 -6.173 -57.404 1.00 69.69 340 PRO A CA 1
ATOM 2602 C C . PRO A 1 340 ? 20.876 -6.687 -56.682 1.00 69.69 340 PRO A C 1
ATOM 2604 O O . PRO A 1 340 ? 20.876 -7.815 -56.184 1.00 69.69 340 PRO A O 1
ATOM 2607 N N . TRP A 1 341 ? 21.951 -5.893 -56.611 1.00 64.75 341 TRP A N 1
ATOM 2608 C CA . TRP A 1 341 ? 23.216 -6.308 -55.996 1.00 64.75 341 TRP A CA 1
ATOM 2609 C C . TRP A 1 341 ? 23.197 -6.178 -54.466 1.00 64.75 341 TRP A C 1
ATOM 2611 O O . TRP A 1 341 ? 23.855 -6.957 -53.772 1.00 64.75 341 TRP A O 1
ATOM 2621 N N . LEU A 1 342 ? 22.365 -5.286 -53.915 1.00 59.38 342 LEU A N 1
ATOM 2622 C CA . LEU A 1 342 ? 22.136 -5.139 -52.469 1.00 59.38 342 LEU A CA 1
ATOM 2623 C C . LEU A 1 342 ? 21.247 -6.251 -51.873 1.00 59.38 342 LEU A C 1
ATOM 2625 O O . LEU A 1 342 ? 21.116 -6.379 -50.648 1.00 59.38 342 LEU A O 1
ATOM 2629 N N . GLN A 1 343 ? 20.633 -7.095 -52.705 1.00 58.62 343 GLN A N 1
ATOM 2630 C CA . GLN A 1 343 ? 19.789 -8.198 -52.234 1.00 58.62 343 GLN A CA 1
ATOM 2631 C C . GLN A 1 343 ? 20.596 -9.382 -51.673 1.00 58.62 343 GLN A C 1
ATOM 2633 O O . GLN A 1 343 ? 20.059 -10.145 -50.871 1.00 58.62 343 GLN A O 1
ATOM 2638 N N . VAL A 1 344 ? 21.882 -9.520 -52.024 1.00 53.12 344 VAL A N 1
ATOM 2639 C CA . VAL A 1 344 ? 22.587 -10.810 -51.903 1.00 53.12 344 VAL A CA 1
ATOM 2640 C C . VAL A 1 344 ? 23.478 -10.965 -50.658 1.00 53.12 344 VAL A C 1
ATOM 2642 O O . VAL A 1 344 ? 23.744 -12.107 -50.295 1.00 53.12 344 VAL A O 1
ATOM 2645 N N . SER A 1 345 ? 23.930 -9.911 -49.951 1.00 50.09 345 SER A N 1
ATOM 2646 C CA . SER A 1 345 ? 25.008 -10.149 -48.955 1.00 50.09 345 SER A CA 1
ATOM 2647 C C . SER A 1 345 ? 25.134 -9.275 -47.693 1.00 50.09 345 SER A C 1
ATOM 2649 O O . SER A 1 345 ? 26.053 -9.534 -46.917 1.00 50.09 345 SER A O 1
ATOM 2651 N N . ALA A 1 346 ? 24.265 -8.306 -47.394 1.00 60.97 346 ALA A N 1
ATOM 2652 C CA . ALA A 1 346 ? 24.409 -7.517 -46.158 1.00 60.97 346 ALA A CA 1
ATOM 2653 C C . ALA A 1 346 ? 23.118 -7.478 -45.334 1.00 60.97 346 ALA A C 1
ATOM 2655 O O . ALA A 1 346 ? 22.030 -7.240 -45.867 1.00 60.97 346 ALA A O 1
ATOM 2656 N N . ALA A 1 347 ? 23.238 -7.714 -44.023 1.00 71.50 347 ALA A N 1
ATOM 2657 C CA . ALA A 1 347 ? 22.185 -7.367 -43.078 1.00 71.50 347 ALA A CA 1
ATOM 2658 C C . ALA A 1 347 ? 21.900 -5.867 -43.225 1.00 71.50 347 ALA A C 1
ATOM 2660 O O . ALA A 1 347 ? 22.835 -5.068 -43.251 1.00 71.50 347 ALA A O 1
ATOM 2661 N N . VAL A 1 348 ? 20.625 -5.493 -43.367 1.00 68.12 348 VAL A N 1
ATOM 2662 C CA . VAL A 1 348 ? 20.236 -4.081 -43.480 1.00 68.12 348 VAL A CA 1
ATOM 2663 C C . VAL A 1 348 ? 20.781 -3.353 -42.249 1.00 68.12 348 VAL A C 1
ATOM 2665 O O . VAL A 1 348 ? 20.488 -3.806 -41.135 1.00 68.12 348 VAL A O 1
ATOM 2668 N N . PRO A 1 349 ? 21.580 -2.282 -42.417 1.00 77.62 349 PRO A N 1
ATOM 2669 C CA . PRO A 1 349 ? 22.078 -1.525 -41.283 1.00 77.62 349 PRO A CA 1
ATOM 2670 C C . PRO A 1 349 ? 20.878 -1.034 -40.479 1.00 77.62 349 PRO A C 1
ATOM 2672 O O . PRO A 1 349 ? 19.945 -0.433 -41.019 1.00 77.62 349 PRO A O 1
ATOM 2675 N N . LYS A 1 350 ? 20.866 -1.373 -39.190 1.00 84.94 350 LYS A N 1
ATOM 2676 C CA . LYS A 1 350 ? 19.798 -0.944 -38.292 1.00 84.94 350 LYS A CA 1
ATOM 2677 C C . LYS A 1 350 ? 19.921 0.570 -38.094 1.00 84.94 350 LYS A C 1
ATOM 2679 O O . LYS A 1 350 ? 21.046 1.057 -37.960 1.00 84.94 350 LYS A O 1
ATOM 2684 N N . PRO A 1 351 ? 18.805 1.317 -38.093 1.00 87.25 351 PRO A N 1
ATOM 2685 C CA . PRO A 1 351 ? 18.839 2.741 -37.800 1.00 87.25 351 PRO A CA 1
ATOM 2686 C C . PRO A 1 351 ? 19.419 2.938 -36.400 1.00 87.25 351 PRO A C 1
ATOM 2688 O O . PRO A 1 351 ? 19.106 2.164 -35.493 1.00 87.25 351 PRO A O 1
ATOM 2691 N N . LYS A 1 352 ? 20.272 3.951 -36.257 1.00 90.31 352 LYS A N 1
ATOM 2692 C CA . LYS A 1 352 ? 20.940 4.280 -35.000 1.00 90.31 352 LYS A CA 1
ATOM 2693 C C . LYS A 1 352 ? 20.299 5.511 -34.375 1.00 90.31 352 LYS A C 1
ATOM 2695 O O . LYS A 1 352 ? 20.059 6.495 -35.071 1.00 90.31 352 LYS A O 1
ATOM 2700 N N . ILE A 1 353 ? 20.024 5.451 -33.078 1.00 90.88 353 ILE A N 1
ATOM 2701 C CA . ILE A 1 353 ? 19.609 6.601 -32.272 1.00 90.88 353 ILE A CA 1
ATOM 2702 C C . ILE A 1 353 ? 20.625 6.774 -31.155 1.00 90.88 353 ILE A C 1
ATOM 2704 O O . ILE A 1 353 ? 20.865 5.847 -30.384 1.00 90.88 353 ILE A O 1
ATOM 2708 N N . VAL A 1 354 ? 21.179 7.974 -31.049 1.00 90.69 354 VAL A N 1
ATOM 2709 C CA . VAL A 1 354 ? 21.990 8.362 -29.899 1.00 90.69 354 VAL A CA 1
ATOM 2710 C C . VAL A 1 354 ? 21.042 8.816 -28.804 1.00 90.69 354 VAL A C 1
ATOM 2712 O O . VAL A 1 354 ? 20.189 9.677 -29.034 1.00 90.69 354 VAL A O 1
ATOM 2715 N N . PHE A 1 355 ? 21.149 8.208 -27.631 1.00 89.44 355 PHE A N 1
ATOM 2716 C CA . PHE A 1 355 ? 20.293 8.525 -26.501 1.00 89.44 355 PHE A CA 1
ATOM 2717 C C . PHE A 1 355 ? 21.163 8.859 -25.296 1.00 89.44 355 PHE A C 1
ATOM 2719 O O . PHE A 1 355 ? 21.897 8.018 -24.783 1.00 89.44 355 PHE A O 1
ATOM 2726 N N . GLU A 1 356 ? 21.092 10.113 -24.865 1.00 86.12 356 GLU A N 1
ATOM 2727 C CA . GLU A 1 356 ? 21.806 10.585 -23.687 1.00 86.12 356 GLU A CA 1
ATOM 2728 C C . GLU A 1 356 ? 21.046 10.166 -22.426 1.00 86.12 356 GLU A C 1
ATOM 2730 O O . GLU A 1 356 ? 19.847 10.409 -22.284 1.00 86.12 356 GLU A O 1
ATOM 2735 N N . THR A 1 357 ? 21.748 9.508 -21.512 1.00 79.94 357 THR A N 1
ATOM 2736 C CA . THR A 1 357 ? 21.215 9.064 -20.226 1.00 79.94 357 THR A CA 1
ATOM 2737 C C . THR A 1 357 ? 22.263 9.287 -19.151 1.00 79.94 357 THR A C 1
ATOM 2739 O O . THR A 1 357 ? 23.456 9.137 -19.395 1.00 79.94 357 THR A O 1
ATOM 2742 N N . SER A 1 358 ? 21.819 9.632 -17.947 1.00 77.06 358 SER A N 1
ATOM 2743 C CA . SER A 1 358 ? 22.674 9.677 -16.760 1.00 77.06 358 SER A CA 1
ATOM 2744 C C . SER A 1 358 ? 22.798 8.313 -16.064 1.00 77.06 358 SER A C 1
ATOM 2746 O O . SER A 1 358 ? 23.450 8.220 -15.028 1.00 77.06 358 SER A O 1
ATOM 2748 N N . HIS A 1 359 ? 22.150 7.268 -16.596 1.00 72.62 359 HIS A N 1
ATOM 2749 C CA . HIS A 1 359 ? 22.006 5.955 -15.963 1.00 72.62 359 HIS A CA 1
ATOM 2750 C C . HIS A 1 359 ? 22.456 4.822 -16.896 1.00 72.62 359 HIS A C 1
ATOM 2752 O O . HIS A 1 359 ? 21.629 4.140 -17.508 1.00 72.62 359 HIS A O 1
ATOM 2758 N N . ASP A 1 360 ? 23.768 4.605 -16.984 1.00 71.38 360 ASP A N 1
ATOM 2759 C CA . ASP A 1 360 ? 24.376 3.624 -17.898 1.00 71.38 360 ASP A CA 1
ATOM 2760 C C . ASP A 1 360 ? 23.905 2.180 -17.648 1.00 71.38 360 ASP A C 1
ATOM 2762 O O . ASP A 1 360 ? 23.734 1.404 -18.586 1.00 71.38 360 ASP A O 1
ATOM 2766 N N . GLU A 1 361 ? 23.628 1.805 -16.395 1.00 70.88 361 GLU A N 1
ATOM 2767 C CA . GLU A 1 361 ? 23.178 0.444 -16.066 1.00 70.88 361 GLU A CA 1
ATOM 2768 C C . GLU A 1 361 ? 21.784 0.140 -16.633 1.00 70.88 361 GLU A C 1
ATOM 2770 O O . GLU A 1 361 ? 21.560 -0.911 -17.237 1.00 70.88 361 GLU A O 1
ATOM 2775 N N . HIS A 1 362 ? 20.851 1.087 -16.499 1.00 71.19 362 HIS A N 1
ATOM 2776 C CA . HIS A 1 362 ? 19.516 0.970 -17.087 1.00 71.19 362 HIS A CA 1
ATOM 2777 C C . HIS A 1 362 ? 19.563 1.051 -18.612 1.00 71.19 362 HIS A C 1
ATOM 2779 O O . HIS A 1 362 ? 18.717 0.466 -19.295 1.00 71.19 362 HIS A O 1
ATOM 2785 N N . PHE A 1 363 ? 20.567 1.749 -19.147 1.00 81.25 363 PHE A N 1
ATOM 2786 C CA . PHE A 1 363 ? 20.731 1.937 -20.575 1.00 81.25 363 PHE A CA 1
ATOM 2787 C C . PHE A 1 363 ? 20.974 0.628 -21.326 1.00 81.25 363 PHE A C 1
ATOM 2789 O O . PHE A 1 363 ? 20.426 0.461 -22.409 1.00 81.25 363 PHE A O 1
ATOM 2796 N N . VAL A 1 364 ? 21.711 -0.330 -20.753 1.00 79.62 364 VAL A N 1
ATOM 2797 C CA . VAL A 1 364 ? 21.964 -1.630 -21.404 1.00 79.62 364 VAL A CA 1
ATOM 2798 C C . VAL A 1 364 ? 20.664 -2.418 -21.591 1.00 79.62 364 VAL A C 1
ATOM 2800 O O . VAL A 1 364 ? 20.335 -2.821 -22.706 1.00 79.62 364 VAL A O 1
ATOM 2803 N N . THR A 1 365 ? 19.874 -2.574 -20.524 1.00 78.38 365 THR A N 1
ATOM 2804 C CA . THR A 1 365 ? 18.574 -3.266 -20.585 1.00 78.38 365 THR A CA 1
ATOM 2805 C C . THR A 1 365 ? 17.616 -2.558 -21.545 1.00 78.38 365 THR A C 1
ATOM 2807 O O . THR A 1 365 ? 16.915 -3.200 -22.329 1.00 78.38 365 THR A O 1
ATOM 2810 N N . PHE A 1 366 ? 17.609 -1.223 -21.516 1.00 84.81 366 PHE A N 1
ATOM 2811 C CA . PHE A 1 366 ? 16.824 -0.387 -22.418 1.00 84.81 366 PHE A CA 1
ATOM 2812 C C . PHE A 1 366 ? 17.226 -0.566 -23.889 1.00 84.81 366 PHE A C 1
ATOM 2814 O O . PHE A 1 366 ? 16.362 -0.768 -24.747 1.00 84.81 366 PHE A O 1
ATOM 2821 N N . LYS A 1 367 ? 18.529 -0.530 -24.176 1.00 89.44 367 LYS A N 1
ATOM 2822 C CA . LYS A 1 367 ? 19.116 -0.715 -25.505 1.00 89.44 367 LYS A CA 1
ATOM 2823 C C . LYS A 1 367 ? 18.722 -2.063 -26.088 1.00 89.44 367 LYS A C 1
ATOM 2825 O O . LYS A 1 367 ? 18.171 -2.107 -27.188 1.00 89.44 367 LYS A O 1
ATOM 2830 N N . ASP A 1 368 ? 18.914 -3.142 -25.333 1.00 87.50 368 ASP A N 1
ATOM 2831 C CA . ASP A 1 368 ? 18.531 -4.487 -25.764 1.00 87.50 368 ASP A CA 1
ATOM 2832 C C . ASP A 1 368 ? 17.020 -4.591 -26.005 1.00 87.50 368 ASP A C 1
ATOM 2834 O O . ASP A 1 368 ? 16.576 -5.197 -26.985 1.00 87.50 368 ASP A O 1
ATOM 2838 N N . PHE A 1 369 ? 16.206 -3.965 -25.152 1.00 87.75 369 PHE A N 1
ATOM 2839 C CA . PHE A 1 369 ? 14.756 -3.950 -25.319 1.00 87.75 369 PHE A CA 1
ATOM 2840 C C . PHE A 1 369 ? 14.322 -3.228 -26.604 1.00 87.75 369 PHE A C 1
ATOM 2842 O O . PHE A 1 369 ? 13.529 -3.777 -27.377 1.00 87.75 369 PHE A O 1
ATOM 2849 N N . ILE A 1 370 ? 14.852 -2.030 -26.874 1.00 89.81 370 ILE A N 1
ATOM 2850 C CA . ILE A 1 370 ? 14.525 -1.258 -28.085 1.00 89.81 370 ILE A CA 1
ATOM 2851 C C . ILE A 1 370 ? 15.041 -1.973 -29.334 1.00 89.81 370 ILE A C 1
ATOM 2853 O O . ILE A 1 370 ? 14.316 -2.076 -30.327 1.00 89.81 370 ILE A O 1
ATOM 2857 N N . LEU A 1 371 ? 16.247 -2.535 -29.279 1.00 90.81 371 LEU A N 1
ATOM 2858 C CA . LEU A 1 371 ? 16.827 -3.280 -30.388 1.00 90.81 371 LEU A CA 1
ATOM 2859 C C . LEU A 1 371 ? 15.969 -4.484 -30.773 1.00 90.81 371 LEU A C 1
ATOM 2861 O O . LEU A 1 371 ? 15.718 -4.708 -31.960 1.00 90.81 371 LEU A O 1
ATOM 2865 N N . ASN A 1 372 ? 15.499 -5.242 -29.784 1.00 89.19 372 ASN A N 1
ATOM 2866 C CA . ASN A 1 372 ? 14.690 -6.435 -30.014 1.00 89.19 372 ASN A CA 1
ATOM 2867 C C . ASN A 1 372 ? 13.240 -6.110 -30.402 1.00 89.19 372 ASN A C 1
ATOM 2869 O O . ASN A 1 372 ? 12.634 -6.863 -31.163 1.00 89.19 372 ASN A O 1
ATOM 2873 N N . THR A 1 373 ? 12.687 -4.992 -29.921 1.00 88.88 373 THR A N 1
ATOM 2874 C CA . THR A 1 373 ? 11.267 -4.649 -30.122 1.00 88.88 373 THR A CA 1
ATOM 2875 C C . THR A 1 373 ? 11.041 -3.731 -31.323 1.00 88.88 373 THR A C 1
ATOM 2877 O O . THR A 1 373 ? 10.123 -3.945 -32.114 1.00 88.88 373 THR A O 1
ATOM 2880 N N . ALA A 1 374 ? 11.871 -2.699 -31.482 1.00 88.50 374 ALA A N 1
ATOM 2881 C CA . ALA A 1 374 ? 11.767 -1.714 -32.558 1.00 88.50 374 ALA A CA 1
ATOM 2882 C C . ALA A 1 374 ? 12.719 -1.999 -33.730 1.00 88.50 374 ALA A C 1
ATOM 2884 O O . ALA A 1 374 ? 12.548 -1.420 -34.802 1.00 88.50 374 ALA A O 1
ATOM 2885 N N . GLY A 1 375 ? 13.721 -2.870 -33.551 1.00 89.00 375 GLY A N 1
ATOM 2886 C CA . GLY A 1 375 ? 14.761 -3.094 -34.559 1.00 89.00 375 GLY A CA 1
ATOM 2887 C C . GLY A 1 375 ? 15.711 -1.904 -34.722 1.00 89.00 375 GLY A C 1
ATOM 2888 O O . GLY A 1 375 ? 16.375 -1.798 -35.753 1.00 89.00 375 GLY A O 1
ATOM 2889 N N . VAL A 1 376 ? 15.750 -1.010 -33.732 1.00 90.56 376 VAL A N 1
ATOM 2890 C CA . VAL A 1 376 ? 16.544 0.222 -33.732 1.00 90.56 376 VAL A CA 1
ATOM 2891 C C . VAL A 1 376 ? 17.721 0.047 -32.787 1.00 90.56 376 VAL A C 1
ATOM 2893 O O . VAL A 1 376 ? 17.536 -0.379 -31.651 1.00 90.56 376 VAL A O 1
ATOM 2896 N N . ASP A 1 377 ? 18.922 0.351 -33.261 1.00 92.12 377 ASP A N 1
ATOM 2897 C CA . ASP A 1 377 ? 20.125 0.312 -32.438 1.00 92.12 377 ASP A CA 1
ATOM 2898 C C . ASP A 1 377 ? 20.232 1.621 -31.657 1.00 92.12 377 ASP A C 1
ATOM 2900 O O . ASP A 1 377 ? 20.221 2.706 -32.240 1.00 92.12 377 ASP A O 1
ATOM 2904 N N . VAL A 1 378 ? 20.260 1.529 -30.333 1.00 91.25 378 VAL A N 1
ATOM 2905 C CA . VAL A 1 378 ? 20.361 2.701 -29.464 1.00 91.25 378 VAL A CA 1
ATOM 2906 C C . VAL A 1 378 ? 21.754 2.712 -28.866 1.00 91.25 378 VAL A C 1
ATOM 2908 O O . VAL A 1 378 ? 22.178 1.712 -28.296 1.00 91.25 378 VAL A O 1
ATOM 2911 N N . ILE A 1 379 ? 22.472 3.819 -29.015 1.00 92.50 379 ILE A N 1
ATOM 2912 C CA . ILE A 1 379 ? 23.844 3.956 -28.520 1.00 92.50 379 ILE A CA 1
ATOM 2913 C C . ILE A 1 379 ? 23.960 5.148 -27.580 1.00 92.50 379 ILE A C 1
ATOM 2915 O O . ILE A 1 379 ? 23.220 6.126 -27.712 1.00 92.50 379 ILE A O 1
ATOM 2919 N N . SER A 1 380 ? 24.856 5.052 -26.602 1.00 90.44 380 SER A N 1
ATOM 2920 C CA . SER A 1 380 ? 25.154 6.187 -25.728 1.00 90.44 380 SER A CA 1
ATOM 2921 C C . SER A 1 380 ? 26.095 7.167 -26.442 1.00 90.44 380 SER A C 1
ATOM 2923 O O . SER A 1 380 ? 26.799 6.766 -27.375 1.00 90.44 380 SER A O 1
ATOM 2925 N N . PRO A 1 381 ? 26.174 8.438 -26.006 1.00 88.62 381 PRO A N 1
ATOM 2926 C CA . PRO A 1 381 ? 27.158 9.379 -26.543 1.00 88.62 381 PRO A CA 1
ATOM 2927 C C . PRO A 1 381 ? 28.600 8.862 -26.418 1.00 88.62 381 PRO A C 1
ATOM 2929 O O . PRO A 1 381 ? 29.416 9.056 -27.314 1.00 88.62 381 PRO A O 1
ATOM 2932 N N . SER A 1 382 ? 28.912 8.151 -25.331 1.00 86.44 382 SER A N 1
ATOM 2933 C CA . SER A 1 382 ? 30.229 7.540 -25.118 1.00 86.44 382 SER A CA 1
ATOM 2934 C C . SER A 1 382 ? 30.520 6.436 -26.139 1.00 86.44 382 SER A C 1
ATOM 2936 O O . SER A 1 382 ? 31.596 6.424 -26.731 1.00 86.44 382 SER A O 1
ATOM 2938 N N . GLU A 1 383 ? 29.553 5.549 -26.401 1.00 88.19 383 GLU A N 1
ATOM 2939 C CA . GLU A 1 383 ? 29.681 4.508 -27.432 1.00 88.19 383 GLU A CA 1
ATOM 2940 C C . GLU A 1 383 ? 29.833 5.119 -28.832 1.00 88.19 383 GLU A C 1
ATOM 2942 O O . GLU A 1 383 ? 30.606 4.623 -29.651 1.00 88.19 383 GLU A O 1
ATOM 2947 N N . GLU A 1 384 ? 29.121 6.210 -29.121 1.00 90.19 384 GLU A N 1
ATOM 2948 C CA . GLU A 1 384 ? 29.258 6.926 -30.388 1.00 90.19 384 GLU A CA 1
ATOM 2949 C C . GLU A 1 384 ? 30.670 7.500 -30.566 1.00 90.19 384 GLU A C 1
ATOM 2951 O O . GLU A 1 384 ? 31.283 7.306 -31.617 1.00 90.19 384 GLU A O 1
ATOM 2956 N N . LEU A 1 385 ? 31.225 8.134 -29.530 1.00 87.69 385 LEU A N 1
ATOM 2957 C CA . LEU A 1 385 ? 32.598 8.645 -29.542 1.00 87.69 385 LEU A CA 1
ATOM 2958 C C . LEU A 1 385 ? 33.633 7.523 -29.714 1.00 87.69 385 LEU A C 1
ATOM 2960 O O . LEU A 1 385 ? 34.603 7.688 -30.459 1.00 87.69 385 LEU A O 1
ATOM 2964 N N . GLU A 1 386 ? 33.422 6.363 -29.090 1.00 88.44 386 GLU A N 1
ATOM 2965 C CA . GLU A 1 386 ? 34.272 5.185 -29.292 1.00 88.44 386 GLU A CA 1
ATOM 2966 C C . GLU A 1 386 ? 34.206 4.687 -30.743 1.00 88.44 386 GLU A C 1
ATOM 2968 O O . GLU A 1 386 ? 35.239 4.464 -31.374 1.00 88.44 386 GLU A O 1
ATOM 2973 N N . ILE A 1 387 ? 33.010 4.599 -31.329 1.00 85.69 387 ILE A N 1
ATOM 2974 C CA . ILE A 1 387 ? 32.832 4.203 -32.734 1.00 85.69 387 ILE A CA 1
ATOM 2975 C C . ILE A 1 387 ? 33.511 5.203 -33.681 1.00 85.69 387 ILE A C 1
ATOM 2977 O O . ILE A 1 387 ? 34.161 4.797 -34.649 1.00 85.69 387 ILE A O 1
ATOM 2981 N N . LEU A 1 388 ? 33.383 6.504 -33.412 1.00 83.88 388 LEU A N 1
ATOM 2982 C CA . LEU A 1 388 ? 34.004 7.559 -34.213 1.00 83.88 388 LEU A CA 1
ATOM 2983 C C . LEU A 1 388 ? 35.533 7.533 -34.108 1.00 83.88 388 LEU A C 1
ATOM 2985 O O . LEU A 1 388 ? 36.212 7.668 -35.126 1.00 83.88 388 LEU A O 1
ATOM 2989 N N . SER A 1 389 ? 36.085 7.297 -32.915 1.00 84.44 389 SER A N 1
ATOM 2990 C CA . SER A 1 389 ? 37.539 7.180 -32.733 1.00 84.44 389 SER A CA 1
ATOM 2991 C C . SER A 1 389 ? 38.121 5.963 -33.462 1.00 84.44 389 SER A C 1
ATOM 2993 O O . SER A 1 389 ? 39.109 6.102 -34.181 1.00 84.44 389 SER A O 1
ATOM 2995 N N . LEU A 1 390 ? 37.446 4.808 -33.412 1.00 84.50 390 LEU A N 1
ATOM 2996 C CA . LEU A 1 390 ? 37.843 3.617 -34.173 1.00 84.50 390 LEU A CA 1
ATOM 2997 C C . LEU A 1 390 ? 37.831 3.849 -35.693 1.00 84.50 390 LEU A C 1
ATOM 2999 O O . LEU A 1 390 ? 38.694 3.333 -36.405 1.00 84.50 390 LEU A O 1
ATOM 3003 N N . ARG A 1 391 ? 36.875 4.636 -36.206 1.00 79.88 391 ARG A N 1
ATOM 3004 C CA . ARG A 1 391 ? 36.825 5.007 -37.630 1.00 79.88 391 ARG A CA 1
ATOM 3005 C C . ARG A 1 391 ? 37.989 5.910 -38.027 1.00 79.88 391 ARG A C 1
ATOM 3007 O O . ARG A 1 391 ? 38.610 5.665 -39.062 1.00 79.88 391 ARG A O 1
ATOM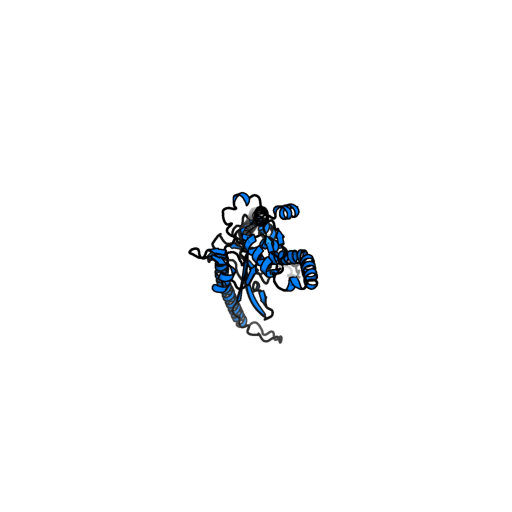 3014 N N . LEU A 1 392 ? 38.322 6.900 -37.197 1.00 80.38 392 LEU A N 1
ATOM 3015 C CA . LEU A 1 392 ? 39.460 7.795 -37.429 1.00 80.38 392 LEU A CA 1
ATOM 3016 C C . LEU A 1 392 ? 40.789 7.022 -37.498 1.00 80.38 392 LEU A C 1
ATOM 3018 O O . LEU A 1 392 ? 41.602 7.294 -38.382 1.00 80.38 392 LEU A O 1
ATOM 3022 N N . ASP A 1 393 ? 40.972 6.017 -36.639 1.00 81.38 393 ASP A N 1
ATOM 3023 C CA . ASP A 1 393 ? 42.183 5.185 -36.609 1.00 81.38 393 ASP A CA 1
ATOM 3024 C C . ASP A 1 393 ? 42.300 4.227 -37.811 1.00 81.38 393 ASP A C 1
ATOM 3026 O O . ASP A 1 393 ? 43.404 3.833 -38.193 1.00 81.38 393 ASP A O 1
ATOM 3030 N N . SER A 1 394 ? 41.179 3.866 -38.445 1.00 80.75 394 SER A N 1
ATOM 3031 C CA . SER A 1 394 ? 41.145 2.922 -39.574 1.00 80.75 394 SER A CA 1
ATOM 3032 C C . SER A 1 394 ? 41.565 3.509 -40.932 1.00 80.75 394 SER A C 1
ATOM 3034 O O . SER A 1 394 ? 41.714 2.765 -41.900 1.00 80.75 394 SER A O 1
ATOM 3036 N N . GLY A 1 395 ? 41.818 4.821 -41.011 1.00 73.75 395 GLY A N 1
ATOM 3037 C CA . GLY A 1 395 ? 42.202 5.512 -42.250 1.00 73.75 395 GLY A CA 1
ATOM 3038 C C . GLY A 1 395 ? 41.038 6.166 -43.006 1.00 73.75 395 GLY A C 1
ATOM 3039 O O . GLY A 1 395 ? 41.292 6.961 -43.910 1.00 73.75 395 GLY A O 1
ATOM 3040 N N . ASP A 1 396 ? 39.793 5.954 -42.570 1.00 66.94 396 ASP A N 1
ATOM 3041 C CA . ASP A 1 396 ? 38.582 6.622 -43.083 1.00 66.94 396 ASP A CA 1
ATOM 3042 C C . ASP A 1 396 ? 38.373 8.020 -42.463 1.00 66.94 396 ASP A C 1
ATOM 3044 O O . ASP A 1 396 ? 37.257 8.513 -42.284 1.00 66.94 396 ASP A O 1
ATOM 3048 N N . ALA A 1 397 ? 39.469 8.705 -42.124 1.00 61.78 397 ALA A N 1
ATOM 3049 C CA . ALA A 1 397 ? 39.432 9.965 -41.387 1.00 61.78 397 ALA A CA 1
ATOM 3050 C C . ALA A 1 397 ? 38.726 11.101 -42.149 1.00 61.78 397 ALA A C 1
ATOM 3052 O O . ALA A 1 397 ? 38.168 12.005 -41.531 1.00 61.78 397 ALA A O 1
ATOM 3053 N N . ALA A 1 398 ? 38.722 11.051 -43.486 1.00 63.75 398 ALA A N 1
ATOM 3054 C CA . ALA A 1 398 ? 38.040 12.037 -44.322 1.00 63.75 398 ALA A CA 1
ATOM 3055 C C . ALA A 1 398 ? 36.508 11.882 -44.309 1.00 63.75 398 ALA A C 1
ATOM 3057 O O . ALA A 1 398 ? 35.801 12.881 -44.409 1.00 63.75 398 ALA A O 1
ATOM 3058 N N . GLU A 1 399 ? 36.001 10.655 -44.169 1.00 62.66 399 GLU A N 1
ATOM 3059 C CA . GLU A 1 399 ? 34.563 10.364 -44.113 1.00 62.66 399 GLU A CA 1
ATOM 3060 C C . GLU A 1 399 ? 34.029 10.581 -42.690 1.00 62.66 399 GLU A C 1
ATOM 3062 O O . GLU A 1 399 ? 33.022 11.259 -42.501 1.00 62.66 399 GLU A O 1
ATOM 3067 N N . ALA A 1 400 ? 34.781 10.149 -41.671 1.00 59.31 400 ALA A N 1
ATOM 3068 C CA . ALA A 1 400 ? 34.443 10.393 -40.267 1.00 59.31 400 ALA A CA 1
ATOM 3069 C C . ALA A 1 400 ? 34.409 11.893 -39.903 1.00 59.31 400 ALA A C 1
ATOM 3071 O O . ALA A 1 400 ? 33.549 12.322 -39.138 1.00 59.31 400 ALA A O 1
ATOM 3072 N N . ALA A 1 401 ? 35.302 12.713 -40.476 1.00 64.38 401 ALA A N 1
ATOM 3073 C CA . ALA A 1 401 ? 35.309 14.163 -40.258 1.00 64.38 401 ALA A CA 1
ATOM 3074 C C . ALA A 1 401 ? 34.126 14.897 -40.920 1.00 64.38 401 ALA A C 1
ATOM 3076 O O . ALA A 1 401 ? 33.840 16.031 -40.543 1.00 64.38 401 ALA A O 1
ATOM 3077 N N . ALA A 1 402 ? 33.453 14.278 -41.898 1.00 66.00 402 ALA A N 1
ATOM 3078 C CA . ALA A 1 402 ? 32.291 14.849 -42.580 1.00 66.00 402 ALA A CA 1
ATOM 3079 C C . ALA A 1 402 ? 30.949 14.489 -41.908 1.00 66.00 402 ALA A C 1
ATOM 3081 O O . ALA A 1 402 ? 29.959 15.177 -42.147 1.00 66.00 402 ALA A O 1
ATOM 3082 N N . GLU A 1 403 ? 30.910 13.432 -41.085 1.00 58.22 403 GLU A N 1
ATOM 3083 C CA . GLU A 1 403 ? 29.709 12.979 -40.356 1.00 58.22 403 GLU A CA 1
ATOM 3084 C C . GLU A 1 403 ? 29.562 13.593 -38.951 1.00 58.22 403 GLU A C 1
ATOM 3086 O O . GLU A 1 403 ? 28.494 13.483 -38.350 1.00 58.22 403 GLU A O 1
ATOM 3091 N N . LEU A 1 404 ? 30.603 14.246 -38.425 1.00 56.84 404 LEU A N 1
ATOM 3092 C CA . LEU A 1 404 ? 30.542 14.979 -37.157 1.00 56.84 404 LEU A CA 1
ATOM 3093 C C . LEU A 1 404 ? 29.712 16.274 -37.332 1.00 56.84 404 LEU A C 1
ATOM 3095 O O . LEU A 1 404 ? 30.077 17.092 -38.181 1.00 56.84 404 LEU A O 1
ATOM 3099 N N . PRO A 1 405 ? 28.614 16.466 -36.574 1.00 47.00 405 PRO A N 1
ATOM 3100 C CA . PRO A 1 405 ? 27.773 17.663 -36.659 1.00 47.00 405 PRO A CA 1
ATOM 3101 C C . PRO A 1 405 ? 28.431 18.945 -36.130 1.00 47.00 405 PRO A C 1
ATOM 3103 O O . PRO A 1 405 ? 29.280 18.866 -35.209 1.00 47.00 405 PRO A O 1
#

Organism: NCBI:txid124430

Secondary structure (DSSP, 8-state):
----------------PPPPP----PPPPP----HHHHHHHHHHHHHHHHHHHHHHHHHHHHHHHHHHHHHHHHHHHHHHHHHHHHTT-SPPPTTTS-SSPEEEE--S--HHHHHHHHHHGGGEEEEES-TTTTHHHHHHHTTTTTS---EEPPTT-TT-GGGGTT----GGGSEEPTTS-EEEEEEEE-PPP---TTTSTTTTTS----SS-HHHHHHHHHHHHHHHHHHHHHHHHHHHHHHHHHHHS-----------------PPPEEEEEEEE-TT-EEEETTTEEEEHHHHHHHH---SEEEESSHHHHHHHHHHHHHHHHHHHHHH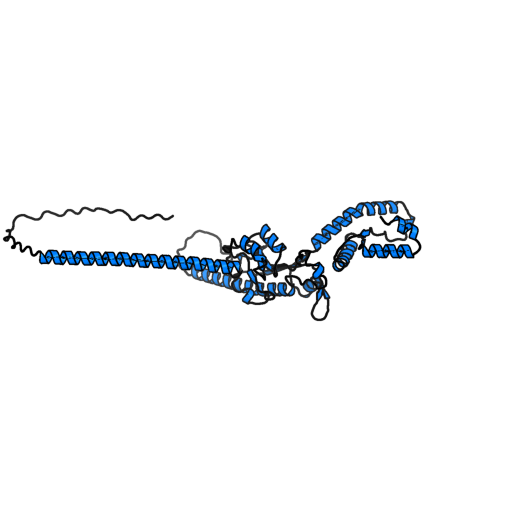HHHHHS-TTTTSS-PPPPPEEE---S-HHHHHHHHHHHHHHH--EEE-HHHHHHHHHHHHHTT-HHHHHHH--

InterPro domains:
  IPR046627 Protein of unknown function DUF6739 [PF20524] (41-229)

Radius of gyration: 41.33 Å; chains: 1; bounding box: 121×56×132 Å

Sequence (405 aa):
PWASSPPGGGAAAAAAAAPPPDAGLPPPPPHIHDHSVVVSSALQRAHLTALASARGVIASVVVLSQLLNAFQNQVRADQLRREKTLGGKERILPTLTGREIVLRLCGAQSETTVLALHRYGEHVLPVFEDAGLVSAAVRERSQQGLLPCWWLVRPHKYASRNSWEGMGVTEEWLLRTSTGRRILVVEADATIPEADGQAEAARSAAVTDPDLEVDEAVQGFRSFERQARKQISANADQRAQRRAVAAKSPLVPVDDGKPTPTTTTTLPMRSARVLLCDSSQFWRVGGEERQTVRERLLDRGDADIIIDSTMPILDALVQFCQRITTPQLRMLREQREDDPWLQVSAAVPKPKIVFETSHDEHFVTFKDFILNTAGVDVISPSEELEILSLRLDSGDAAEAAAELP

=== Feature glossary ===
Annotated list of the representations used here:

Nearest PDB structures. The Foldseek neighbor list gives the closest experimentally determined structures in the PDB, ranked by structural alignment. TM-score near 1 means near-identical fold; near 0.3 means only rough topology match. This is how one finds what a novel AlphaFold prediction most resembles in the solved-structure universe.

Foldseek 3Di. Foldseek's 3Di representation compresses backbone geometry into a per-residue letter drawn from a learned twenty-state alphabet. It captures the tertiary interaction pattern around each residue — which residues are packed against it in space, regardless of where they are in sequence.

Radius of gyration, Cα contacts, bounding box. Radius of gyration (Rg) is the root-mean-square distance of Cα atoms from their centroid — a single number for overall size and compactness. A globular domain of N residues has Rg ≈ 2.2·N^0.38 Å; an extended or disordered chain has a much larger Rg. The Cα contact count is the number of residue pairs whose Cα atoms are within 8 Å and are more than four positions apart in sequence — a standard proxy for tertiary packing density. The bounding box is the smallest axis-aligned box enclosing all Cα atoms.

InterPro / GO / CATH / organism. The annotation block draws on four external resources. InterPro: which protein families and domains the sequence belongs to. GO: standardized terms for what the protein does, what process it participates in, and where in the cell it acts. CATH: which structural fold it has in the CATH hierarchy. Organism: the species of origin.

mmCIF coordinates. The mmCIF block holds the 3D Cartesian coordinates of each backbone atom (N, Cα, C, O) in ångströms. mmCIF is the PDB's canonical archive format — a tagged-loop text representation of the atomic model.

pLDDT. pLDDT is the predicted lDDT-Cα score: AlphaFold's confidence that the local environment of each residue (all inter-atomic distances within 15 Å) is correctly placed. It is a per-residue number between 0 and 100, with higher meaning more reliable.

Backbone torsions (φ/ψ). φ (phi) and ψ (psi) are the two rotatable backbone dihedrals per residue: φ is the C(i-1)–N–Cα–C torsion, ψ is the N–Cα–C–N(i+1) torsion, both in degrees on (−180°, 180°]. α-helical residues cluster near (−60°, −45°); β-strand residues near (−120°, +130°). A Ramachandran plot is simply a scatter of (φ, ψ) for every residue.

B-factor. For experimental (PDB) structures, the B-factor (temperature factor) quantifies the positional spread of each atom in the crystal — a combination of thermal vibration and static disorder — in units of Å². High B-factors mark flexible loops or poorly resolved regions; low B-factors mark the rigid, well-ordered core.

Secondary structure (3-state, P-SEA). SS3 is a coarse helix/strand/coil call (letters a/b/c) made by the P-SEA algorithm from inter-Cα distances and dihedrals. It is less detailed than DSSP but needs only Cα positions.

Predicted aligned error. Predicted aligned error is AlphaFold's pairwise confidence. Unlike pLDDT (per-residue), PAE is per-residue-pair and captures whether two parts of the structure are correctly placed relative to each other. Units are ångströms of expected positional error.

Solvent-accessible surface area. Solvent-accessible surface area (SASA) is the area in Å² traced out by the centre of a 1.4 Å probe sphere (a water molecule) rolled over the protein's van der Waals surface (Shrake–Rupley / Lee–Richards construction). Buried residues have near-zero SASA; fully exposed residues can exceed 200 Å². The total SASA scales roughly with the number of surface residues.

Secondary structure (8-state, DSSP). The SS8 string is DSSP's per-residue secondary-structure call. α-helix (H) means an i→i+4 H-bond ladder; β-strand (E) means the residue participates in a β-sheet; 3₁₀ (G) and π (I) are tighter and wider helices; T/S are turns/bends; '-' is loop.

Rendered structure images. Structure images are PyMOL renders from six orthogonal camera directions. Cartoon representation draws helices as coils and strands as arrows; sticks shows the backbone as bonds; surface shows the solvent-excluded envelope. Rainbow coloring maps sequence position to hue (blue→red, N→C); chain coloring assigns a distinct color per polypeptide.

Sequence. The amino-acid sequence is the protein's primary structure: the linear order of residues from the N-terminus to the C-terminus, written in one-letter code. Everything else here — the 3D coordinates, the secondary structure, the domain annotations — is ultimately a consequence of this string.

Contact-map, Ramachandran, and PAE plots. Three diagnostic plots accompany the record. The Cα contact map visualizes the tertiary structure as a 2D adjacency matrix (8 Å cutoff, sequence-local contacts suppressed). The Ramachandran plot shows the distribution of backbone (φ, ψ) torsions, with points in the α and β basins reflecting secondary structure content. The PAE plot shows AlphaFold's inter-residue confidence as a color matrix.